Protein AF-A0A485KEL9-F1 (afdb_monomer_lite)

Sequence (648 aa):
MPPTPTTPDSFQSATRGGSTTTSKRTVLRGRSSSRGTKKPPRVGRRIVGHMWEFTVLGTFVITAAVAYPAGMLERRETTAVVSDSTWQTVGANCILSGHGDLANCSKAELALVAPLVWAALGHTLANATSVAHNRTSLNLTTCLVGASRGYGAVVLLLAPGDAPTCAPTKMESVAAMAMLETAVNDSSEPSYLLSIYVDSDNATWTPRIDFPAGAATSVAPLLPKFLVADDTGHVTPTKSTHANWLYSSSPLGSRYTLSYSCISEVVAAPASFYQGLWSNQPLAVGWTCGHVIAHSMELLTWHILLAVLLYGALLGDIITTVVGMQGLWGGDPVVTYGIQAGFERRLVAFGIFGLTRVPFPLLQEASRFYFRSTPDVAVFGMLSFVNCSIPLFAMHWLVIVVQRCPSIWPCRVLRIVNPIMNIVALVVGMCLTSIGDNRARYFDPMWSRTPLVGFRIHDLVFPSGILARNSPTNPLFVTLLPQYVVAVSVGLCVGLVLPRLQHGRWVADLHFFQQNAFLSQHTPFVPSHVMGLPLSHTDCIPLGTKLVVRASTLALLGYAVVEAEEAKVSTTNASIQVMPKQPKQPTTGATTVLVISMYDLPVALLPIKPYRPRVLGTIHDYTYTPAPRGTTLDRTKRYVSTKGTCVS

Organism: NCBI:txid120398

Structure (mmCIF, N/CA/C/O backbone):
data_AF-A0A485KEL9-F1
#
_entry.id   AF-A0A485KEL9-F1
#
loop_
_atom_site.group_PDB
_atom_site.id
_atom_site.type_symbol
_atom_site.label_atom_id
_atom_site.label_alt_id
_atom_site.label_comp_id
_atom_site.label_asym_id
_atom_site.label_entity_id
_atom_site.label_seq_id
_atom_site.pdbx_PDB_ins_code
_atom_site.Cartn_x
_atom_site.Cartn_y
_atom_site.Cartn_z
_atom_site.occupancy
_atom_site.B_iso_or_equiv
_atom_site.auth_seq_id
_atom_site.auth_comp_id
_atom_site.auth_asym_id
_atom_site.auth_atom_id
_atom_site.pdbx_PDB_model_num
ATOM 1 N N . MET A 1 1 ? -28.376 -66.664 48.232 1.00 30.64 1 MET A N 1
ATOM 2 C CA . MET A 1 1 ? -27.270 -66.376 49.161 1.00 30.64 1 MET A CA 1
ATOM 3 C C . MET A 1 1 ? -27.347 -64.900 49.524 1.00 30.64 1 MET A C 1
ATOM 5 O O . MET A 1 1 ? -27.200 -64.073 48.632 1.00 30.64 1 MET A O 1
ATOM 9 N N . PRO A 1 2 ? -27.755 -64.622 50.770 1.00 31.20 2 PRO A N 1
ATOM 10 C CA . PRO A 1 2 ? -27.971 -63.300 51.374 1.00 31.20 2 PRO A CA 1
ATOM 11 C C . PRO A 1 2 ? -26.618 -62.780 51.944 1.00 31.20 2 PRO A C 1
ATOM 13 O O . PRO A 1 2 ? -25.610 -63.431 51.650 1.00 31.20 2 PRO A O 1
ATOM 16 N N . PRO A 1 3 ? -26.526 -61.710 52.773 1.00 38.38 3 PRO A N 1
ATOM 17 C CA . PRO A 1 3 ? -27.585 -60.879 53.387 1.00 38.38 3 PRO A CA 1
ATOM 18 C C . PRO A 1 3 ? -27.360 -59.342 53.220 1.00 38.38 3 PRO A C 1
ATOM 20 O O . PRO A 1 3 ? -26.267 -58.927 52.857 1.00 38.38 3 PRO A O 1
ATOM 23 N N . THR A 1 4 ? -28.332 -58.408 53.256 1.00 28.92 4 THR A N 1
ATOM 24 C CA . THR A 1 4 ? -29.318 -57.978 54.295 1.00 28.92 4 THR A CA 1
ATOM 25 C C . THR A 1 4 ? -28.723 -57.730 55.694 1.00 28.92 4 THR A C 1
ATOM 27 O O . THR A 1 4 ? -27.756 -58.384 56.058 1.00 28.92 4 THR A O 1
ATOM 30 N N . PRO A 1 5 ? -29.390 -56.968 56.582 1.00 49.12 5 PRO A N 1
ATOM 31 C CA . PRO A 1 5 ? -29.809 -55.555 56.564 1.00 49.12 5 PRO A CA 1
ATOM 32 C C . PRO A 1 5 ? -29.299 -54.859 57.868 1.00 49.12 5 PRO A C 1
ATOM 34 O O . PRO A 1 5 ? -28.518 -55.461 58.590 1.00 49.12 5 PRO A O 1
ATOM 37 N N . THR A 1 6 ? -29.614 -53.597 58.192 1.00 27.78 6 THR A N 1
ATOM 38 C CA . THR A 1 6 ? -30.628 -53.279 59.227 1.00 27.78 6 THR A CA 1
ATOM 39 C C . THR A 1 6 ? -31.054 -51.796 59.202 1.00 27.78 6 THR A C 1
ATOM 41 O O . THR A 1 6 ? -30.242 -50.877 59.238 1.00 27.78 6 THR A O 1
ATOM 44 N N . THR A 1 7 ? -32.371 -51.608 59.160 1.00 24.52 7 THR A N 1
ATOM 45 C CA . THR A 1 7 ? -33.210 -50.467 59.599 1.00 24.52 7 THR A CA 1
ATOM 46 C C . THR A 1 7 ? -33.222 -50.333 61.143 1.00 24.52 7 THR A C 1
ATOM 48 O O . THR A 1 7 ? -32.570 -51.162 61.779 1.00 24.52 7 THR A O 1
ATOM 51 N N . PRO A 1 8 ? -34.075 -49.511 61.806 1.00 38.34 8 PRO A N 1
ATOM 52 C CA . PRO A 1 8 ? -34.758 -48.231 61.510 1.00 38.34 8 PRO A CA 1
ATOM 53 C C . PRO A 1 8 ? -34.396 -47.192 62.633 1.00 38.34 8 PRO A C 1
ATOM 55 O O . PRO A 1 8 ? -33.469 -47.429 63.393 1.00 38.34 8 PRO A O 1
ATOM 58 N N . ASP A 1 9 ? -34.889 -45.956 62.758 1.00 24.31 9 ASP A N 1
ATOM 59 C CA . ASP A 1 9 ? -36.217 -45.584 63.259 1.00 24.31 9 ASP A CA 1
ATOM 60 C C . ASP A 1 9 ? -36.363 -44.054 63.322 1.00 24.31 9 ASP A C 1
ATOM 62 O O . ASP A 1 9 ? -35.459 -43.301 63.688 1.00 24.31 9 ASP A O 1
ATOM 66 N N . SER A 1 10 ? -37.573 -43.624 62.989 1.00 24.20 10 SER A N 1
ATOM 67 C CA . SER A 1 10 ? -38.205 -42.367 63.373 1.00 24.20 10 SER A CA 1
ATOM 68 C C . SER A 1 10 ? -38.322 -42.215 64.894 1.00 24.20 10 SER A C 1
ATOM 70 O O . SER A 1 10 ? -38.650 -43.193 65.550 1.00 24.20 10 SER A O 1
ATOM 72 N N . PHE A 1 11 ? -38.238 -40.994 65.435 1.00 23.95 11 PHE A N 1
ATOM 73 C CA . PHE A 1 11 ? -39.375 -40.369 66.133 1.00 23.95 11 PHE A CA 1
ATOM 74 C C . PHE A 1 11 ? -39.094 -38.916 66.541 1.00 23.95 11 PHE A C 1
ATOM 76 O O . PHE A 1 11 ? -37.984 -38.514 66.876 1.00 23.95 11 PHE A O 1
ATOM 83 N N . GLN A 1 12 ? -40.172 -38.141 66.486 1.00 24.22 12 GLN A N 1
ATOM 84 C CA . GLN A 1 12 ? -40.330 -36.773 66.962 1.00 24.22 12 GLN A CA 1
ATOM 85 C C . GLN A 1 12 ? -40.160 -36.676 68.486 1.00 24.22 12 GLN A C 1
ATOM 87 O O . GLN A 1 12 ? -40.582 -37.578 69.201 1.00 24.22 12 GLN A O 1
ATOM 92 N N . SER A 1 13 ? -39.689 -35.530 68.987 1.00 22.70 13 SER A N 1
ATOM 93 C CA . SER A 1 13 ? -40.429 -34.692 69.953 1.00 22.70 13 SER A CA 1
ATOM 94 C C . SER A 1 13 ? -39.509 -33.686 70.648 1.00 22.70 13 SER A C 1
ATOM 96 O O . SER A 1 13 ? -38.369 -33.962 71.003 1.00 22.70 13 SER A O 1
ATOM 98 N N . ALA A 1 14 ? -40.065 -32.496 70.832 1.00 25.62 14 ALA A N 1
ATOM 99 C CA . ALA A 1 14 ? -39.507 -31.313 71.451 1.00 25.62 14 ALA A CA 1
ATOM 100 C C . ALA A 1 14 ? -39.035 -31.497 72.904 1.00 25.62 14 ALA A C 1
ATOM 102 O O . ALA A 1 14 ? -39.639 -32.238 73.675 1.00 25.62 14 ALA A O 1
ATOM 103 N N . THR A 1 15 ? -38.086 -30.656 73.333 1.00 24.48 15 THR A N 1
ATOM 104 C CA . THR A 1 15 ? -38.300 -29.786 74.507 1.00 24.48 15 THR A CA 1
ATOM 105 C C . THR A 1 15 ? -37.299 -28.630 74.611 1.00 24.48 15 THR A C 1
ATOM 107 O O . THR A 1 15 ? -36.140 -28.709 74.220 1.00 24.48 15 THR A O 1
ATOM 110 N N . ARG A 1 16 ? -37.844 -27.527 75.132 1.00 23.58 16 ARG A N 1
ATOM 111 C CA . ARG A 1 16 ? -37.261 -26.240 75.528 1.00 23.58 16 ARG A CA 1
ATOM 112 C C . ARG A 1 16 ? -35.886 -26.313 76.205 1.00 23.58 16 ARG A C 1
ATOM 114 O O . ARG A 1 16 ? -35.714 -27.019 77.189 1.00 23.58 16 ARG A O 1
ATOM 121 N N . GLY A 1 17 ? -35.024 -25.375 75.823 1.00 23.91 17 GLY A N 1
ATOM 122 C CA . GLY A 1 17 ? -33.946 -24.843 76.656 1.00 23.91 17 GLY A CA 1
ATOM 123 C C . GLY A 1 17 ? -33.647 -23.409 76.228 1.00 23.91 17 GLY A C 1
ATOM 124 O O . GLY A 1 17 ? -33.076 -23.186 75.166 1.00 23.91 17 GLY A O 1
ATOM 125 N N . GLY A 1 18 ? -34.113 -22.431 77.005 1.00 23.42 18 GLY A N 1
ATOM 126 C CA . GLY A 1 18 ? -33.827 -21.020 76.769 1.00 23.42 18 GLY A CA 1
ATOM 127 C C . GLY A 1 18 ? -32.356 -20.700 77.029 1.00 23.42 18 GLY A C 1
ATOM 128 O O . GLY A 1 18 ? -31.774 -21.176 77.997 1.00 23.42 18 GLY A O 1
ATOM 129 N N . SER A 1 19 ? -31.771 -19.862 76.179 1.00 25.12 19 SER A N 1
ATOM 130 C CA . SER A 1 19 ? -30.517 -19.171 76.465 1.00 25.12 19 SER A CA 1
ATOM 131 C C . SER A 1 19 ? -30.471 -17.875 75.661 1.00 25.12 19 SER A C 1
ATOM 133 O O . SER A 1 19 ? -30.260 -17.846 74.451 1.00 25.12 19 SER A O 1
ATOM 135 N N . THR A 1 20 ? -30.747 -16.785 76.366 1.00 25.94 20 THR A N 1
ATOM 136 C CA . THR A 1 20 ? -30.360 -15.419 76.025 1.00 25.94 20 THR A CA 1
ATOM 137 C C . THR A 1 20 ? -28.867 -15.338 75.726 1.00 25.94 20 THR A C 1
ATOM 139 O O . THR A 1 20 ? -28.074 -15.735 76.571 1.00 25.94 20 THR A O 1
ATOM 142 N N . THR A 1 21 ? -28.463 -14.733 74.604 1.00 25.56 21 THR A N 1
ATOM 143 C CA . THR A 1 21 ? -27.221 -13.933 74.529 1.00 25.56 21 THR A CA 1
ATOM 144 C C . THR A 1 21 ? -27.158 -13.084 73.248 1.00 25.56 21 THR A C 1
ATOM 146 O O . THR A 1 21 ? -26.960 -13.561 72.138 1.00 25.56 21 THR A O 1
ATOM 149 N N . THR A 1 22 ? -27.359 -11.780 73.453 1.00 25.12 22 THR A N 1
ATOM 150 C CA . THR A 1 22 ? -26.578 -10.664 72.886 1.00 25.12 22 THR A CA 1
ATOM 151 C C . THR A 1 22 ? -26.270 -10.621 71.381 1.00 25.12 22 THR A C 1
ATOM 153 O O . THR A 1 22 ? -25.275 -11.135 70.876 1.00 25.12 22 THR A O 1
ATOM 156 N N . SER A 1 23 ? -27.058 -9.773 70.715 1.00 27.86 23 SER A N 1
ATOM 157 C CA . SER A 1 23 ? -26.730 -9.021 69.499 1.00 27.86 23 SER A CA 1
ATOM 158 C C . SER A 1 23 ? -25.287 -8.488 69.498 1.00 27.86 23 SER A C 1
ATOM 160 O O . SER A 1 23 ? -24.918 -7.647 70.322 1.00 27.86 23 SER A O 1
ATOM 162 N N . LYS A 1 24 ? -24.477 -8.933 68.529 1.00 25.31 24 LYS A N 1
ATOM 163 C CA . LYS A 1 24 ? -23.234 -8.261 68.128 1.00 25.31 24 LYS A CA 1
ATOM 164 C C . LYS A 1 24 ? -23.349 -7.800 66.680 1.00 25.31 24 LYS A C 1
ATOM 166 O O . LYS A 1 24 ? -23.241 -8.564 65.730 1.00 25.31 24 LYS A O 1
ATOM 171 N N . ARG A 1 25 ? -23.561 -6.493 66.559 1.00 24.95 25 ARG A N 1
ATOM 172 C CA . ARG A 1 25 ? -23.469 -5.679 65.348 1.00 24.95 25 ARG A CA 1
ATOM 173 C C . ARG A 1 25 ? -22.002 -5.652 64.895 1.00 24.95 25 ARG A C 1
ATOM 175 O O . ARG A 1 25 ? -21.188 -4.952 65.496 1.00 24.95 25 ARG A O 1
ATOM 182 N N . THR A 1 26 ? -21.647 -6.430 63.875 1.00 24.45 26 THR A N 1
ATOM 183 C CA . THR A 1 26 ? -20.278 -6.458 63.335 1.00 24.45 26 THR A CA 1
ATOM 184 C C . THR A 1 26 ? -20.045 -5.219 62.472 1.00 24.45 26 THR A C 1
ATOM 186 O O . THR A 1 26 ? -20.478 -5.137 61.327 1.00 24.45 26 THR A O 1
ATOM 189 N N . VAL A 1 27 ? -19.374 -4.225 63.053 1.00 26.73 27 VAL A N 1
ATOM 190 C CA . VAL A 1 27 ? -18.825 -3.055 62.359 1.00 26.73 27 VAL A CA 1
ATOM 191 C C . VAL A 1 27 ? -17.576 -3.504 61.595 1.00 26.73 27 VAL A C 1
ATOM 193 O O . VAL A 1 27 ? -16.549 -3.806 62.201 1.00 26.73 27 VAL A O 1
ATOM 196 N N . LEU A 1 28 ? -17.653 -3.558 60.263 1.00 26.84 28 LEU A N 1
ATOM 197 C CA . LEU A 1 28 ? -16.499 -3.790 59.391 1.00 26.84 28 LEU A CA 1
ATOM 198 C C . LEU A 1 28 ? -15.652 -2.513 59.310 1.00 26.84 28 LEU A C 1
ATOM 200 O O . LEU A 1 28 ? -15.848 -1.663 58.449 1.00 26.84 28 LEU A O 1
ATOM 204 N N . ARG A 1 29 ? -14.691 -2.387 60.229 1.00 24.47 29 ARG A N 1
ATOM 205 C CA . ARG A 1 29 ? -13.561 -1.460 60.114 1.00 24.47 29 ARG A CA 1
ATOM 206 C C . ARG A 1 29 ? -12.380 -2.263 59.569 1.00 24.47 29 ARG A C 1
ATOM 208 O O . ARG A 1 29 ? -11.784 -3.052 60.299 1.00 24.47 29 ARG A O 1
ATOM 215 N N . GLY A 1 30 ? -12.088 -2.111 58.277 1.00 26.52 30 GLY A N 1
ATOM 216 C CA . GLY A 1 30 ? -10.937 -2.742 57.630 1.00 26.52 30 GLY A CA 1
ATOM 217 C C . GLY A 1 30 ? -9.643 -2.296 58.306 1.00 26.52 30 GLY A C 1
ATOM 218 O O . GLY A 1 30 ? -9.262 -1.131 58.222 1.00 26.52 30 GLY A O 1
ATOM 219 N N . ARG A 1 31 ? -8.994 -3.214 59.023 1.00 24.39 31 ARG A N 1
ATOM 220 C CA . ARG A 1 31 ? -7.693 -2.995 59.651 1.00 24.39 31 ARG A CA 1
ATOM 221 C C . ARG A 1 31 ? -6.628 -3.445 58.658 1.00 24.39 31 ARG A C 1
ATOM 223 O O . ARG A 1 31 ? -6.547 -4.629 58.337 1.00 24.39 31 ARG A O 1
ATOM 230 N N . SER A 1 32 ? -5.846 -2.493 58.156 1.00 33.59 32 SER A N 1
ATOM 231 C CA . SER A 1 32 ? -4.629 -2.780 57.409 1.00 33.59 32 SER A CA 1
ATOM 232 C C . SER A 1 32 ? -3.648 -3.509 58.329 1.00 33.59 32 SER A C 1
ATOM 234 O O . SER A 1 32 ? -3.326 -3.058 59.427 1.00 33.59 32 SER A O 1
ATOM 236 N N . SER A 1 33 ? -3.189 -4.673 57.888 1.00 26.69 33 SER A N 1
ATOM 237 C CA . SER A 1 33 ? -1.986 -5.304 58.409 1.00 26.69 33 SER A CA 1
ATOM 238 C C . SER A 1 33 ? -1.143 -5.681 57.202 1.00 26.69 33 SER A C 1
ATOM 240 O O . SER A 1 33 ? -1.527 -6.481 56.351 1.00 26.69 33 SER A O 1
ATOM 242 N N . SER A 1 34 ? 0.003 -5.017 57.123 1.00 34.88 34 SER A N 1
ATOM 243 C CA . SER A 1 34 ? 1.099 -5.344 56.237 1.00 34.88 34 SER A CA 1
ATOM 244 C C . SER A 1 34 ? 1.590 -6.758 56.545 1.00 34.88 34 SER A C 1
ATOM 246 O O . SER A 1 34 ? 1.979 -7.074 57.667 1.00 34.88 34 SER A O 1
ATOM 248 N N . ARG A 1 35 ? 1.582 -7.620 55.532 1.00 27.52 35 ARG A N 1
ATOM 249 C CA . ARG A 1 35 ? 2.514 -8.742 55.396 1.00 27.52 35 ARG A CA 1
ATOM 250 C C . ARG A 1 35 ? 2.585 -9.095 53.919 1.00 27.52 35 ARG A C 1
ATOM 252 O O . ARG A 1 35 ? 1.563 -9.368 53.291 1.00 27.52 35 ARG A O 1
ATOM 259 N N . GLY A 1 36 ? 3.795 -8.997 53.371 1.00 34.78 36 GLY A N 1
ATOM 260 C CA . GLY A 1 36 ? 4.099 -9.209 51.963 1.00 34.78 36 GLY A CA 1
ATOM 261 C C . GLY A 1 36 ? 3.609 -10.571 51.493 1.00 34.78 36 GLY A C 1
ATOM 262 O O . GLY A 1 36 ? 4.244 -11.592 51.728 1.00 34.78 36 GLY A O 1
ATOM 263 N N . THR A 1 37 ? 2.471 -10.576 50.813 1.00 31.11 37 THR A N 1
ATOM 264 C CA . THR A 1 37 ? 2.015 -11.708 50.021 1.00 31.11 37 THR A CA 1
ATOM 265 C C . THR A 1 37 ? 2.360 -11.394 48.575 1.00 31.11 37 THR A C 1
ATOM 267 O O . THR A 1 37 ? 2.029 -10.326 48.055 1.00 31.11 37 THR A O 1
ATOM 270 N N . LYS A 1 38 ? 3.107 -12.300 47.933 1.00 38.16 38 LYS A N 1
ATOM 271 C CA . LYS A 1 38 ? 3.403 -12.236 46.498 1.00 38.16 38 LYS A CA 1
ATOM 272 C C . LYS A 1 38 ? 2.081 -11.990 45.763 1.00 38.16 38 LYS A C 1
ATOM 274 O O . LYS A 1 38 ? 1.160 -12.799 45.880 1.00 38.16 38 LYS A O 1
ATOM 279 N N . LYS A 1 39 ? 1.971 -10.843 45.077 1.00 40.25 39 LYS A N 1
ATOM 280 C CA . LYS A 1 39 ? 0.753 -10.430 44.361 1.00 40.25 39 LYS A CA 1
ATOM 281 C C . LYS A 1 39 ? 0.291 -11.594 43.469 1.00 40.25 39 LYS A C 1
ATOM 283 O O . LYS A 1 39 ? 1.115 -12.136 42.730 1.00 40.25 39 LYS A O 1
ATOM 288 N N . PRO A 1 40 ? -0.986 -12.009 43.520 1.00 39.59 40 PRO A N 1
ATOM 289 C CA . PRO A 1 40 ? -1.439 -13.170 42.770 1.00 39.59 40 PRO A CA 1
ATOM 290 C C . PRO A 1 40 ? -1.243 -12.943 41.258 1.00 39.59 40 PRO A C 1
ATOM 292 O O . PRO A 1 40 ? -1.580 -11.863 40.757 1.00 39.59 40 PRO A O 1
ATOM 295 N N . PRO A 1 41 ? -0.793 -13.960 40.495 1.00 50.00 41 PRO A N 1
ATOM 296 C CA . PRO A 1 41 ? -0.496 -13.858 39.055 1.00 50.00 41 PRO A CA 1
ATOM 297 C C . PRO A 1 41 ? -1.702 -13.430 38.192 1.00 50.00 41 PRO A C 1
ATOM 299 O O . PRO A 1 41 ? -1.557 -13.041 37.034 1.00 50.00 41 PRO A O 1
ATOM 302 N N . ARG A 1 42 ? -2.913 -13.454 38.763 1.00 55.88 42 ARG A N 1
ATOM 303 C CA . ARG A 1 42 ? -4.171 -13.058 38.114 1.00 55.88 42 ARG A CA 1
ATOM 304 C C . ARG A 1 42 ? -4.298 -11.547 37.880 1.00 55.88 42 ARG A C 1
ATOM 306 O O . ARG A 1 42 ? -4.946 -11.158 36.913 1.00 55.88 42 ARG A O 1
ATOM 313 N N . VAL A 1 43 ? -3.696 -10.703 38.724 1.00 55.12 43 VAL A N 1
ATOM 314 C CA . VAL A 1 43 ? -3.783 -9.234 38.579 1.00 55.12 43 VAL A CA 1
ATOM 315 C C . VAL A 1 43 ? -2.869 -8.750 37.450 1.00 55.12 43 VAL A C 1
ATOM 317 O O . VAL A 1 43 ? -3.313 -7.993 36.592 1.00 55.12 43 VAL A O 1
ATOM 320 N N . GLY A 1 44 ? -1.638 -9.273 37.378 1.00 55.78 44 GLY A N 1
ATOM 321 C CA . GLY A 1 44 ? -0.693 -8.960 36.299 1.00 55.78 44 GLY A CA 1
ATOM 322 C C . GLY A 1 44 ? -1.218 -9.351 34.915 1.00 55.78 44 GLY A C 1
ATOM 323 O O . GLY A 1 44 ? -1.172 -8.548 33.990 1.00 55.78 44 GLY A O 1
ATOM 324 N N . ARG A 1 45 ? -1.824 -10.541 34.784 1.00 61.50 45 ARG A N 1
ATOM 325 C CA . ARG A 1 45 ? -2.400 -11.009 33.510 1.00 61.50 45 ARG A CA 1
ATOM 326 C C . ARG A 1 45 ? -3.555 -10.132 33.007 1.00 61.50 45 ARG A C 1
ATOM 328 O O . ARG A 1 45 ? -3.687 -9.948 31.802 1.00 61.50 45 ARG A O 1
ATOM 335 N N . ARG A 1 46 ? -4.375 -9.574 33.909 1.00 63.25 46 ARG A N 1
ATOM 336 C CA . ARG A 1 46 ? -5.440 -8.620 33.545 1.00 63.25 46 ARG A CA 1
ATOM 337 C C . ARG A 1 46 ? -4.858 -7.302 33.044 1.00 63.25 46 ARG A C 1
ATOM 339 O O . ARG A 1 46 ? -5.283 -6.819 32.005 1.00 63.25 46 ARG A O 1
ATOM 346 N N . ILE A 1 47 ? -3.852 -6.766 33.732 1.00 63.78 47 ILE A N 1
ATOM 347 C CA . ILE A 1 47 ? -3.196 -5.509 33.342 1.00 63.78 47 ILE A CA 1
ATOM 348 C C . ILE A 1 47 ? -2.557 -5.630 31.956 1.00 63.78 47 ILE A C 1
ATOM 350 O O . ILE A 1 47 ? -2.792 -4.770 31.116 1.00 63.78 47 ILE A O 1
ATOM 354 N N . VAL A 1 48 ? -1.832 -6.720 31.682 1.00 66.00 48 VAL A N 1
ATOM 355 C CA . VAL A 1 48 ? -1.237 -6.971 30.356 1.00 66.00 48 VAL A CA 1
ATOM 356 C C . VAL A 1 48 ? -2.311 -7.022 29.262 1.00 66.00 48 VAL A C 1
ATOM 358 O O . VAL A 1 48 ? -2.140 -6.412 28.210 1.00 66.00 48 VAL A O 1
ATOM 361 N N . GLY A 1 49 ? -3.447 -7.681 29.523 1.00 66.19 49 GLY A N 1
ATOM 362 C CA . GLY A 1 49 ? -4.574 -7.713 28.585 1.00 66.19 49 GLY A CA 1
ATOM 363 C C . GLY A 1 49 ? -5.176 -6.332 28.304 1.00 66.19 49 GLY A C 1
ATOM 364 O O . GLY A 1 49 ? -5.525 -6.044 27.166 1.00 66.19 49 GLY A O 1
ATOM 365 N N . HIS A 1 50 ? -5.250 -5.459 29.312 1.00 68.69 50 HIS A N 1
ATOM 366 C CA . HIS A 1 50 ? -5.753 -4.091 29.146 1.00 68.69 50 HIS A CA 1
ATOM 367 C C . HIS A 1 50 ? -4.746 -3.165 28.453 1.00 68.69 50 HIS A C 1
ATOM 369 O O . HIS A 1 50 ? -5.148 -2.353 27.625 1.00 68.69 50 HIS A O 1
ATOM 375 N N . MET A 1 51 ? -3.444 -3.306 28.729 1.00 69.56 51 MET A N 1
ATOM 376 C CA . MET A 1 51 ? -2.402 -2.542 28.031 1.00 69.56 51 MET A CA 1
ATOM 377 C C . MET A 1 51 ? -2.389 -2.838 26.531 1.00 69.56 51 MET A C 1
ATOM 379 O O . MET A 1 51 ? -2.186 -1.925 25.737 1.00 69.56 51 MET A O 1
ATOM 383 N N . TRP A 1 52 ? -2.682 -4.079 26.139 1.00 74.81 52 TRP A N 1
ATOM 384 C CA . TRP A 1 52 ? -2.758 -4.448 24.729 1.00 74.81 52 TRP A CA 1
ATOM 385 C C . TRP A 1 52 ? -3.814 -3.654 23.949 1.00 74.81 52 TRP A C 1
ATOM 387 O O . TRP A 1 52 ? -3.605 -3.307 22.790 1.00 74.81 52 TRP A O 1
ATOM 397 N N . GLU A 1 53 ? -4.953 -3.327 24.557 1.00 77.19 53 GLU A N 1
ATOM 398 C CA . GLU A 1 53 ? -5.997 -2.567 23.863 1.00 77.19 53 GLU A CA 1
ATOM 399 C C . GLU A 1 53 ? -5.542 -1.138 23.532 1.00 77.19 53 GLU A C 1
ATOM 401 O O . GLU A 1 53 ? -5.837 -0.631 22.446 1.00 77.19 53 GLU A O 1
ATOM 406 N N . PHE A 1 54 ? -4.751 -0.529 24.422 1.00 78.06 54 PHE A N 1
ATOM 407 C CA . PHE A 1 54 ? -4.044 0.719 24.137 1.00 78.06 54 PHE A CA 1
ATOM 408 C C . PHE A 1 54 ? -2.957 0.529 23.089 1.00 78.06 54 PHE A C 1
ATOM 410 O O . PHE A 1 54 ? -2.777 1.413 22.260 1.00 78.06 54 PHE A O 1
ATOM 417 N N . THR A 1 55 ? -2.264 -0.614 23.080 1.00 82.00 55 THR A N 1
ATOM 418 C CA . THR A 1 55 ? -1.302 -0.941 22.023 1.00 82.00 55 THR A CA 1
ATOM 419 C C . THR A 1 55 ? -1.982 -0.974 20.662 1.00 82.00 55 THR A C 1
ATOM 421 O O . THR A 1 55 ? -1.505 -0.298 19.769 1.00 82.00 55 THR A O 1
ATOM 424 N N . VAL A 1 56 ? -3.127 -1.648 20.497 1.00 83.69 56 VAL A N 1
ATOM 425 C CA . VAL A 1 56 ? -3.850 -1.692 19.208 1.00 83.69 56 VAL A CA 1
ATOM 426 C C . VAL A 1 56 ? -4.258 -0.293 18.740 1.00 83.69 56 VAL A C 1
ATOM 428 O O . VAL A 1 56 ? -4.110 0.037 17.564 1.00 83.69 56 VAL A O 1
ATOM 431 N N . LEU A 1 57 ? -4.757 0.542 19.655 1.00 82.12 57 LEU A N 1
ATOM 432 C CA . LEU A 1 57 ? -5.099 1.932 19.351 1.00 82.12 57 LEU A CA 1
ATOM 433 C C . LEU A 1 57 ? -3.852 2.767 19.014 1.00 82.12 57 LEU A C 1
ATOM 435 O O . LEU A 1 57 ? -3.871 3.564 18.081 1.00 82.12 57 LEU A O 1
ATOM 439 N N . GLY A 1 58 ? -2.758 2.565 19.746 1.00 84.06 58 GLY A N 1
ATOM 440 C CA . GLY A 1 58 ? -1.477 3.219 19.509 1.00 84.06 58 GLY A CA 1
ATOM 441 C C . GLY A 1 58 ? -0.864 2.813 18.172 1.00 84.06 58 GLY A C 1
ATOM 442 O O . GLY A 1 58 ? -0.411 3.677 17.432 1.00 84.06 58 GLY A O 1
ATOM 443 N N . THR A 1 59 ? -0.927 1.530 17.806 1.00 87.12 59 THR A N 1
ATOM 444 C CA . THR A 1 59 ? -0.445 1.003 16.523 1.00 87.12 59 THR A CA 1
ATOM 445 C C . THR A 1 59 ? -1.127 1.694 15.353 1.00 87.12 59 THR A C 1
ATOM 447 O O . THR A 1 59 ? -0.469 1.956 14.355 1.00 87.12 59 THR A O 1
ATOM 450 N N . PHE A 1 60 ? -2.406 2.051 15.466 1.00 87.06 60 PHE A N 1
ATOM 451 C CA . PHE A 1 60 ? -3.106 2.813 14.434 1.00 87.06 60 PHE A CA 1
ATOM 452 C C . PHE A 1 60 ? -2.464 4.192 14.194 1.00 87.06 60 PHE A C 1
ATOM 454 O O . PHE A 1 60 ? -2.124 4.533 13.061 1.00 87.06 60 PHE A O 1
ATOM 461 N N . VAL A 1 61 ? -2.233 4.952 15.270 1.00 87.81 61 VAL A N 1
ATOM 462 C CA . VAL A 1 61 ? -1.595 6.278 15.200 1.00 87.81 61 VAL A CA 1
ATOM 463 C C . VAL A 1 61 ? -0.145 6.159 14.734 1.00 87.81 61 VAL A C 1
ATOM 465 O O . VAL A 1 61 ? 0.282 6.921 13.875 1.00 87.81 61 VAL A O 1
ATOM 468 N N . ILE A 1 62 ? 0.593 5.170 15.244 1.00 91.62 62 ILE A N 1
ATOM 469 C CA . ILE A 1 62 ? 1.975 4.886 14.841 1.00 91.62 62 ILE A CA 1
ATOM 470 C C . ILE A 1 62 ? 2.032 4.522 13.356 1.00 91.62 62 ILE A C 1
ATOM 472 O O . ILE A 1 62 ? 2.882 5.038 12.643 1.00 91.62 62 ILE A O 1
ATOM 476 N N . THR A 1 63 ? 1.110 3.692 12.861 1.00 93.31 63 THR A N 1
ATOM 477 C CA . THR A 1 63 ? 1.077 3.310 11.442 1.00 93.31 63 THR A CA 1
ATOM 478 C C . THR A 1 63 ? 0.855 4.535 10.567 1.00 93.31 63 THR A C 1
ATOM 480 O O . THR A 1 63 ? 1.563 4.695 9.582 1.00 93.31 63 THR A O 1
ATOM 483 N N . ALA A 1 64 ? -0.059 5.439 10.935 1.00 91.94 64 ALA A N 1
ATOM 484 C CA . ALA A 1 64 ? -0.228 6.706 10.222 1.00 91.94 64 ALA A CA 1
ATOM 485 C C . ALA A 1 64 ? 1.040 7.580 10.298 1.00 91.94 64 ALA A C 1
ATOM 487 O O . ALA A 1 64 ? 1.503 8.088 9.278 1.00 91.94 64 ALA A O 1
ATOM 488 N N . ALA A 1 65 ? 1.636 7.707 11.487 1.00 91.38 65 ALA A N 1
ATOM 489 C CA . ALA A 1 65 ? 2.849 8.488 11.724 1.00 91.38 65 ALA A CA 1
ATOM 490 C C . ALA A 1 65 ? 4.090 7.937 11.005 1.00 91.38 65 ALA A C 1
ATOM 492 O O . ALA A 1 65 ? 5.031 8.688 10.786 1.00 91.38 65 ALA A O 1
ATOM 493 N N . VAL A 1 66 ? 4.100 6.656 10.630 1.00 93.38 66 VAL A N 1
ATOM 494 C CA . VAL A 1 66 ? 5.154 6.041 9.812 1.00 93.38 66 VAL A CA 1
ATOM 495 C C . VAL A 1 66 ? 4.803 6.115 8.323 1.00 93.38 66 VAL A C 1
ATOM 497 O O . VAL A 1 66 ? 5.642 6.505 7.517 1.00 93.38 66 VAL A O 1
ATOM 500 N N . ALA A 1 67 ? 3.566 5.790 7.941 1.00 92.94 67 ALA A N 1
ATOM 501 C CA . ALA A 1 67 ? 3.136 5.729 6.545 1.00 92.94 67 ALA A CA 1
ATOM 502 C C . ALA A 1 67 ? 3.176 7.100 5.851 1.00 92.94 67 ALA A C 1
ATOM 504 O O . ALA A 1 67 ? 3.599 7.190 4.699 1.00 92.94 67 ALA A O 1
ATOM 505 N N . TYR A 1 68 ? 2.762 8.174 6.531 1.00 92.88 68 TYR A N 1
ATOM 506 C CA . TYR A 1 68 ? 2.761 9.505 5.922 1.00 92.88 68 TYR A CA 1
ATOM 507 C C . TYR A 1 68 ? 4.178 10.027 5.631 1.00 92.88 68 TYR A C 1
ATOM 509 O O . TYR A 1 68 ? 4.436 10.357 4.473 1.00 92.88 68 TYR A O 1
ATOM 517 N N . PRO A 1 69 ? 5.126 10.039 6.592 1.00 91.12 69 PRO A N 1
ATOM 518 C CA . PRO A 1 69 ? 6.510 10.422 6.310 1.00 91.12 69 PRO A CA 1
ATOM 519 C C . PRO A 1 69 ? 7.246 9.454 5.382 1.00 91.12 69 PRO A C 1
ATOM 521 O O . PRO A 1 69 ? 8.178 9.873 4.709 1.00 91.12 69 PRO A O 1
ATOM 524 N N . ALA A 1 70 ? 6.824 8.187 5.297 1.00 90.75 70 ALA A N 1
ATOM 525 C CA . ALA A 1 70 ? 7.337 7.238 4.306 1.00 90.75 70 ALA A CA 1
ATOM 526 C C . ALA A 1 70 ? 6.856 7.527 2.867 1.00 90.75 70 ALA A C 1
ATOM 528 O O . ALA A 1 70 ? 7.188 6.775 1.951 1.00 90.75 70 ALA A O 1
ATOM 529 N N . GLY A 1 71 ? 6.066 8.586 2.652 1.00 91.44 71 GLY A N 1
ATOM 530 C CA . GLY A 1 71 ? 5.641 9.026 1.325 1.00 91.44 71 GLY A CA 1
ATOM 531 C C . GLY A 1 71 ? 4.475 8.226 0.743 1.00 91.44 71 GLY A C 1
ATOM 532 O O . GLY A 1 71 ? 4.340 8.140 -0.467 1.00 91.44 71 GLY A O 1
ATOM 533 N N . MET A 1 72 ? 3.603 7.625 1.561 1.00 93.94 72 MET A N 1
ATOM 534 C CA . MET A 1 72 ? 2.457 6.853 1.033 1.00 93.94 72 MET A CA 1
ATOM 535 C C . MET A 1 72 ? 1.371 7.711 0.350 1.00 93.94 72 MET A C 1
ATOM 537 O O . MET A 1 72 ? 0.415 7.161 -0.191 1.00 93.94 72 MET A O 1
ATOM 541 N N . LEU A 1 73 ? 1.471 9.045 0.421 1.00 94.00 73 LEU A N 1
ATOM 542 C CA . LEU A 1 73 ? 0.622 9.974 -0.343 1.00 94.00 73 LEU A CA 1
ATOM 543 C C . LEU A 1 73 ? 1.245 10.386 -1.678 1.00 94.00 73 LEU A C 1
ATOM 545 O O . LEU A 1 73 ? 0.533 10.605 -2.660 1.00 94.00 73 LEU A O 1
ATOM 549 N N . GLU A 1 74 ? 2.565 10.526 -1.670 1.00 95.06 74 GLU A N 1
ATOM 550 C CA . GLU A 1 74 ? 3.397 10.872 -2.806 1.00 95.06 74 GLU A CA 1
ATOM 551 C C . GLU A 1 74 ? 4.815 10.392 -2.498 1.00 95.06 74 GLU A C 1
ATOM 553 O O . GLU A 1 74 ? 5.377 10.709 -1.444 1.00 95.06 74 GLU A O 1
ATOM 558 N N . ARG A 1 75 ? 5.392 9.615 -3.412 1.00 93.88 75 ARG A N 1
ATOM 559 C CA . ARG A 1 75 ? 6.781 9.156 -3.329 1.00 93.88 75 ARG A CA 1
ATOM 560 C C . ARG A 1 75 ? 7.339 9.022 -4.728 1.00 93.88 75 ARG A C 1
ATOM 562 O O . ARG A 1 75 ? 6.662 8.517 -5.624 1.00 93.88 75 ARG A O 1
ATOM 569 N N . ARG A 1 76 ? 8.585 9.451 -4.891 1.00 93.06 76 ARG A N 1
ATOM 570 C CA . ARG A 1 76 ? 9.350 9.351 -6.131 1.00 93.06 76 ARG A CA 1
ATOM 571 C C . ARG A 1 76 ? 10.735 8.826 -5.813 1.00 93.06 76 ARG A C 1
ATOM 573 O O . ARG A 1 76 ? 11.405 9.381 -4.948 1.00 93.06 76 ARG A O 1
ATOM 580 N N . GLU A 1 77 ? 11.146 7.796 -6.534 1.00 90.75 77 GLU A N 1
ATOM 581 C CA . GLU A 1 77 ? 12.434 7.142 -6.352 1.00 90.75 77 GLU A CA 1
ATOM 582 C C . GLU A 1 77 ? 13.106 6.866 -7.686 1.00 90.75 77 GLU A C 1
ATOM 584 O O . GLU A 1 77 ? 12.453 6.484 -8.661 1.00 90.75 77 GLU A O 1
ATOM 589 N N . THR A 1 78 ? 14.423 7.019 -7.697 1.00 90.50 78 THR A N 1
ATOM 590 C CA . THR A 1 78 ? 15.265 6.796 -8.865 1.00 90.50 78 THR A CA 1
ATOM 591 C C . THR A 1 78 ? 16.086 5.531 -8.656 1.00 90.50 78 THR A C 1
ATOM 593 O O . THR A 1 78 ? 16.836 5.395 -7.688 1.00 90.50 78 THR A O 1
ATOM 596 N N . THR A 1 79 ? 15.962 4.554 -9.552 1.00 85.75 79 THR A N 1
ATOM 597 C CA . THR A 1 79 ? 16.754 3.325 -9.447 1.00 85.75 79 THR A CA 1
ATOM 598 C C . THR A 1 79 ? 18.177 3.567 -9.949 1.00 85.75 79 THR A C 1
ATOM 600 O O . THR A 1 79 ? 18.381 3.746 -11.145 1.00 85.75 79 THR A O 1
ATOM 603 N N . ALA A 1 80 ? 19.162 3.523 -9.049 1.00 67.00 80 ALA A N 1
ATOM 604 C CA . ALA A 1 80 ? 20.572 3.709 -9.408 1.00 67.00 80 ALA A CA 1
ATOM 605 C C . ALA A 1 80 ? 21.207 2.497 -10.125 1.00 67.00 80 ALA A C 1
ATOM 607 O O . ALA A 1 80 ? 22.104 2.667 -10.935 1.00 67.00 80 ALA A O 1
ATOM 608 N N . VAL A 1 81 ? 20.764 1.271 -9.831 1.00 68.19 81 VAL A N 1
ATOM 609 C CA . VAL A 1 81 ? 21.215 0.037 -10.499 1.00 68.19 81 VAL A CA 1
ATOM 610 C C . VAL A 1 81 ? 20.055 -0.949 -10.498 1.00 68.19 81 VAL A C 1
ATOM 612 O O . VAL A 1 81 ? 19.362 -1.088 -9.483 1.00 68.19 81 VAL A O 1
ATOM 615 N N . VAL A 1 82 ? 19.853 -1.657 -11.608 1.00 65.19 82 VAL A N 1
ATOM 616 C CA . VAL A 1 82 ? 18.866 -2.739 -11.698 1.00 65.19 82 VAL A CA 1
ATOM 617 C C . VAL A 1 82 ? 19.444 -4.006 -11.046 1.00 65.19 82 VAL A C 1
ATOM 619 O O . VAL A 1 82 ? 19.839 -4.949 -11.721 1.00 65.19 82 VAL A O 1
ATOM 622 N N . SER A 1 83 ? 19.554 -4.005 -9.712 1.00 51.56 83 SER A N 1
ATOM 623 C CA . SER A 1 83 ? 20.271 -5.030 -8.922 1.00 51.56 83 SER A CA 1
ATOM 624 C C . SER A 1 83 ? 19.684 -6.444 -9.001 1.00 51.56 83 SER A C 1
ATOM 626 O O . SER A 1 83 ? 20.348 -7.405 -8.630 1.00 51.56 83 SER A O 1
ATOM 628 N N . ASP A 1 84 ? 18.454 -6.577 -9.500 1.00 52.94 84 ASP A N 1
ATOM 629 C CA . ASP A 1 84 ? 17.657 -7.801 -9.376 1.00 52.94 84 ASP A CA 1
ATOM 630 C C . ASP A 1 84 ? 17.102 -8.308 -10.723 1.00 52.94 84 ASP A C 1
ATOM 632 O O . ASP A 1 84 ? 16.256 -9.206 -10.756 1.00 52.94 84 ASP A O 1
ATOM 636 N N . SER A 1 85 ? 17.484 -7.691 -11.843 1.00 59.00 85 SER A N 1
ATOM 637 C CA . SER A 1 85 ? 17.036 -8.115 -13.171 1.00 59.00 85 SER A CA 1
ATOM 638 C C . SER A 1 85 ? 18.103 -8.971 -13.830 1.00 59.00 85 SER A C 1
ATOM 640 O O . SER A 1 85 ? 19.231 -8.521 -14.023 1.00 59.00 85 SER A O 1
ATOM 642 N N . THR A 1 86 ? 17.737 -10.179 -14.248 1.00 75.94 86 THR A N 1
ATOM 643 C CA . THR A 1 86 ? 18.586 -10.957 -15.149 1.00 75.94 86 THR A CA 1
ATOM 644 C C . THR A 1 86 ? 18.677 -10.229 -16.485 1.00 75.94 86 THR A C 1
ATOM 646 O O . THR A 1 86 ? 17.643 -9.952 -17.105 1.00 75.94 86 THR A O 1
ATOM 649 N N . TRP A 1 87 ? 19.902 -9.929 -16.901 1.00 87.19 87 TRP A N 1
ATOM 650 C CA . TRP A 1 87 ? 20.206 -9.486 -18.253 1.00 87.19 87 TRP A CA 1
ATOM 651 C C . TRP A 1 87 ? 20.346 -10.717 -19.143 1.00 87.19 87 TRP A C 1
ATOM 653 O O . TRP A 1 87 ? 21.015 -11.683 -18.774 1.00 87.19 87 TRP A O 1
ATOM 663 N N . GLN A 1 88 ? 19.702 -10.694 -20.303 1.00 90.31 88 GLN A N 1
ATOM 664 C CA . GLN A 1 88 ? 19.771 -11.768 -21.285 1.00 90.31 88 GLN A CA 1
ATOM 665 C C . GLN A 1 88 ? 20.085 -11.186 -22.660 1.00 90.31 88 GLN A C 1
ATOM 667 O O . GLN A 1 88 ? 19.465 -10.214 -23.081 1.00 90.31 88 GLN A O 1
ATOM 672 N N . THR A 1 89 ? 21.027 -11.789 -23.377 1.00 92.19 89 THR A N 1
ATOM 673 C CA . THR A 1 89 ? 21.347 -11.386 -24.750 1.00 92.19 89 THR A CA 1
ATOM 674 C C . THR A 1 89 ? 20.272 -11.882 -25.712 1.00 92.19 89 THR A C 1
ATOM 676 O O . THR A 1 89 ? 19.976 -13.077 -25.741 1.00 92.19 89 THR A O 1
ATOM 679 N N . VAL A 1 90 ? 19.707 -10.971 -26.506 1.00 91.62 90 VAL A N 1
ATOM 680 C CA . VAL A 1 90 ? 18.820 -11.301 -27.635 1.00 91.62 90 VAL A CA 1
ATOM 681 C C . VAL A 1 90 ? 19.646 -11.482 -28.911 1.00 91.62 90 VAL A C 1
ATOM 683 O O . VAL A 1 90 ? 19.440 -12.442 -29.647 1.00 91.62 90 VAL A O 1
ATOM 686 N N . GLY A 1 91 ? 20.628 -10.604 -29.130 1.00 92.06 91 GLY A N 1
ATOM 687 C CA . GLY A 1 91 ? 21.626 -10.712 -30.195 1.00 92.06 91 GLY A CA 1
ATOM 688 C C . GLY A 1 91 ? 22.754 -9.688 -30.021 1.00 92.06 91 GLY A C 1
ATOM 689 O O . GLY A 1 91 ? 22.627 -8.772 -29.212 1.00 92.06 91 GLY A O 1
ATOM 690 N N . ALA A 1 92 ? 23.883 -9.899 -30.706 1.00 89.44 92 ALA A N 1
ATOM 691 C CA . ALA A 1 92 ? 25.122 -9.125 -30.511 1.00 89.44 92 ALA A CA 1
ATOM 692 C C . ALA A 1 92 ? 25.916 -8.847 -31.806 1.00 89.44 92 ALA A C 1
ATOM 694 O O . ALA A 1 92 ? 27.039 -8.364 -31.751 1.00 89.44 92 ALA A O 1
ATOM 695 N N . ASN A 1 93 ? 25.366 -9.190 -32.975 1.00 86.06 93 ASN A N 1
ATOM 696 C CA . ASN A 1 93 ? 26.090 -9.114 -34.257 1.00 86.06 93 ASN A CA 1
ATOM 697 C C . ASN A 1 93 ? 25.579 -7.990 -35.169 1.00 86.06 93 ASN A C 1
ATOM 699 O O . ASN A 1 93 ? 26.002 -7.878 -36.320 1.00 86.06 93 ASN A O 1
ATOM 703 N N . CYS A 1 94 ? 24.630 -7.198 -34.679 1.00 91.94 94 CYS A N 1
ATOM 704 C CA . CYS A 1 94 ? 23.957 -6.176 -35.456 1.00 91.94 94 CYS A CA 1
ATOM 705 C C . CYS A 1 94 ? 24.885 -4.960 -35.613 1.00 91.94 94 CYS A C 1
ATOM 707 O O . CYS A 1 94 ? 25.560 -4.560 -34.669 1.00 91.94 94 CYS A O 1
ATOM 709 N N . ILE A 1 95 ? 24.943 -4.374 -36.806 1.00 92.44 95 ILE A N 1
ATOM 710 C CA . ILE A 1 95 ? 25.800 -3.225 -37.114 1.00 92.44 95 ILE A CA 1
ATOM 711 C C . ILE A 1 95 ? 24.907 -2.062 -37.524 1.00 92.44 95 ILE A C 1
ATOM 713 O O . ILE A 1 95 ? 24.172 -2.157 -38.508 1.00 92.44 95 ILE A O 1
ATOM 717 N N . LEU A 1 96 ? 24.994 -0.956 -36.786 1.00 92.56 96 LEU A N 1
ATOM 718 C CA . LEU A 1 96 ? 24.346 0.301 -37.135 1.00 92.56 96 LEU A CA 1
ATOM 719 C C . LEU A 1 96 ? 25.210 1.050 -38.151 1.00 92.56 96 LEU A C 1
ATOM 721 O O . LEU A 1 96 ? 26.315 1.502 -37.836 1.00 92.56 96 LEU A O 1
ATOM 725 N N . SER A 1 97 ? 24.700 1.179 -39.373 1.00 88.62 97 SER A N 1
ATOM 726 C CA . SER A 1 97 ? 25.352 1.927 -40.448 1.00 88.62 97 SER A CA 1
ATOM 727 C C . SER A 1 97 ? 25.023 3.425 -40.404 1.00 88.62 97 SER A C 1
ATOM 729 O O . SER A 1 97 ? 24.009 3.848 -39.846 1.00 88.62 97 SER A O 1
ATOM 731 N N . GLY A 1 98 ? 25.840 4.237 -41.085 1.00 80.56 98 GLY A N 1
ATOM 732 C CA . GLY A 1 98 ? 25.588 5.674 -41.262 1.00 80.56 98 GLY A CA 1
ATOM 733 C C . GLY A 1 98 ? 24.266 6.004 -41.969 1.00 80.56 98 GLY A C 1
ATOM 734 O O . GLY A 1 98 ? 23.737 7.096 -41.805 1.00 80.56 98 GLY A O 1
ATOM 735 N N . HIS A 1 99 ? 23.682 5.076 -42.726 1.00 80.81 99 HIS A N 1
ATOM 736 C CA . HIS A 1 99 ? 22.389 5.302 -43.379 1.00 80.81 99 HIS A CA 1
ATOM 737 C C . HIS A 1 99 ? 21.188 4.979 -42.475 1.00 80.81 99 HIS A C 1
ATOM 739 O O . HIS A 1 99 ? 20.052 5.262 -42.848 1.00 80.81 99 HIS A O 1
ATOM 745 N N . GLY A 1 100 ? 21.426 4.455 -41.267 1.00 84.38 100 GLY A N 1
ATOM 746 C CA . GLY A 1 100 ? 20.376 3.992 -40.359 1.00 84.38 100 GLY A CA 1
ATOM 747 C C . GLY A 1 100 ? 19.997 2.528 -40.542 1.00 84.38 100 GLY A C 1
ATOM 748 O O . GLY A 1 100 ? 19.168 2.027 -39.788 1.00 84.38 100 GLY A O 1
ATOM 749 N N . ASP A 1 101 ? 20.628 1.823 -41.482 1.00 88.25 101 ASP A N 1
ATOM 750 C CA . ASP A 1 101 ? 20.393 0.396 -41.669 1.00 88.25 101 ASP A CA 1
ATOM 751 C C . ASP A 1 101 ? 21.065 -0.396 -40.544 1.00 88.25 101 ASP A C 1
ATOM 753 O O . ASP A 1 101 ? 22.261 -0.224 -40.280 1.00 88.25 101 ASP A O 1
ATOM 757 N N . LEU A 1 102 ? 20.284 -1.273 -39.913 1.00 90.69 102 LEU A N 1
ATOM 758 C CA . LEU A 1 102 ? 20.727 -2.274 -38.946 1.00 90.69 102 LEU A CA 1
ATOM 759 C C . LEU A 1 102 ? 21.025 -3.580 -39.701 1.00 90.69 102 LEU A C 1
ATOM 761 O O . LEU A 1 102 ? 20.115 -4.349 -40.017 1.00 90.69 102 LEU A O 1
ATOM 765 N N . ALA A 1 103 ? 22.296 -3.804 -40.037 1.00 88.56 103 ALA A N 1
ATOM 766 C CA . ALA A 1 103 ? 22.758 -4.949 -40.826 1.00 88.56 103 ALA A CA 1
ATOM 767 C C . ALA A 1 103 ? 23.275 -6.097 -39.940 1.00 88.56 103 ALA A C 1
ATOM 769 O O . ALA A 1 103 ? 23.674 -5.876 -38.803 1.00 88.56 103 ALA A O 1
ATOM 770 N N . ASN A 1 104 ? 23.313 -7.327 -40.467 1.00 90.94 104 ASN A N 1
ATOM 771 C CA . ASN A 1 104 ? 23.857 -8.526 -39.795 1.00 90.94 104 ASN A CA 1
ATOM 772 C C . ASN A 1 104 ? 23.198 -8.914 -38.453 1.00 90.94 104 ASN A C 1
ATOM 774 O O . ASN A 1 104 ? 23.752 -9.697 -37.680 1.00 90.94 104 ASN A O 1
ATOM 778 N N . CYS A 1 105 ? 21.993 -8.416 -38.189 1.00 92.38 105 CYS A N 1
ATOM 779 C CA . CYS A 1 105 ? 21.259 -8.703 -36.960 1.00 92.38 105 CYS A CA 1
ATOM 780 C C . CYS A 1 105 ? 20.715 -10.138 -36.971 1.00 92.38 105 CYS A C 1
ATOM 782 O O . CYS A 1 105 ? 20.389 -10.713 -38.016 1.00 92.38 105 CYS A O 1
ATOM 784 N N . SER A 1 106 ? 20.618 -10.736 -35.789 1.00 92.25 106 SER A N 1
ATOM 785 C CA . SER A 1 106 ? 20.093 -12.090 -35.637 1.00 92.25 106 SER A CA 1
ATOM 786 C C . SER A 1 106 ? 18.596 -12.161 -35.968 1.00 92.25 106 SER A C 1
ATOM 788 O O . SER A 1 106 ? 17.864 -11.174 -35.880 1.00 92.25 106 SER A O 1
ATOM 790 N N . LYS A 1 107 ? 18.097 -13.364 -36.289 1.00 89.75 107 LYS A N 1
ATOM 791 C CA . LYS A 1 107 ? 16.651 -13.585 -36.485 1.00 89.75 107 LYS A CA 1
ATOM 792 C C . LYS A 1 107 ? 15.829 -13.198 -35.251 1.00 89.75 107 LYS A C 1
ATOM 794 O O . LYS A 1 107 ? 14.697 -12.759 -35.408 1.00 89.75 107 LYS A O 1
ATOM 799 N N . ALA A 1 108 ? 16.392 -13.364 -34.052 1.00 89.38 108 ALA A N 1
ATOM 800 C CA . ALA A 1 108 ? 15.738 -12.994 -32.802 1.00 89.38 108 ALA A CA 1
ATOM 801 C C . ALA A 1 108 ? 15.586 -11.471 -32.672 1.00 89.38 108 ALA A C 1
ATOM 803 O O . ALA A 1 108 ? 14.516 -11.007 -32.300 1.00 89.38 108 ALA A O 1
ATOM 804 N N . GLU A 1 109 ? 16.609 -10.697 -33.044 1.00 91.31 109 GLU A N 1
ATOM 805 C CA . GLU A 1 109 ? 16.548 -9.229 -33.042 1.00 91.31 109 GLU A CA 1
ATOM 806 C C . GLU A 1 109 ? 15.547 -8.693 -34.065 1.00 91.31 109 GLU A C 1
ATOM 808 O O . GLU A 1 109 ? 14.697 -7.876 -33.725 1.00 91.31 109 GLU A O 1
ATOM 813 N N . LEU A 1 110 ? 15.581 -9.216 -35.293 1.00 91.00 110 LEU A N 1
ATOM 814 C CA . LEU A 1 110 ? 14.643 -8.823 -36.351 1.00 91.00 110 LEU A CA 1
ATOM 815 C C . LEU A 1 110 ? 13.186 -9.177 -36.023 1.00 91.00 110 LEU A C 1
ATOM 817 O O . LEU A 1 110 ? 12.270 -8.575 -36.577 1.00 91.00 110 LEU A O 1
ATOM 821 N N . ALA A 1 111 ? 12.966 -10.162 -35.149 1.00 90.88 111 ALA A N 1
ATOM 822 C CA . ALA A 1 111 ? 11.638 -10.568 -34.717 1.00 90.88 111 ALA A CA 1
ATOM 823 C C . ALA A 1 111 ? 11.082 -9.715 -33.567 1.00 90.88 111 ALA A C 1
ATOM 825 O O . ALA A 1 111 ? 9.878 -9.791 -33.338 1.00 90.88 111 ALA A O 1
ATOM 826 N N . LEU A 1 112 ? 11.902 -8.908 -32.871 1.00 91.38 112 LEU A N 1
ATOM 827 C CA . LEU A 1 112 ? 11.503 -8.175 -31.657 1.00 91.38 112 LEU A CA 1
ATOM 828 C C . LEU A 1 112 ? 10.289 -7.268 -31.857 1.00 91.38 112 LEU A C 1
ATOM 830 O O . LEU A 1 112 ? 9.427 -7.183 -30.981 1.00 91.38 112 LEU A O 1
ATOM 834 N N . VAL A 1 113 ? 10.243 -6.583 -32.995 1.00 93.06 113 VAL A N 1
ATOM 835 C CA . VAL A 1 113 ? 9.205 -5.622 -33.382 1.00 93.06 113 VAL A CA 1
ATOM 836 C C . VAL A 1 113 ? 8.872 -5.797 -34.863 1.00 93.06 113 VAL A C 1
ATOM 838 O O . VAL A 1 113 ? 9.536 -6.548 -35.578 1.00 93.06 113 VAL A O 1
ATOM 841 N N . ALA A 1 114 ? 7.834 -5.115 -35.349 1.00 92.06 114 ALA A N 1
ATOM 842 C CA . ALA A 1 114 ? 7.510 -5.129 -36.771 1.00 92.06 114 ALA A CA 1
ATOM 843 C C . ALA A 1 114 ? 8.664 -4.545 -37.624 1.00 92.06 114 ALA A C 1
ATOM 845 O O . ALA A 1 114 ? 9.343 -3.619 -37.175 1.00 92.06 114 ALA A O 1
ATOM 846 N N . PRO A 1 115 ? 8.868 -5.003 -38.877 1.00 92.19 115 PRO A N 1
ATOM 847 C CA . PRO A 1 115 ? 9.976 -4.539 -39.720 1.00 92.19 115 PRO A CA 1
ATOM 848 C C . PRO A 1 115 ? 10.028 -3.018 -39.932 1.00 92.19 115 PRO A C 1
ATOM 850 O O . PRO A 1 115 ? 11.111 -2.439 -39.942 1.00 92.19 115 PRO A O 1
ATOM 853 N N . LEU A 1 116 ? 8.866 -2.363 -40.058 1.00 93.38 116 LEU A N 1
ATOM 854 C CA . LEU A 1 116 ? 8.772 -0.902 -40.194 1.00 93.38 116 LEU A CA 1
ATOM 855 C C . LEU A 1 116 ? 9.276 -0.182 -38.937 1.00 93.38 116 LEU A C 1
ATOM 857 O O . LEU A 1 116 ? 10.029 0.784 -39.035 1.00 93.38 116 LEU A O 1
ATOM 861 N N . VAL A 1 117 ? 8.911 -0.692 -37.759 1.00 94.50 117 VAL A N 1
ATOM 862 C CA . VAL A 1 117 ? 9.385 -0.178 -36.469 1.00 94.50 117 VAL A CA 1
ATOM 863 C C . VAL A 1 117 ? 10.890 -0.400 -36.346 1.00 94.50 117 VAL A C 1
ATOM 865 O O . VAL A 1 117 ? 11.609 0.524 -35.984 1.00 94.50 117 VAL A O 1
ATOM 868 N N . TRP A 1 118 ? 11.394 -1.586 -36.703 1.00 94.12 118 TRP A N 1
ATOM 869 C CA . TRP A 1 118 ? 12.828 -1.890 -36.648 1.00 94.12 118 TRP A CA 1
ATOM 870 C C . TRP A 1 118 ? 13.664 -0.943 -37.521 1.00 94.12 118 TRP A C 1
ATOM 872 O O . TRP A 1 118 ? 14.670 -0.403 -37.062 1.00 94.12 118 TRP A O 1
ATOM 882 N N . ALA A 1 119 ? 13.217 -0.677 -38.752 1.00 93.56 119 ALA A N 1
ATOM 883 C CA . ALA A 1 119 ? 13.868 0.287 -39.640 1.00 93.56 119 ALA A CA 1
ATOM 884 C C . ALA A 1 119 ? 13.845 1.713 -39.057 1.00 93.56 119 ALA A C 1
ATOM 886 O O . ALA A 1 119 ? 14.863 2.406 -39.049 1.00 93.56 119 ALA A O 1
ATOM 887 N N . ALA A 1 120 ? 12.707 2.138 -38.499 1.00 95.06 120 ALA A N 1
ATOM 888 C CA . ALA A 1 120 ? 12.570 3.441 -37.855 1.00 95.06 120 ALA A CA 1
ATOM 889 C C . ALA A 1 120 ? 13.494 3.602 -36.633 1.00 95.06 120 ALA A C 1
ATOM 891 O O . ALA A 1 120 ? 14.084 4.671 -36.442 1.00 95.06 120 ALA A O 1
ATOM 892 N N . LEU A 1 121 ? 13.675 2.542 -35.833 1.00 95.00 121 LEU A N 1
ATOM 893 C CA . LEU A 1 121 ? 14.637 2.517 -34.727 1.00 95.00 121 LEU A CA 1
ATOM 894 C C . LEU A 1 121 ? 16.068 2.725 -35.236 1.00 95.00 121 LEU A C 1
ATOM 896 O O . LEU A 1 121 ? 16.780 3.570 -34.697 1.00 95.00 121 LEU A O 1
ATOM 900 N N . GLY A 1 122 ? 16.465 2.018 -36.299 1.00 94.06 122 GLY A N 1
ATOM 901 C CA . GLY A 1 122 ? 17.782 2.160 -36.923 1.00 94.06 122 GLY A CA 1
ATOM 902 C C . GLY A 1 122 ? 18.068 3.587 -37.400 1.00 94.06 122 GLY A C 1
ATOM 903 O O . GLY A 1 122 ? 19.064 4.191 -36.994 1.00 94.06 122 GLY A O 1
ATOM 904 N N . HIS A 1 123 ? 17.153 4.185 -38.170 1.00 92.88 123 HIS A N 1
ATOM 905 C CA . HIS A 1 123 ? 17.293 5.574 -38.625 1.00 92.88 123 HIS A CA 1
ATOM 906 C C . HIS A 1 123 ? 17.343 6.577 -37.465 1.00 92.88 123 HIS A C 1
ATOM 908 O O . HIS A 1 123 ? 18.146 7.513 -37.485 1.00 92.88 123 HIS A O 1
ATOM 914 N N . THR A 1 124 ? 16.520 6.378 -36.432 1.00 94.12 124 THR A N 1
ATOM 915 C CA . THR A 1 124 ? 16.497 7.269 -35.262 1.00 94.12 124 THR A CA 1
ATOM 916 C C . THR A 1 124 ? 17.804 7.180 -34.474 1.00 94.12 124 THR A C 1
ATOM 918 O O . THR A 1 124 ? 18.371 8.211 -34.112 1.00 94.12 124 THR A O 1
ATOM 921 N N . LEU A 1 125 ? 18.330 5.969 -34.260 1.00 93.62 125 LEU A N 1
ATOM 922 C CA . LEU A 1 125 ? 19.610 5.747 -33.584 1.00 93.62 125 LEU A CA 1
ATOM 923 C C . LEU A 1 125 ? 20.784 6.336 -34.371 1.00 93.62 125 LEU A C 1
ATOM 925 O O . LEU A 1 125 ? 21.630 7.004 -33.775 1.00 93.62 125 LEU A O 1
ATOM 929 N N . ALA A 1 126 ? 20.840 6.142 -35.692 1.00 91.31 126 ALA A N 1
ATOM 930 C CA . ALA A 1 126 ? 21.918 6.684 -36.524 1.00 91.31 126 ALA A CA 1
ATOM 931 C C . ALA A 1 126 ? 21.930 8.219 -36.546 1.00 91.31 126 ALA A C 1
ATOM 933 O O . ALA A 1 126 ? 23.003 8.830 -36.499 1.00 91.31 126 ALA A O 1
ATOM 934 N N . ASN A 1 127 ? 20.748 8.843 -36.563 1.00 90.38 127 ASN A N 1
ATOM 935 C CA . ASN A 1 127 ? 20.619 10.294 -36.458 1.00 90.38 127 ASN A CA 1
ATOM 936 C C . ASN A 1 127 ? 21.032 10.801 -35.070 1.00 90.38 127 ASN A C 1
ATOM 938 O O . ASN A 1 127 ? 21.773 11.778 -34.979 1.00 90.38 127 ASN A O 1
ATOM 942 N N . ALA A 1 128 ? 20.600 10.133 -33.996 1.00 87.75 128 ALA A N 1
ATOM 943 C CA . ALA A 1 128 ? 20.896 10.552 -32.626 1.00 87.75 128 ALA A CA 1
ATOM 944 C C . ALA A 1 128 ? 22.382 10.407 -32.258 1.00 87.75 128 ALA A C 1
ATOM 946 O O . ALA A 1 128 ? 22.941 11.277 -31.600 1.00 87.75 128 ALA A O 1
ATOM 947 N N . THR A 1 129 ? 23.039 9.335 -32.703 1.00 83.31 129 THR A N 1
ATOM 948 C CA . THR A 1 129 ? 24.447 9.029 -32.377 1.00 83.31 129 THR A CA 1
ATOM 949 C C . THR A 1 129 ? 25.462 9.759 -33.257 1.00 83.31 129 THR A C 1
ATOM 951 O O . THR A 1 129 ? 26.661 9.528 -33.122 1.00 83.31 129 THR A O 1
ATOM 954 N N . SER A 1 130 ? 25.023 10.627 -34.178 1.00 72.75 130 SER A N 1
ATOM 955 C CA . SER A 1 130 ? 25.859 11.279 -35.205 1.00 72.75 130 SER A CA 1
ATOM 956 C C . SER A 1 130 ? 26.617 10.321 -36.143 1.00 72.75 130 SER A C 1
ATOM 958 O O . SER A 1 130 ? 27.372 10.768 -37.007 1.00 72.75 130 SER A O 1
ATOM 960 N N . VAL A 1 131 ? 26.354 9.011 -36.057 1.00 66.81 131 VAL A N 1
ATOM 961 C CA . VAL A 1 131 ? 26.821 7.973 -36.993 1.00 66.81 131 VAL A CA 1
ATOM 962 C C . VAL A 1 131 ? 26.442 8.327 -38.429 1.00 66.81 131 VAL A C 1
ATOM 964 O O . VAL A 1 131 ? 27.257 8.188 -39.343 1.00 66.81 131 VAL A O 1
ATOM 967 N N . ALA A 1 132 ? 25.248 8.893 -38.622 1.00 57.34 132 ALA A N 1
ATOM 968 C CA . ALA A 1 132 ? 24.809 9.367 -39.927 1.00 57.34 132 ALA A CA 1
ATOM 969 C C . ALA A 1 132 ? 25.654 10.516 -40.496 1.00 57.34 132 ALA A C 1
ATOM 971 O O . ALA A 1 132 ? 25.785 10.649 -41.712 1.00 57.34 132 ALA A O 1
ATOM 972 N N . HIS A 1 133 ? 26.264 11.323 -39.627 1.00 59.56 133 HIS A N 1
ATOM 973 C CA . HIS A 1 133 ? 27.072 12.475 -40.023 1.00 59.56 133 HIS A CA 1
ATOM 974 C C . HIS A 1 133 ? 28.551 12.101 -40.197 1.00 59.56 133 HIS A C 1
ATOM 976 O O . HIS A 1 133 ? 29.192 12.565 -41.137 1.00 59.56 133 HIS A O 1
ATOM 982 N N . ASN A 1 134 ? 29.073 11.207 -39.351 1.00 67.38 134 ASN A N 1
ATOM 983 C CA . ASN A 1 134 ? 30.487 10.817 -39.341 1.00 67.38 134 ASN A CA 1
ATOM 984 C C . ASN A 1 134 ? 30.802 9.566 -40.184 1.00 67.38 134 ASN A C 1
ATOM 986 O O . ASN A 1 134 ? 31.972 9.233 -40.359 1.00 67.38 134 ASN A O 1
ATOM 990 N N . ARG A 1 135 ? 29.780 8.877 -40.720 1.00 64.75 135 ARG A N 1
ATOM 991 C CA . ARG A 1 135 ? 29.891 7.621 -41.496 1.00 64.75 135 ARG A CA 1
ATOM 992 C C . ARG A 1 135 ? 30.667 6.506 -40.779 1.00 64.75 135 ARG A C 1
ATOM 994 O O . ARG A 1 135 ? 31.285 5.661 -41.422 1.00 64.75 135 ARG A O 1
ATOM 1001 N N . THR A 1 136 ? 30.624 6.489 -39.453 1.00 76.50 136 THR A N 1
ATOM 1002 C CA . THR A 1 136 ? 31.219 5.443 -38.617 1.00 76.50 136 THR A CA 1
ATOM 1003 C C . THR A 1 136 ? 30.177 4.377 -38.298 1.00 76.50 136 THR A C 1
ATOM 1005 O O . THR A 1 136 ? 29.045 4.704 -37.970 1.00 76.50 136 THR A O 1
ATOM 1008 N N . SER A 1 137 ? 30.526 3.095 -38.394 1.00 86.38 137 SER A N 1
ATOM 1009 C CA . SER A 1 137 ? 29.630 2.009 -37.978 1.00 86.38 137 SER A CA 1
ATOM 1010 C C . SER A 1 137 ? 29.776 1.724 -36.485 1.00 86.38 137 SER A C 1
ATOM 1012 O O . SER A 1 137 ? 30.900 1.688 -35.981 1.00 86.38 137 SER A O 1
ATOM 1014 N N . LEU A 1 138 ? 28.663 1.471 -35.796 1.00 90.62 138 LEU A N 1
ATOM 1015 C CA . LEU A 1 138 ? 28.666 1.018 -34.402 1.00 90.62 138 LEU A CA 1
ATOM 1016 C C . LEU A 1 138 ? 28.151 -0.414 -34.318 1.00 90.62 138 LEU A C 1
ATOM 1018 O O . LEU A 1 138 ? 27.127 -0.743 -34.920 1.00 90.62 138 LEU A O 1
ATOM 1022 N N . ASN A 1 139 ? 28.838 -1.244 -33.540 1.00 93.19 139 ASN A N 1
ATOM 1023 C CA . ASN A 1 139 ? 28.349 -2.575 -33.222 1.00 93.19 139 ASN A CA 1
ATOM 1024 C C . ASN A 1 139 ? 27.290 -2.463 -32.128 1.00 93.19 139 ASN A C 1
ATOM 1026 O O . ASN A 1 139 ? 27.492 -1.779 -31.122 1.00 93.19 139 ASN A O 1
ATOM 1030 N N . LEU A 1 140 ? 26.153 -3.105 -32.371 1.00 94.06 140 LEU A N 1
ATOM 1031 C CA . LEU A 1 140 ? 24.965 -3.078 -31.541 1.00 94.06 140 LEU A CA 1
ATOM 1032 C C . LEU A 1 140 ? 24.751 -4.448 -30.898 1.00 94.06 140 LEU A C 1
ATOM 1034 O O . LEU A 1 140 ? 24.645 -5.469 -31.582 1.00 94.06 140 LEU A O 1
ATOM 1038 N N . THR A 1 141 ? 24.567 -4.420 -29.584 1.00 95.06 141 THR A N 1
ATOM 1039 C CA . THR A 1 141 ? 24.056 -5.554 -28.821 1.00 95.06 141 THR A CA 1
ATOM 1040 C C . THR A 1 141 ? 22.675 -5.241 -28.284 1.00 95.06 141 THR A C 1
ATOM 1042 O O . THR A 1 141 ? 22.452 -4.206 -27.652 1.00 95.06 141 THR A O 1
ATOM 1045 N N . THR A 1 142 ? 21.755 -6.174 -28.504 1.00 94.94 142 THR A N 1
ATOM 1046 C CA . THR A 1 142 ? 20.383 -6.104 -28.020 1.00 94.94 142 THR A CA 1
ATOM 1047 C C . THR A 1 142 ? 20.221 -6.971 -26.777 1.00 94.94 142 THR A C 1
ATOM 1049 O O . THR A 1 142 ? 20.341 -8.200 -26.821 1.00 94.94 142 THR A O 1
ATOM 1052 N N . CYS A 1 143 ? 19.917 -6.324 -25.658 1.00 93.06 143 CYS A N 1
ATOM 1053 C CA . CYS A 1 143 ? 19.802 -6.928 -24.340 1.00 93.06 143 CYS A CA 1
ATOM 1054 C C . CYS A 1 143 ? 18.372 -6.854 -23.817 1.00 93.06 143 CYS A C 1
ATOM 1056 O O . CYS A 1 143 ? 17.690 -5.847 -23.968 1.00 93.06 143 CYS A O 1
ATOM 1058 N N . LEU A 1 144 ? 17.932 -7.906 -23.140 1.00 91.50 144 LEU A N 1
ATOM 1059 C CA . LEU A 1 144 ? 16.677 -7.954 -22.410 1.00 91.50 144 LEU A CA 1
ATOM 1060 C C . LEU A 1 144 ? 16.952 -7.818 -20.915 1.00 91.50 144 LEU A C 1
ATOM 1062 O O . LEU A 1 144 ? 17.664 -8.638 -20.332 1.00 91.50 144 LEU A O 1
ATOM 1066 N N . VAL A 1 145 ? 16.345 -6.818 -20.285 1.00 89.69 145 VAL A N 1
ATOM 1067 C CA . VAL A 1 145 ? 16.404 -6.601 -18.839 1.00 89.69 145 VAL A CA 1
ATOM 1068 C C . VAL A 1 145 ? 15.077 -7.033 -18.228 1.00 89.69 145 VAL A C 1
ATOM 1070 O O . VAL A 1 145 ? 14.024 -6.547 -18.630 1.00 89.69 145 VAL A O 1
ATOM 1073 N N . GLY A 1 146 ? 15.120 -7.935 -17.241 1.00 86.06 146 GLY A N 1
ATOM 1074 C CA . GLY A 1 146 ? 13.923 -8.410 -16.525 1.00 86.06 146 GLY A CA 1
ATOM 1075 C C . GLY A 1 146 ? 13.376 -9.758 -17.006 1.00 86.06 146 GLY A C 1
ATOM 1076 O O . GLY A 1 146 ? 12.257 -10.126 -16.654 1.00 86.06 146 GLY A O 1
ATOM 1077 N N . ALA A 1 147 ? 14.172 -10.524 -17.761 1.00 80.31 147 ALA A N 1
ATOM 1078 C CA . ALA A 1 147 ? 13.770 -11.815 -18.327 1.00 80.31 147 ALA A CA 1
ATOM 1079 C C . ALA A 1 147 ? 13.178 -12.789 -17.286 1.00 80.31 147 ALA A C 1
ATOM 1081 O O . ALA A 1 147 ? 12.110 -13.353 -17.505 1.00 80.31 147 ALA A O 1
ATOM 1082 N N . SER A 1 148 ? 13.810 -12.920 -16.113 1.00 80.56 148 SER A N 1
ATOM 1083 C CA . SER A 1 148 ? 13.353 -13.789 -15.017 1.00 80.56 148 SER A CA 1
ATOM 1084 C C . SER A 1 148 ? 11.990 -13.410 -14.433 1.00 80.56 148 SER A C 1
ATOM 1086 O O . SER A 1 148 ? 11.325 -14.252 -13.834 1.00 80.56 148 SER A O 1
ATOM 1088 N N . ARG A 1 149 ? 11.573 -12.150 -14.593 1.00 81.62 149 ARG A N 1
ATOM 1089 C CA . ARG A 1 149 ? 10.304 -11.615 -14.081 1.00 81.62 149 ARG A CA 1
ATOM 1090 C C . ARG A 1 149 ? 9.185 -11.661 -15.117 1.00 81.62 149 ARG A C 1
ATOM 1092 O O . ARG A 1 149 ? 8.024 -11.474 -14.762 1.00 81.62 149 ARG A O 1
ATOM 1099 N N . GLY A 1 150 ? 9.527 -11.885 -16.385 1.00 84.25 150 GLY A N 1
ATOM 1100 C CA . GLY A 1 150 ? 8.576 -11.878 -17.492 1.00 84.25 150 GLY A CA 1
ATOM 1101 C C . GLY A 1 150 ? 8.055 -10.489 -17.873 1.00 84.25 150 GLY A C 1
ATOM 1102 O O . GLY A 1 150 ? 7.040 -10.416 -18.551 1.00 84.25 150 GLY A O 1
ATOM 1103 N N . TYR A 1 151 ? 8.710 -9.408 -17.435 1.00 89.19 151 TYR A N 1
ATOM 1104 C CA . TYR A 1 151 ? 8.450 -8.024 -17.854 1.00 89.19 151 TYR A CA 1
ATOM 1105 C C . TYR A 1 151 ? 9.713 -7.170 -17.653 1.00 89.19 151 TYR A C 1
ATOM 1107 O O . TYR A 1 151 ? 10.554 -7.490 -16.808 1.00 89.19 151 TYR A O 1
ATOM 1115 N N . GLY A 1 152 ? 9.852 -6.074 -18.402 1.00 90.25 152 GLY A N 1
ATOM 1116 C CA . GLY A 1 152 ? 11.009 -5.181 -18.282 1.00 90.25 152 GLY A CA 1
ATOM 1117 C C . GLY A 1 152 ? 11.255 -4.349 -19.533 1.00 90.25 152 GLY A C 1
ATOM 1118 O O . GLY A 1 152 ? 10.301 -3.869 -20.131 1.00 90.25 152 GLY A O 1
ATOM 1119 N N . ALA A 1 153 ? 12.508 -4.174 -19.944 1.00 92.12 153 ALA A N 1
ATOM 1120 C CA . ALA A 1 153 ? 12.872 -3.317 -21.075 1.00 92.12 153 ALA A CA 1
ATOM 1121 C C . ALA A 1 153 ? 13.909 -3.972 -21.987 1.00 92.12 153 ALA A C 1
ATOM 1123 O O . ALA A 1 153 ? 14.658 -4.855 -21.559 1.00 92.12 153 ALA A O 1
ATOM 1124 N N . VAL A 1 154 ? 13.967 -3.509 -23.234 1.00 94.06 154 VAL A N 1
ATOM 1125 C CA . VAL A 1 154 ? 15.049 -3.843 -24.160 1.00 94.06 154 VAL A CA 1
ATOM 1126 C C . VAL A 1 154 ? 16.089 -2.730 -24.098 1.00 94.06 154 VAL A C 1
ATOM 1128 O O . VAL A 1 154 ? 15.755 -1.552 -24.168 1.00 94.06 154 VAL A O 1
ATOM 1131 N N . VAL A 1 155 ? 17.355 -3.094 -23.942 1.00 94.50 155 VAL A N 1
ATOM 1132 C CA . VAL A 1 155 ? 18.485 -2.166 -23.891 1.00 94.50 155 VAL A CA 1
ATOM 1133 C C . VAL A 1 155 ? 19.379 -2.428 -25.091 1.00 94.50 155 VAL A C 1
ATOM 1135 O O . VAL A 1 155 ? 19.790 -3.556 -25.341 1.00 94.50 155 VAL A O 1
ATOM 1138 N N . LEU A 1 156 ? 19.663 -1.371 -25.834 1.00 95.50 156 LEU A N 1
ATOM 1139 C CA . LEU A 1 156 ? 20.510 -1.351 -27.012 1.00 95.50 156 LEU A CA 1
ATOM 1140 C C . LEU A 1 156 ? 21.842 -0.714 -26.617 1.00 95.50 156 LEU A C 1
ATOM 1142 O O . LEU A 1 156 ? 21.878 0.449 -26.211 1.00 95.50 156 LEU A O 1
ATOM 1146 N N . LEU A 1 157 ? 22.921 -1.483 -26.700 1.00 94.81 157 LEU A N 1
ATOM 1147 C CA . LEU A 1 157 ? 24.269 -1.057 -26.330 1.00 94.81 157 LEU A CA 1
ATOM 1148 C C . LEU A 1 157 ? 25.109 -0.891 -27.591 1.00 94.81 157 LEU A C 1
ATOM 1150 O O . LEU A 1 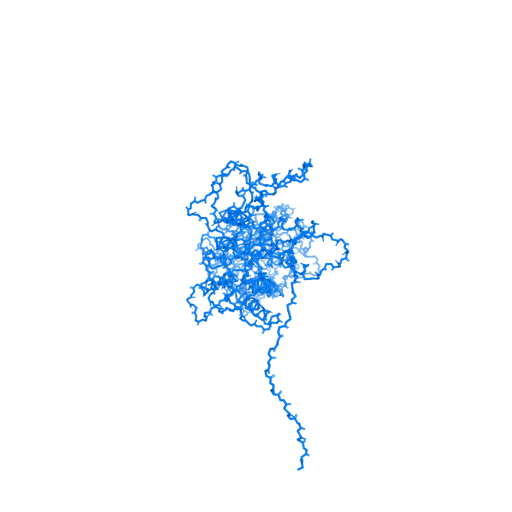157 ? 25.189 -1.823 -28.389 1.00 94.81 157 LEU A O 1
ATOM 1154 N N . LEU A 1 158 ? 25.731 0.275 -27.767 1.00 94.00 158 LEU A N 1
ATOM 1155 C CA . LEU A 1 158 ? 26.491 0.601 -28.972 1.00 94.00 158 LEU A CA 1
ATOM 1156 C C . LEU A 1 158 ? 27.945 0.937 -28.639 1.00 94.00 158 LEU A C 1
ATOM 1158 O O . LEU A 1 158 ? 28.200 1.762 -27.759 1.00 94.00 158 LEU A O 1
ATOM 1162 N N . ALA A 1 159 ? 28.890 0.363 -29.386 1.00 92.56 159 ALA A N 1
ATOM 1163 C CA . ALA A 1 159 ? 30.319 0.653 -29.254 1.00 92.56 159 ALA A CA 1
ATOM 1164 C C . ALA A 1 159 ? 31.049 0.688 -30.618 1.00 92.56 159 ALA A C 1
ATOM 1166 O O . ALA A 1 159 ? 30.648 -0.011 -31.555 1.00 92.56 159 ALA A O 1
ATOM 1167 N N . PRO A 1 160 ? 32.117 1.501 -30.758 1.00 87.69 160 PRO A N 1
ATOM 1168 C CA . PRO A 1 160 ? 32.998 1.482 -31.919 1.00 87.69 160 PRO A CA 1
ATOM 1169 C C . PRO A 1 160 ? 34.059 0.391 -31.727 1.00 87.69 160 PRO A C 1
ATOM 1171 O O . PRO A 1 160 ? 35.003 0.563 -30.961 1.00 87.69 160 PRO A O 1
ATOM 1174 N N . GLY A 1 161 ? 33.904 -0.746 -32.401 1.00 85.50 161 GLY A N 1
ATOM 1175 C CA . GLY A 1 161 ? 34.767 -1.916 -32.209 1.00 85.50 161 GLY A CA 1
ATOM 1176 C C . GLY A 1 161 ? 33.946 -3.121 -31.784 1.00 85.50 161 GLY A C 1
ATOM 1177 O O . GLY A 1 161 ? 32.878 -3.332 -32.342 1.00 85.50 161 GLY A O 1
ATOM 1178 N N . ASP A 1 162 ? 34.422 -3.914 -30.828 1.00 86.31 162 ASP A N 1
ATOM 1179 C CA . ASP A 1 162 ? 33.721 -5.128 -30.397 1.00 86.31 162 ASP A CA 1
ATOM 1180 C C . ASP A 1 162 ? 32.338 -4.824 -29.801 1.00 86.31 162 ASP A C 1
ATOM 1182 O O . ASP A 1 162 ? 32.133 -3.817 -29.121 1.00 86.31 162 ASP A O 1
ATOM 1186 N N . ALA A 1 163 ? 31.374 -5.704 -30.080 1.00 87.88 163 ALA A N 1
ATOM 1187 C CA . ALA A 1 163 ? 30.018 -5.562 -29.570 1.00 87.88 163 ALA A CA 1
ATOM 1188 C C . ALA A 1 163 ? 30.004 -5.772 -28.039 1.00 87.88 163 ALA A C 1
ATOM 1190 O O . ALA A 1 163 ? 30.481 -6.813 -27.574 1.00 87.88 163 ALA A O 1
ATOM 1191 N N . PRO A 1 164 ? 29.459 -4.827 -27.249 1.00 90.69 164 PRO A N 1
ATOM 1192 C CA . PRO A 1 164 ? 29.416 -4.948 -25.792 1.00 90.69 164 PRO A CA 1
ATOM 1193 C C . PRO A 1 164 ? 28.509 -6.108 -25.372 1.00 90.69 164 PRO A C 1
ATOM 1195 O O . PRO A 1 164 ? 27.547 -6.437 -26.058 1.00 90.69 164 PRO A O 1
ATOM 1198 N N . THR A 1 165 ? 28.762 -6.739 -24.234 1.00 92.25 165 THR A N 1
ATOM 1199 C CA . THR A 1 165 ? 27.957 -7.862 -23.744 1.00 92.25 165 THR A CA 1
ATOM 1200 C C . THR A 1 165 ? 26.880 -7.399 -22.758 1.00 92.25 165 THR A C 1
ATOM 1202 O O . THR A 1 165 ? 27.027 -6.402 -22.058 1.00 92.25 165 THR A O 1
ATOM 1205 N N . CYS A 1 166 ? 25.750 -8.114 -22.688 1.00 89.88 166 CYS A N 1
ATOM 1206 C CA . CYS A 1 166 ? 24.606 -7.729 -21.844 1.00 89.88 166 CYS A CA 1
ATOM 1207 C C . CYS A 1 166 ? 24.823 -7.922 -20.337 1.00 89.88 166 CYS A C 1
ATOM 1209 O O . CYS A 1 166 ? 24.095 -7.360 -19.532 1.00 89.88 166 CYS A O 1
ATOM 1211 N N . ALA A 1 167 ? 25.777 -8.758 -19.939 1.00 87.00 167 ALA A N 1
ATOM 1212 C CA . ALA A 1 167 ? 26.092 -9.017 -18.537 1.00 87.00 167 ALA A CA 1
ATOM 1213 C C . ALA A 1 167 ? 27.606 -9.204 -18.409 1.00 87.00 167 ALA A C 1
ATOM 1215 O O . ALA A 1 167 ? 28.077 -10.332 -18.219 1.00 87.00 167 ALA A O 1
ATOM 1216 N N . PRO A 1 168 ? 28.385 -8.133 -18.611 1.00 86.06 168 PRO A N 1
ATOM 1217 C CA . PRO A 1 168 ? 29.818 -8.273 -18.720 1.00 86.06 168 PRO A CA 1
ATOM 1218 C C . PRO A 1 168 ? 30.407 -8.553 -17.333 1.00 86.06 168 PRO A C 1
ATOM 1220 O O . PRO A 1 168 ? 30.016 -7.982 -16.317 1.00 86.06 168 PRO A O 1
ATOM 1223 N N . THR A 1 169 ? 31.372 -9.470 -17.282 1.00 83.94 169 THR A N 1
ATOM 1224 C CA . THR A 1 169 ? 32.120 -9.779 -16.044 1.00 83.94 169 THR A CA 1
ATOM 1225 C C . THR A 1 169 ? 33.173 -8.722 -15.702 1.00 83.94 169 THR A C 1
ATOM 1227 O O . THR A 1 169 ? 33.737 -8.731 -14.608 1.00 83.94 169 THR A O 1
ATOM 1230 N N . LYS A 1 170 ? 33.458 -7.824 -16.648 1.00 86.19 170 LYS A N 1
ATOM 1231 C CA . LYS A 1 170 ? 34.416 -6.723 -16.549 1.00 86.19 170 LYS A CA 1
ATOM 1232 C C . LYS A 1 170 ? 33.749 -5.449 -17.052 1.00 86.19 170 LYS A C 1
ATOM 1234 O O . LYS A 1 170 ? 32.735 -5.516 -17.730 1.00 86.19 170 LYS A O 1
ATOM 1239 N N . MET A 1 171 ? 34.319 -4.301 -16.711 1.00 88.56 171 MET A N 1
ATOM 1240 C CA . MET A 1 171 ? 33.810 -3.027 -17.203 1.00 88.56 171 MET A CA 1
ATOM 1241 C C . MET A 1 171 ? 34.030 -2.921 -18.717 1.00 88.56 171 MET A C 1
ATOM 1243 O O . MET A 1 171 ? 35.141 -3.168 -19.187 1.00 88.56 171 MET A O 1
ATOM 1247 N N . GLU A 1 172 ? 32.982 -2.569 -19.458 1.00 92.12 172 GLU A N 1
ATOM 1248 C CA . GLU A 1 172 ? 33.021 -2.400 -20.914 1.00 92.12 172 GLU A CA 1
ATOM 1249 C C . GLU A 1 172 ? 32.635 -0.971 -21.309 1.00 92.12 172 GLU A C 1
ATOM 1251 O O . GLU A 1 172 ? 31.722 -0.372 -20.732 1.00 92.12 172 GLU A O 1
ATOM 1256 N N . SER A 1 173 ? 33.338 -0.420 -22.299 1.00 91.75 173 SER A N 1
ATOM 1257 C CA . SER A 1 173 ? 33.104 0.940 -22.783 1.00 91.75 173 SER A CA 1
ATOM 1258 C C . SER A 1 173 ? 32.001 0.977 -23.840 1.00 91.75 173 SER A C 1
ATOM 1260 O O . SER A 1 173 ? 32.011 0.191 -24.785 1.00 91.75 173 SER A O 1
ATOM 1262 N N . VAL A 1 174 ? 31.073 1.925 -23.714 1.00 93.00 174 VAL A N 1
ATOM 1263 C CA . VAL A 1 174 ? 29.956 2.132 -24.644 1.00 93.00 174 VAL A CA 1
ATOM 1264 C C . VAL A 1 174 ? 29.928 3.578 -25.136 1.00 93.00 174 VAL A C 1
ATOM 1266 O O . VAL A 1 174 ? 30.139 4.519 -24.374 1.00 93.00 174 VAL A O 1
ATOM 1269 N N . ALA A 1 175 ? 29.657 3.758 -26.426 1.00 92.38 175 ALA A N 1
ATOM 1270 C CA . ALA A 1 175 ? 29.478 5.069 -27.048 1.00 92.38 175 ALA A CA 1
ATOM 1271 C C . ALA A 1 175 ? 28.041 5.585 -26.895 1.00 92.38 175 ALA A C 1
ATOM 1273 O O . ALA A 1 175 ? 27.810 6.785 -26.769 1.00 92.38 175 ALA A O 1
ATOM 1274 N N . ALA A 1 176 ? 27.057 4.687 -26.909 1.00 92.69 176 ALA A N 1
ATOM 1275 C CA . ALA A 1 176 ? 25.665 5.047 -26.694 1.00 92.69 176 ALA A CA 1
ATOM 1276 C C . ALA A 1 176 ? 24.891 3.898 -26.045 1.00 92.69 176 ALA A C 1
ATOM 1278 O O . ALA A 1 176 ? 25.228 2.722 -26.191 1.00 92.69 176 ALA A O 1
ATOM 1279 N N . MET A 1 177 ? 23.832 4.267 -25.334 1.00 93.31 177 MET A N 1
ATOM 1280 C CA . MET A 1 177 ? 22.908 3.357 -24.673 1.00 93.31 177 MET A CA 1
ATOM 1281 C C . MET A 1 177 ? 21.493 3.824 -24.982 1.00 93.31 177 MET A C 1
ATOM 1283 O O . MET A 1 177 ? 21.159 4.980 -24.733 1.00 93.31 177 MET A O 1
ATOM 1287 N N . ALA A 1 178 ? 20.650 2.942 -25.504 1.00 95.19 178 ALA A N 1
ATOM 1288 C CA . ALA A 1 178 ? 19.243 3.249 -25.706 1.00 95.19 178 ALA A CA 1
ATOM 1289 C C . ALA A 1 178 ? 18.344 2.243 -24.991 1.00 95.19 178 ALA A C 1
ATOM 1291 O O . ALA A 1 178 ? 18.617 1.048 -24.966 1.00 95.19 178 ALA A O 1
ATOM 1292 N N . MET A 1 179 ? 17.263 2.737 -24.401 1.00 94.69 179 MET A N 1
ATOM 1293 C CA . MET A 1 179 ? 16.219 1.931 -23.782 1.00 94.69 179 MET A CA 1
ATOM 1294 C C . MET A 1 179 ? 14.998 1.952 -24.688 1.00 94.69 179 MET A C 1
ATOM 1296 O O . MET A 1 179 ? 14.485 3.022 -25.019 1.00 94.69 179 MET A O 1
ATOM 1300 N N . LEU A 1 180 ? 14.544 0.769 -25.076 1.00 95.56 180 LEU A N 1
ATOM 1301 C CA . LEU A 1 180 ? 13.332 0.557 -25.837 1.00 95.56 180 LEU A CA 1
ATOM 1302 C C . LEU A 1 180 ? 12.273 -0.046 -24.913 1.00 95.56 180 LEU A C 1
ATOM 1304 O O . LEU A 1 180 ? 12.431 -1.138 -24.362 1.00 95.56 180 LEU A O 1
ATOM 1308 N N . GLU A 1 181 ? 11.189 0.700 -24.758 1.00 95.06 181 GLU A N 1
ATOM 1309 C CA . GLU A 1 181 ? 10.017 0.347 -23.965 1.00 95.06 181 GLU A CA 1
ATOM 1310 C C . GLU A 1 181 ? 8.748 0.624 -24.784 1.00 95.06 181 GLU A C 1
ATOM 1312 O O . GLU A 1 181 ? 8.801 0.911 -25.978 1.00 95.06 181 GLU A O 1
ATOM 1317 N N . THR A 1 182 ? 7.584 0.539 -24.158 1.00 93.81 182 THR A N 1
ATOM 1318 C CA . THR A 1 182 ? 6.280 0.840 -24.754 1.00 93.81 182 THR A CA 1
ATOM 1319 C C . THR A 1 182 ? 5.549 1.874 -23.907 1.00 93.81 182 THR A C 1
ATOM 1321 O O . THR A 1 182 ? 5.607 1.860 -22.674 1.00 93.81 182 THR A O 1
ATOM 1324 N N . ALA A 1 183 ? 4.872 2.799 -24.573 1.00 93.25 183 ALA A N 1
ATOM 1325 C CA . ALA A 1 183 ? 4.158 3.908 -23.960 1.00 93.25 183 ALA A CA 1
ATOM 1326 C C . ALA A 1 183 ? 2.897 4.244 -24.767 1.00 93.25 183 ALA A C 1
ATOM 1328 O O . ALA A 1 183 ? 2.584 3.596 -25.767 1.00 93.25 183 ALA A O 1
ATOM 1329 N N . VAL A 1 184 ? 2.161 5.249 -24.303 1.00 89.12 184 VAL A N 1
ATOM 1330 C CA . VAL A 1 184 ? 1.048 5.847 -25.045 1.00 89.12 184 VAL A CA 1
ATOM 1331 C C . VAL A 1 184 ? 1.470 7.210 -25.568 1.00 89.12 184 VAL A C 1
ATOM 1333 O O . VAL A 1 184 ? 2.107 7.974 -24.846 1.00 89.12 184 VAL A O 1
ATOM 1336 N N . ASN A 1 185 ? 1.109 7.528 -26.806 1.00 85.00 185 ASN A N 1
ATOM 1337 C CA . ASN A 1 185 ? 1.260 8.884 -27.321 1.00 85.00 185 ASN A CA 1
ATOM 1338 C C . ASN A 1 185 ? 0.196 9.831 -26.718 1.00 85.00 185 ASN A C 1
ATOM 1340 O O . ASN A 1 185 ? -0.688 9.411 -25.963 1.00 85.00 185 ASN A O 1
ATOM 1344 N N . ASP A 1 186 ? 0.265 11.120 -27.057 1.00 79.44 186 ASP A N 1
ATOM 1345 C CA . ASP A 1 186 ? -0.682 12.125 -26.550 1.00 79.44 186 ASP A CA 1
ATOM 1346 C C . ASP A 1 186 ? -2.140 11.845 -26.993 1.00 79.44 186 ASP A C 1
ATOM 1348 O O . ASP A 1 186 ? -3.079 12.218 -26.287 1.00 79.44 186 ASP A O 1
ATOM 1352 N N . SER A 1 187 ? -2.349 11.128 -28.108 1.00 80.44 187 SER A N 1
ATOM 1353 C CA . SER A 1 187 ? -3.656 10.633 -28.578 1.00 80.44 187 SER A CA 1
ATOM 1354 C C . SER A 1 187 ? -4.101 9.314 -27.923 1.00 80.44 187 SER A C 1
ATOM 1356 O O . SER A 1 187 ? -5.162 8.789 -28.258 1.00 80.44 187 SER A O 1
ATOM 1358 N N . SER A 1 188 ? -3.368 8.806 -26.923 1.00 82.25 188 SER A N 1
ATOM 1359 C CA . SER A 1 188 ? -3.642 7.540 -26.216 1.00 82.25 188 SER A CA 1
ATOM 1360 C C . SER A 1 188 ? -3.556 6.272 -27.079 1.00 82.25 188 SER A C 1
ATOM 1362 O O . SER A 1 188 ? -4.159 5.244 -26.739 1.00 82.25 188 SER A O 1
ATOM 1364 N N . GLU A 1 189 ? -2.803 6.332 -28.171 1.00 87.25 189 GLU A N 1
ATOM 1365 C CA . GLU A 1 189 ? -2.466 5.207 -29.038 1.00 87.25 189 GLU A CA 1
ATOM 1366 C C . GLU A 1 189 ? -1.160 4.547 -28.568 1.00 87.25 189 GLU A C 1
ATOM 1368 O O . GLU A 1 189 ? -0.267 5.225 -28.046 1.00 87.25 189 GLU A O 1
ATOM 1373 N N . PRO A 1 190 ? -1.037 3.217 -28.708 1.00 89.94 190 PRO A N 1
ATOM 1374 C CA . PRO A 1 190 ? 0.166 2.501 -28.313 1.00 89.94 190 PRO A CA 1
ATOM 1375 C C . PRO A 1 190 ? 1.351 2.871 -29.209 1.00 89.94 190 PRO A C 1
ATOM 1377 O O . PRO A 1 190 ? 1.228 2.992 -30.426 1.00 89.94 190 PRO A O 1
ATOM 1380 N N . SER A 1 191 ? 2.528 3.035 -28.618 1.00 93.69 191 SER A N 1
ATOM 1381 C CA . SER A 1 191 ? 3.765 3.309 -29.350 1.00 93.69 191 SER A CA 1
ATOM 1382 C C . SER A 1 191 ? 4.962 2.708 -28.621 1.00 93.69 191 SER A C 1
ATOM 1384 O O . SER A 1 191 ? 4.935 2.503 -27.405 1.00 93.69 191 SER A O 1
ATOM 1386 N N . TYR A 1 192 ? 6.040 2.453 -29.352 1.00 95.19 192 TYR A N 1
ATOM 1387 C CA . TYR A 1 192 ? 7.333 2.138 -28.758 1.00 95.19 192 TYR A CA 1
ATOM 1388 C C . TYR A 1 192 ? 8.014 3.427 -28.302 1.00 95.19 192 TYR A C 1
ATOM 1390 O O . TYR A 1 192 ? 8.044 4.408 -29.038 1.00 95.19 192 TYR A O 1
ATOM 1398 N N . LEU A 1 193 ? 8.556 3.436 -27.090 1.00 96.06 193 LEU A N 1
ATOM 1399 C CA . LEU A 1 193 ? 9.298 4.553 -26.520 1.00 96.06 193 LEU A CA 1
ATOM 1400 C C . LEU A 1 193 ? 10.792 4.242 -26.583 1.00 96.06 193 LEU A C 1
ATOM 1402 O O . LEU A 1 193 ? 11.272 3.369 -25.863 1.00 96.06 193 LEU A O 1
ATOM 1406 N N . LEU A 1 194 ? 11.520 4.980 -27.415 1.00 96.50 194 LEU A N 1
ATOM 1407 C CA . LEU A 1 194 ? 12.971 4.910 -27.526 1.00 96.50 194 LEU A CA 1
ATOM 1408 C C . LEU A 1 194 ? 13.599 6.082 -26.763 1.00 96.50 194 LEU A C 1
ATOM 1410 O O . LEU A 1 194 ? 13.422 7.238 -27.145 1.00 96.50 194 LEU A O 1
ATOM 1414 N N . SER A 1 195 ? 14.340 5.784 -25.698 1.00 96.00 195 SER A N 1
ATOM 1415 C CA . SER A 1 195 ? 15.116 6.761 -24.922 1.00 96.00 195 SER A CA 1
ATOM 1416 C C . SER A 1 195 ? 16.600 6.570 -25.212 1.00 96.00 195 SER A C 1
ATOM 1418 O O . SER A 1 195 ? 17.103 5.472 -25.003 1.00 96.00 195 SER A O 1
ATOM 1420 N N . ILE A 1 196 ? 17.303 7.596 -25.696 1.00 95.19 196 ILE A N 1
ATOM 1421 C CA . ILE A 1 196 ? 18.676 7.452 -26.215 1.00 95.19 196 ILE A CA 1
ATOM 1422 C C . ILE A 1 196 ? 19.637 8.325 -25.413 1.00 95.19 196 ILE A C 1
ATOM 1424 O O . ILE A 1 196 ? 19.468 9.538 -25.365 1.00 95.19 196 ILE A O 1
ATOM 1428 N N . TYR A 1 197 ? 20.675 7.722 -24.843 1.00 94.38 197 TYR A N 1
ATOM 1429 C CA . TYR A 1 197 ? 21.838 8.414 -24.299 1.00 94.38 197 TYR A CA 1
ATOM 1430 C C . TYR A 1 197 ? 23.023 8.238 -25.245 1.00 94.38 197 TYR A C 1
ATOM 1432 O O . TYR A 1 197 ? 23.373 7.114 -25.611 1.00 94.38 197 TYR A O 1
ATOM 1440 N N . VAL A 1 198 ? 23.651 9.349 -25.617 1.00 92.69 198 VAL A N 1
ATOM 1441 C CA . VAL A 1 198 ? 24.883 9.369 -26.409 1.00 92.69 198 VAL A CA 1
ATOM 1442 C C . VAL A 1 198 ? 25.967 9.960 -25.532 1.00 92.69 198 VAL A C 1
ATOM 1444 O O . VAL A 1 198 ? 25.797 11.049 -24.982 1.00 92.69 198 VAL A O 1
ATOM 1447 N N . ASP A 1 199 ? 27.051 9.216 -25.367 1.00 91.94 199 ASP A N 1
ATOM 1448 C CA . ASP A 1 199 ? 28.146 9.648 -24.522 1.00 91.94 199 ASP A CA 1
ATOM 1449 C C . ASP A 1 199 ? 28.944 10.779 -25.190 1.00 91.94 199 ASP A C 1
ATOM 1451 O O . ASP A 1 199 ? 29.000 10.887 -26.415 1.00 91.94 199 ASP A O 1
ATOM 1455 N N . SER A 1 200 ? 29.530 11.665 -24.386 1.00 89.12 200 SER A N 1
ATOM 1456 C CA . SER A 1 200 ? 30.319 12.795 -24.888 1.00 89.12 200 SER A CA 1
ATOM 1457 C C . SER A 1 200 ? 31.350 13.252 -23.860 1.00 89.12 200 SER A C 1
ATOM 1459 O O . SER A 1 200 ? 31.115 13.138 -22.658 1.00 89.12 200 SER A O 1
ATOM 1461 N N . ASP A 1 201 ? 32.466 13.830 -24.318 1.00 85.31 201 ASP A N 1
ATOM 1462 C CA . ASP A 1 201 ? 33.539 14.329 -23.437 1.00 85.31 201 ASP A CA 1
ATOM 1463 C C . ASP A 1 201 ? 33.038 15.390 -22.432 1.00 85.31 201 ASP A C 1
ATOM 1465 O O . ASP A 1 201 ? 33.536 15.485 -21.313 1.00 85.31 201 ASP A O 1
ATOM 1469 N N . ASN A 1 202 ? 32.001 16.153 -22.805 1.00 84.00 202 ASN A N 1
ATOM 1470 C CA . ASN A 1 202 ? 31.368 17.189 -21.980 1.00 84.00 202 ASN A CA 1
ATOM 1471 C C . ASN A 1 202 ? 30.014 16.740 -21.396 1.00 84.00 202 ASN A C 1
ATOM 1473 O O . ASN A 1 202 ? 29.106 17.562 -21.228 1.00 84.00 202 ASN A O 1
ATOM 1477 N N . ALA A 1 203 ? 29.847 15.444 -21.107 1.00 84.25 203 ALA A N 1
ATOM 1478 C CA . ALA A 1 203 ? 28.617 14.923 -20.518 1.00 84.25 203 ALA A CA 1
ATOM 1479 C C . ALA A 1 203 ? 28.291 15.644 -19.198 1.00 84.25 203 ALA A C 1
ATOM 1481 O O . ALA A 1 203 ? 29.061 15.624 -18.235 1.00 84.25 203 ALA A O 1
ATOM 1482 N N . THR A 1 204 ? 27.122 16.280 -19.151 1.00 88.31 204 THR A N 1
ATOM 1483 C CA . THR A 1 204 ? 26.605 16.916 -17.936 1.00 88.31 204 THR A CA 1
ATOM 1484 C C . THR A 1 204 ? 25.704 15.947 -17.190 1.00 88.31 204 THR A C 1
ATOM 1486 O O . THR A 1 204 ? 25.072 15.084 -17.792 1.00 88.31 204 THR A O 1
ATOM 1489 N N . TRP A 1 205 ? 25.637 16.092 -15.870 1.00 90.69 205 TRP A N 1
ATOM 1490 C CA . TRP A 1 205 ? 24.837 15.235 -15.004 1.00 90.69 205 TRP A CA 1
ATOM 1491 C C . TRP A 1 205 ? 24.037 16.081 -14.028 1.00 90.69 205 TRP A C 1
ATOM 1493 O O . TRP A 1 205 ? 24.538 17.071 -13.493 1.00 90.69 205 TRP A O 1
ATOM 1503 N N . THR A 1 206 ? 22.785 15.696 -13.795 1.00 92.00 206 THR A N 1
ATOM 1504 C CA . THR A 1 206 ? 21.883 16.424 -12.898 1.00 92.00 206 THR A CA 1
ATOM 1505 C C . THR A 1 206 ? 21.426 15.535 -11.751 1.00 92.00 206 THR A C 1
ATOM 1507 O O . THR A 1 206 ? 21.078 14.378 -11.981 1.00 92.00 206 THR A O 1
ATOM 1510 N N . PRO A 1 207 ? 21.407 16.036 -10.505 1.00 91.56 207 PRO A N 1
ATOM 1511 C CA . PRO A 1 207 ? 20.895 15.261 -9.389 1.00 91.56 207 PRO A CA 1
ATOM 1512 C C . PRO A 1 207 ? 19.369 15.157 -9.484 1.00 91.56 207 PRO A C 1
ATOM 1514 O O . PRO A 1 207 ? 18.651 16.159 -9.444 1.00 91.56 207 PRO A O 1
ATOM 1517 N N . ARG A 1 208 ? 18.859 13.929 -9.562 1.00 91.50 208 ARG A N 1
ATOM 1518 C CA . ARG A 1 208 ? 17.451 13.614 -9.343 1.00 91.50 208 ARG A CA 1
ATOM 1519 C C . ARG A 1 208 ? 17.250 13.329 -7.861 1.00 91.50 208 ARG A C 1
ATOM 1521 O O . ARG A 1 208 ? 17.835 12.397 -7.318 1.00 91.50 208 ARG A O 1
ATOM 1528 N N . ILE A 1 209 ? 16.461 14.182 -7.211 1.00 91.69 209 ILE A N 1
ATOM 1529 C CA . ILE A 1 209 ? 16.185 14.087 -5.776 1.00 91.69 209 ILE A CA 1
ATOM 1530 C C . ILE A 1 209 ? 14.929 13.243 -5.566 1.00 91.69 209 ILE A C 1
ATOM 1532 O O . ILE A 1 209 ? 13.843 13.580 -6.065 1.00 91.69 209 ILE A O 1
ATOM 1536 N N . ASP A 1 210 ? 15.097 12.165 -4.812 1.00 91.06 210 ASP A N 1
ATOM 1537 C CA . ASP A 1 210 ? 14.036 11.270 -4.383 1.00 91.06 210 ASP A CA 1
ATOM 1538 C C . ASP A 1 210 ? 13.203 11.922 -3.275 1.00 91.06 210 ASP A C 1
ATOM 1540 O O . ASP A 1 210 ? 13.713 12.616 -2.393 1.00 91.06 210 ASP A O 1
ATOM 1544 N N . PHE A 1 211 ? 11.898 11.683 -3.303 1.00 90.56 211 PHE A N 1
ATOM 1545 C CA . PHE A 1 211 ? 10.945 12.220 -2.339 1.00 90.56 211 PHE A CA 1
ATOM 1546 C C . PHE A 1 211 ? 10.230 11.064 -1.636 1.00 90.56 211 PHE A C 1
ATOM 1548 O O . PHE A 1 211 ? 9.739 10.180 -2.338 1.00 90.56 211 PHE A O 1
ATOM 1555 N N . PRO A 1 212 ? 10.117 11.046 -0.293 1.00 87.69 212 PRO A N 1
ATOM 1556 C CA . PRO A 1 212 ? 10.558 12.069 0.667 1.00 87.69 212 PRO A CA 1
ATOM 1557 C C . PRO A 1 212 ? 11.989 11.871 1.206 1.00 87.69 212 PRO A C 1
ATOM 1559 O O . PRO A 1 212 ? 12.450 12.682 2.003 1.00 87.69 212 PRO A O 1
ATOM 1562 N N . ALA A 1 213 ? 12.692 10.806 0.804 1.00 84.50 213 ALA A N 1
ATOM 1563 C CA . ALA A 1 213 ? 13.978 10.415 1.394 1.00 84.50 213 ALA A CA 1
ATOM 1564 C C . ALA A 1 213 ? 15.119 11.433 1.183 1.00 84.50 213 ALA A C 1
ATOM 1566 O O . ALA A 1 213 ? 16.075 11.440 1.955 1.00 84.50 213 ALA A O 1
ATOM 1567 N N . GLY A 1 214 ? 15.046 12.273 0.144 1.00 86.69 214 GLY A N 1
ATOM 1568 C CA . GLY A 1 214 ? 16.061 13.284 -0.165 1.00 86.69 214 GLY A CA 1
ATOM 1569 C C . GLY A 1 214 ? 17.353 12.725 -0.770 1.00 86.69 214 GLY A C 1
ATOM 1570 O O . GLY A 1 214 ? 18.295 13.484 -0.987 1.00 86.69 214 GLY A O 1
ATOM 1571 N N . ALA A 1 215 ? 17.415 11.419 -1.050 1.00 87.88 215 ALA A N 1
ATOM 1572 C CA . ALA A 1 215 ? 18.546 10.808 -1.738 1.00 87.88 215 ALA A CA 1
ATOM 1573 C C . ALA A 1 215 ? 18.688 11.401 -3.148 1.00 87.88 215 ALA A C 1
ATOM 1575 O O . ALA A 1 215 ? 17.694 11.610 -3.842 1.00 87.88 215 ALA A O 1
ATOM 1576 N N . ALA A 1 216 ? 19.921 11.683 -3.564 1.00 89.94 216 ALA A N 1
ATOM 1577 C CA . ALA A 1 216 ? 20.210 12.224 -4.884 1.00 89.94 216 ALA A CA 1
ATOM 1578 C C . ALA A 1 216 ? 20.874 11.152 -5.749 1.00 89.94 216 ALA A C 1
ATOM 1580 O O . ALA A 1 216 ? 21.929 10.630 -5.392 1.00 89.94 216 ALA A O 1
ATOM 1581 N N . THR A 1 217 ? 20.272 10.860 -6.899 1.00 91.00 217 THR A N 1
ATOM 1582 C CA . THR A 1 217 ? 20.865 10.004 -7.932 1.00 91.00 217 THR A CA 1
ATOM 1583 C C . THR A 1 217 ? 21.286 10.872 -9.108 1.00 91.00 217 THR A C 1
ATOM 1585 O O . THR A 1 217 ? 20.525 11.726 -9.552 1.00 91.00 217 THR A O 1
ATOM 1588 N N . SER A 1 218 ? 22.503 10.685 -9.609 1.00 92.25 218 SER A N 1
ATOM 1589 C CA . SER A 1 218 ? 23.010 11.444 -10.753 1.00 92.25 218 SER A CA 1
ATOM 1590 C C . SER A 1 218 ? 22.425 10.887 -12.054 1.00 92.25 218 SER A C 1
ATOM 1592 O O . SER A 1 218 ? 22.623 9.709 -12.350 1.00 92.25 218 SER A O 1
ATOM 1594 N N . VAL A 1 219 ? 21.690 11.705 -12.813 1.00 92.81 219 VAL A N 1
ATOM 1595 C CA . VAL A 1 219 ? 21.006 11.295 -14.052 1.00 92.81 219 VAL A CA 1
ATOM 1596 C C . VAL A 1 219 ? 21.396 12.173 -15.236 1.00 92.81 219 VAL A C 1
ATOM 1598 O O . VAL A 1 219 ? 21.671 13.370 -15.075 1.00 92.81 219 VAL A O 1
ATOM 1601 N N . ALA A 1 220 ? 21.400 11.579 -16.427 1.00 91.25 220 ALA A N 1
ATOM 1602 C CA . ALA A 1 220 ? 21.647 12.285 -17.672 1.00 91.25 220 ALA A CA 1
ATOM 1603 C C . ALA A 1 220 ? 20.532 13.327 -17.911 1.00 91.25 220 ALA A C 1
ATOM 1605 O O . ALA A 1 220 ? 19.347 12.978 -17.930 1.00 91.25 220 ALA A O 1
ATOM 1606 N N . PRO A 1 221 ? 20.865 14.617 -18.070 1.00 87.00 221 PRO A N 1
ATOM 1607 C CA . PRO A 1 221 ? 19.870 15.650 -18.287 1.00 87.00 221 PRO A CA 1
ATOM 1608 C C . PRO A 1 221 ? 19.270 15.538 -19.685 1.00 87.00 221 PRO A C 1
ATOM 1610 O O . PRO A 1 221 ? 19.969 15.279 -20.659 1.00 87.00 221 PRO A O 1
ATOM 1613 N N . LEU A 1 222 ? 17.968 15.824 -19.782 1.00 84.38 222 LEU A N 1
ATOM 1614 C CA . LEU A 1 222 ? 17.258 16.006 -21.054 1.00 84.38 222 LEU A CA 1
ATOM 1615 C C . LEU A 1 222 ? 17.440 14.849 -22.049 1.00 84.38 222 LEU A C 1
ATOM 1617 O O . LEU A 1 222 ? 17.561 15.089 -23.247 1.00 84.38 222 LEU A O 1
ATOM 1621 N N . LEU A 1 223 ? 17.404 13.610 -21.553 1.00 89.94 223 LEU A N 1
ATOM 1622 C CA . LEU A 1 223 ? 17.480 12.403 -22.371 1.00 89.94 223 LEU A CA 1
ATOM 1623 C C . LEU A 1 223 ? 16.478 12.473 -23.547 1.00 89.94 223 LEU A C 1
ATOM 1625 O O . LEU A 1 223 ? 15.268 12.543 -23.291 1.00 89.94 223 LEU A O 1
ATOM 1629 N N . PRO A 1 224 ? 16.942 12.487 -24.814 1.00 93.38 224 PRO A N 1
ATOM 1630 C CA . PRO A 1 224 ? 16.066 12.471 -25.977 1.00 93.38 224 PRO A CA 1
ATOM 1631 C C . PRO A 1 224 ? 15.163 11.239 -25.981 1.00 93.38 224 PRO A C 1
ATOM 1633 O O . PRO A 1 224 ? 15.625 10.111 -25.788 1.00 93.38 224 PRO A O 1
ATOM 1636 N N . LYS A 1 225 ? 13.869 11.467 -26.220 1.00 95.38 225 LYS A N 1
ATOM 1637 C CA . LYS A 1 225 ? 12.851 10.420 -26.287 1.00 95.38 225 LYS A CA 1
ATOM 1638 C C . LYS A 1 225 ? 12.062 10.525 -27.580 1.00 95.38 225 LYS A C 1
ATOM 1640 O O . LYS A 1 225 ? 11.648 11.615 -27.975 1.00 95.38 225 LYS A O 1
ATOM 1645 N N . PHE A 1 226 ? 11.818 9.381 -28.201 1.00 95.81 226 PHE A N 1
ATOM 1646 C CA . PHE A 1 226 ? 11.083 9.264 -29.451 1.00 95.81 226 PHE A CA 1
ATOM 1647 C C . PHE A 1 226 ? 10.002 8.201 -29.306 1.00 95.81 226 PHE A C 1
ATOM 1649 O O . PHE A 1 226 ? 10.256 7.118 -28.781 1.00 95.81 226 PHE A O 1
ATOM 1656 N N . LEU A 1 227 ? 8.798 8.520 -29.764 1.00 95.56 227 LEU A N 1
ATOM 1657 C CA . LEU A 1 227 ? 7.715 7.560 -29.912 1.00 95.56 227 LEU A CA 1
ATOM 1658 C C . LEU A 1 227 ? 7.735 7.030 -31.343 1.00 95.56 227 LEU A C 1
ATOM 1660 O O . LEU A 1 227 ? 7.801 7.820 -32.282 1.00 95.56 227 LEU A O 1
ATOM 1664 N N . VAL A 1 228 ? 7.686 5.713 -31.499 1.00 95.31 228 VAL A N 1
ATOM 1665 C CA . VAL A 1 228 ? 7.587 5.032 -32.792 1.00 95.31 228 VAL A CA 1
ATOM 1666 C C . VAL A 1 228 ? 6.245 4.315 -32.840 1.00 95.31 228 VAL A C 1
ATOM 1668 O O . VAL A 1 228 ? 5.984 3.432 -32.020 1.00 95.31 228 VAL A O 1
ATOM 1671 N N . ALA A 1 229 ? 5.385 4.719 -33.770 1.00 92.88 229 ALA A N 1
ATOM 1672 C CA . ALA A 1 229 ? 4.071 4.113 -33.946 1.00 92.88 229 ALA A CA 1
ATOM 1673 C C . ALA A 1 229 ? 4.201 2.640 -34.375 1.00 92.88 229 ALA A C 1
ATOM 1675 O O . ALA A 1 229 ? 4.995 2.319 -35.260 1.00 92.88 229 ALA A O 1
ATOM 1676 N N . ASP A 1 230 ? 3.428 1.753 -33.742 1.00 89.44 230 ASP A N 1
ATOM 1677 C CA . ASP A 1 230 ? 3.490 0.295 -33.958 1.00 89.44 230 ASP A CA 1
ATOM 1678 C C . ASP A 1 230 ? 3.083 -0.115 -35.387 1.00 89.44 230 ASP A C 1
ATOM 1680 O O . ASP A 1 230 ? 3.655 -1.031 -35.974 1.00 89.44 230 ASP A O 1
ATOM 1684 N N . ASP A 1 231 ? 2.126 0.601 -35.976 1.00 86.94 231 ASP A N 1
ATOM 1685 C CA . ASP A 1 231 ? 1.512 0.287 -37.267 1.00 86.94 231 ASP A CA 1
ATOM 1686 C C . ASP A 1 231 ? 2.268 0.868 -38.473 1.00 86.94 231 ASP A C 1
ATOM 1688 O O . ASP A 1 231 ? 2.459 0.198 -39.488 1.00 86.94 231 ASP A O 1
ATOM 1692 N N . THR A 1 232 ? 2.700 2.122 -38.365 1.00 89.00 232 THR A N 1
ATOM 1693 C CA . THR A 1 232 ? 3.283 2.904 -39.462 1.00 89.00 232 THR A CA 1
ATOM 1694 C C . THR A 1 232 ? 4.800 3.015 -39.371 1.00 89.00 232 THR A C 1
ATOM 1696 O O . THR A 1 232 ? 5.444 3.333 -40.369 1.00 89.00 232 THR A O 1
ATOM 1699 N N . GLY A 1 233 ? 5.389 2.791 -38.191 1.00 89.69 233 GLY A N 1
ATOM 1700 C CA . GLY A 1 233 ? 6.793 3.110 -37.929 1.00 89.69 233 GLY A CA 1
ATOM 1701 C C . GLY A 1 233 ? 7.083 4.617 -37.900 1.00 89.69 233 GLY A C 1
ATOM 1702 O O . GLY A 1 233 ? 8.247 5.013 -37.913 1.00 89.69 233 GLY A O 1
ATOM 1703 N N . HIS A 1 234 ? 6.056 5.479 -37.870 1.00 93.25 234 HIS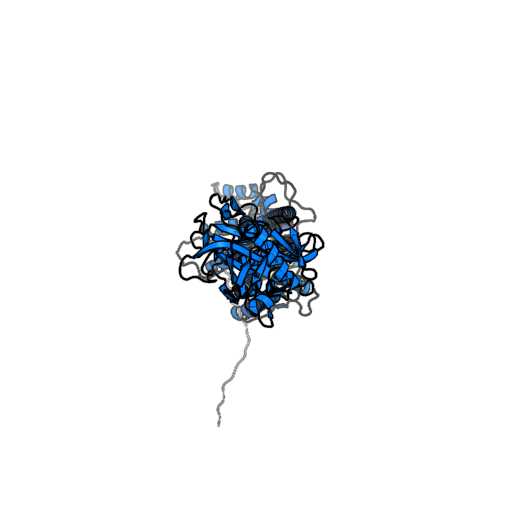 A N 1
ATOM 1704 C CA . HIS A 1 234 ? 6.256 6.925 -37.808 1.00 93.25 234 HIS A CA 1
ATOM 1705 C C . HIS A 1 234 ? 6.926 7.312 -36.484 1.00 93.25 234 HIS A C 1
ATOM 1707 O O . HIS A 1 234 ? 6.449 6.959 -35.405 1.00 93.25 234 HIS A O 1
ATOM 1713 N N . VAL A 1 235 ? 8.005 8.094 -36.568 1.00 94.25 235 VAL A N 1
ATOM 1714 C CA . VAL A 1 235 ? 8.762 8.587 -35.410 1.00 94.25 235 VAL A CA 1
ATOM 1715 C C . VAL A 1 235 ? 8.311 9.994 -35.038 1.00 94.25 235 VAL A C 1
ATOM 1717 O O . VAL A 1 235 ? 8.314 10.893 -35.877 1.00 94.25 235 VAL A O 1
ATOM 1720 N N . THR A 1 236 ? 7.948 10.211 -33.780 1.00 94.62 236 THR A N 1
ATOM 1721 C CA . THR A 1 236 ? 7.625 11.538 -33.241 1.00 94.62 236 THR A CA 1
ATOM 1722 C C . THR A 1 236 ? 8.469 11.822 -31.999 1.00 94.62 236 THR A C 1
ATOM 1724 O O . THR A 1 236 ? 8.453 11.013 -31.066 1.00 94.62 236 THR A O 1
ATOM 1727 N N . PRO A 1 237 ? 9.209 12.943 -31.938 1.00 93.75 237 PRO A N 1
ATOM 1728 C CA . PRO A 1 237 ? 9.936 13.321 -30.732 1.00 93.75 237 PRO A CA 1
ATOM 1729 C C . PRO A 1 237 ? 8.959 13.633 -29.593 1.00 93.75 237 PRO A C 1
ATOM 1731 O O . PRO A 1 237 ? 7.885 14.189 -29.816 1.00 93.75 237 PRO A O 1
ATOM 1734 N N . THR A 1 238 ? 9.343 13.303 -28.362 1.00 93.69 238 THR A N 1
ATOM 1735 C CA . THR A 1 238 ? 8.551 13.585 -27.159 1.00 93.69 238 THR A CA 1
ATOM 1736 C C . THR A 1 238 ? 9.400 14.246 -26.075 1.00 93.69 238 THR A C 1
ATOM 1738 O O . THR A 1 238 ? 10.612 14.427 -26.203 1.00 93.69 238 THR A O 1
ATOM 1741 N N . LYS A 1 239 ? 8.747 14.661 -24.990 1.00 92.38 239 LYS A N 1
ATOM 1742 C CA . LYS A 1 239 ? 9.404 15.288 -23.841 1.00 92.38 239 LYS A CA 1
ATOM 1743 C C . LYS A 1 239 ? 10.330 14.274 -23.163 1.00 92.38 239 LYS A C 1
ATOM 1745 O O . LYS A 1 239 ? 9.967 13.113 -22.997 1.00 92.38 239 LYS A O 1
ATOM 1750 N N . SER A 1 240 ? 11.473 14.727 -22.655 1.00 89.00 240 SER A N 1
ATOM 1751 C CA . SER A 1 240 ? 12.371 13.892 -21.834 1.00 89.00 240 SER A CA 1
ATOM 1752 C C . SER A 1 240 ? 11.682 13.341 -20.573 1.00 89.00 240 SER A C 1
ATOM 1754 O O . SER A 1 240 ? 12.017 12.263 -20.084 1.00 89.00 240 SER A O 1
ATOM 1756 N N . THR A 1 241 ? 10.649 14.034 -20.087 1.00 91.31 241 THR A N 1
ATOM 1757 C CA . THR A 1 241 ? 9.801 13.621 -18.959 1.00 91.31 241 THR A CA 1
ATOM 1758 C C . THR A 1 241 ? 8.633 12.714 -19.348 1.00 91.31 241 THR A C 1
ATOM 1760 O O . THR A 1 241 ? 7.794 12.423 -18.498 1.00 91.31 241 THR A O 1
ATOM 1763 N N . HIS A 1 242 ? 8.538 12.285 -20.611 1.00 93.56 242 HIS A N 1
ATOM 1764 C CA . HIS A 1 242 ? 7.487 11.370 -21.041 1.00 93.56 242 HIS A CA 1
ATOM 1765 C C . HIS A 1 242 ? 7.573 10.065 -20.243 1.00 93.56 242 HIS A C 1
ATOM 1767 O O . HIS A 1 242 ? 8.658 9.490 -20.081 1.00 93.56 242 HIS A O 1
ATOM 1773 N N . ALA A 1 243 ? 6.424 9.650 -19.715 1.00 91.38 243 ALA A N 1
ATOM 1774 C CA . ALA A 1 243 ? 6.318 8.584 -18.739 1.00 91.38 243 ALA A CA 1
ATOM 1775 C C . ALA A 1 243 ? 5.716 7.316 -19.351 1.00 91.38 243 ALA A C 1
ATOM 1777 O O . ALA A 1 243 ? 4.878 7.366 -20.247 1.00 91.38 243 ALA A O 1
ATOM 1778 N N . ASN A 1 244 ? 6.126 6.176 -18.820 1.00 91.38 244 ASN A N 1
ATOM 1779 C CA . ASN A 1 244 ? 5.632 4.848 -19.145 1.00 91.38 244 ASN A CA 1
ATOM 1780 C C . ASN A 1 244 ? 5.238 4.106 -17.857 1.00 91.38 244 ASN A C 1
ATOM 1782 O O . ASN A 1 244 ? 5.149 4.709 -16.783 1.00 91.38 244 ASN A O 1
ATOM 1786 N N . TRP A 1 245 ? 4.936 2.807 -17.967 1.00 89.94 245 TRP A N 1
ATOM 1787 C CA . TRP A 1 245 ? 4.491 1.974 -16.838 1.00 89.94 245 TRP A CA 1
ATOM 1788 C C . TRP A 1 245 ? 3.320 2.601 -16.071 1.00 89.94 245 TRP A C 1
ATOM 1790 O O . TRP A 1 245 ? 3.305 2.671 -14.841 1.00 89.94 245 TRP A O 1
ATOM 1800 N N . LEU A 1 246 ? 2.339 3.103 -16.823 1.00 89.81 246 LEU A N 1
ATOM 1801 C CA . LEU A 1 246 ? 1.197 3.803 -16.255 1.00 89.81 246 LEU A CA 1
ATOM 1802 C C . LEU A 1 246 ? 0.304 2.820 -15.499 1.00 89.81 246 LEU A C 1
ATOM 1804 O O . LEU A 1 246 ? -0.154 1.810 -16.039 1.00 89.81 246 LEU A O 1
ATOM 1808 N N . TYR A 1 247 ? 0.017 3.149 -14.247 1.00 89.38 247 TYR A N 1
ATOM 1809 C CA . TYR A 1 247 ? -0.905 2.396 -13.419 1.00 89.38 247 TYR A CA 1
ATOM 1810 C C . TYR A 1 247 ? -1.835 3.337 -12.661 1.00 89.38 247 TYR A C 1
ATOM 1812 O O . TYR A 1 247 ? -1.407 4.356 -12.125 1.00 89.38 247 TYR A O 1
ATOM 1820 N N . SER A 1 248 ? -3.113 2.971 -12.572 1.00 90.06 248 SER A N 1
ATOM 1821 C CA . SER A 1 248 ? -4.102 3.727 -11.813 1.00 90.06 248 SER A CA 1
ATOM 1822 C C . SER A 1 248 ? -5.013 2.804 -11.011 1.00 90.06 248 SER A C 1
ATOM 1824 O O . SER A 1 248 ? -5.376 1.724 -11.477 1.00 90.06 248 SER A O 1
ATOM 1826 N N . SER A 1 249 ? -5.367 3.217 -9.793 1.00 90.94 249 SER A N 1
ATOM 1827 C CA . SER A 1 249 ? -6.294 2.495 -8.915 1.00 90.94 249 SER A CA 1
ATOM 1828 C C . SER A 1 249 ? -7.037 3.450 -7.993 1.00 90.94 249 SER A C 1
ATOM 1830 O O . SER A 1 249 ? -6.494 4.459 -7.551 1.00 90.94 249 SER A O 1
ATOM 1832 N N . SER A 1 250 ? -8.292 3.134 -7.696 1.00 91.25 250 SER A N 1
ATOM 1833 C CA . SER A 1 250 ? -9.202 3.996 -6.932 1.00 91.25 250 SER A CA 1
ATOM 1834 C C . SER A 1 250 ? -10.004 3.181 -5.902 1.00 91.25 250 SER A C 1
ATOM 1836 O O . SER A 1 250 ? -11.227 3.072 -5.999 1.00 91.25 250 SER A O 1
ATOM 1838 N N . PRO A 1 251 ? -9.344 2.601 -4.873 1.00 89.00 251 PRO A N 1
ATOM 1839 C CA . PRO A 1 251 ? -10.010 1.777 -3.857 1.00 89.00 251 PRO A CA 1
ATOM 1840 C C . PRO A 1 251 ? -11.051 2.539 -3.019 1.00 89.00 251 PRO A C 1
ATOM 1842 O O . PRO A 1 251 ? -11.929 1.911 -2.434 1.00 89.00 251 PRO A O 1
ATOM 1845 N N . LEU A 1 252 ? -10.972 3.875 -2.958 1.00 90.31 252 LEU A N 1
ATOM 1846 C CA . LEU A 1 252 ? -11.923 4.747 -2.249 1.00 90.31 252 LEU A CA 1
ATOM 1847 C C . LEU A 1 252 ? -12.856 5.519 -3.199 1.00 90.31 252 LEU A C 1
ATOM 1849 O O . LEU A 1 252 ? -13.512 6.473 -2.786 1.00 90.31 252 LEU A O 1
ATOM 1853 N N . GLY A 1 253 ? -12.912 5.118 -4.472 1.00 89.25 253 GLY A N 1
ATOM 1854 C CA . GLY A 1 253 ? -13.655 5.807 -5.524 1.00 89.25 253 GLY A CA 1
ATOM 1855 C C . GLY A 1 253 ? -12.805 6.801 -6.321 1.00 89.25 253 GLY A C 1
ATOM 1856 O O . GLY A 1 253 ? -11.651 7.080 -5.996 1.00 89.25 253 GLY A O 1
ATOM 1857 N N . SER A 1 254 ? -13.388 7.342 -7.392 1.00 90.62 254 SER A N 1
ATOM 1858 C CA . SER A 1 254 ? -12.680 8.116 -8.426 1.00 90.62 254 SER A CA 1
ATOM 1859 C C . SER A 1 254 ? -12.028 9.415 -7.934 1.00 90.62 254 SER A C 1
ATOM 1861 O O . SER A 1 254 ? -11.041 9.860 -8.520 1.00 90.62 254 SER A O 1
ATOM 1863 N N . ARG A 1 255 ? -12.526 10.015 -6.843 1.00 93.12 255 ARG A N 1
ATOM 1864 C CA . ARG A 1 255 ? -11.957 11.243 -6.252 1.00 93.12 255 ARG A CA 1
ATOM 1865 C C . ARG A 1 255 ? -10.536 11.037 -5.716 1.00 93.12 255 ARG A C 1
ATOM 1867 O O . ARG A 1 255 ? -9.701 11.929 -5.859 1.00 93.12 255 ARG A O 1
ATOM 1874 N N . TYR A 1 256 ? -10.269 9.865 -5.136 1.00 93.75 256 TYR A N 1
ATOM 1875 C CA . TYR A 1 256 ? -8.986 9.504 -4.526 1.00 93.75 256 TYR A CA 1
ATOM 1876 C C . TYR A 1 256 ? -8.296 8.431 -5.370 1.00 93.75 256 TYR A C 1
ATOM 1878 O O . TYR A 1 256 ? -8.157 7.272 -4.973 1.00 93.75 256 TYR A O 1
ATOM 1886 N N . THR A 1 257 ? -7.909 8.829 -6.578 1.00 93.50 257 THR A N 1
ATOM 1887 C CA . THR A 1 257 ? -7.204 7.956 -7.514 1.00 93.50 257 THR A CA 1
ATOM 1888 C C . THR A 1 257 ? -5.705 8.002 -7.237 1.00 93.50 257 THR A C 1
ATOM 1890 O O . THR A 1 257 ? -5.099 9.074 -7.230 1.00 93.50 257 THR A O 1
ATOM 1893 N N . LEU A 1 258 ? -5.106 6.835 -7.026 1.00 94.56 258 LEU A N 1
ATOM 1894 C CA . LEU A 1 258 ? -3.665 6.643 -7.054 1.00 94.56 258 LEU A CA 1
ATOM 1895 C C . LEU A 1 258 ? -3.228 6.516 -8.510 1.00 94.56 258 LEU A C 1
ATOM 1897 O O . LEU A 1 258 ? -3.763 5.680 -9.237 1.00 94.56 258 LEU A O 1
ATOM 1901 N N . SER A 1 259 ? -2.244 7.313 -8.912 1.00 93.31 259 SER A N 1
ATOM 1902 C CA . SER A 1 259 ? -1.596 7.216 -10.222 1.00 93.31 259 SER A CA 1
ATOM 1903 C C . SER A 1 259 ? -0.114 6.949 -10.026 1.00 93.31 259 SER A C 1
ATOM 1905 O O . SER A 1 259 ? 0.523 7.629 -9.228 1.00 93.31 259 SER A O 1
ATOM 1907 N N . TYR A 1 260 ? 0.419 5.961 -10.733 1.00 93.12 260 TYR A N 1
ATOM 1908 C CA . TYR A 1 260 ? 1.828 5.594 -10.738 1.00 93.12 260 TYR A CA 1
ATOM 1909 C C . TYR A 1 260 ? 2.360 5.636 -12.166 1.00 93.12 260 TYR A C 1
ATOM 1911 O O . TYR A 1 260 ? 1.658 5.268 -13.111 1.00 93.12 260 TYR A O 1
ATOM 1919 N N . SER A 1 261 ? 3.600 6.083 -12.307 1.00 92.81 261 SER A N 1
ATOM 1920 C CA . SER A 1 261 ? 4.286 6.170 -13.589 1.00 92.81 261 SER A CA 1
ATOM 1921 C C . SER A 1 261 ? 5.795 6.129 -13.395 1.00 92.81 261 SER A C 1
ATOM 1923 O O . SER A 1 261 ? 6.303 6.577 -12.362 1.00 92.81 261 SER A O 1
ATOM 1925 N N . CYS A 1 262 ? 6.506 5.673 -14.418 1.00 93.12 262 CYS A N 1
ATOM 1926 C CA . CYS A 1 262 ? 7.959 5.697 -14.477 1.00 93.12 262 CYS A CA 1
ATOM 1927 C C . CYS A 1 262 ? 8.450 6.567 -15.630 1.00 93.12 262 CYS A C 1
ATOM 1929 O O . CYS A 1 262 ? 7.751 6.788 -16.611 1.00 93.12 262 CYS A O 1
ATOM 1931 N N . ILE A 1 263 ? 9.666 7.074 -15.495 1.00 93.75 263 ILE A N 1
ATOM 1932 C CA . ILE A 1 263 ? 10.396 7.792 -16.531 1.00 93.75 263 ILE A CA 1
ATOM 1933 C C . ILE A 1 263 ? 11.715 7.048 -16.698 1.00 93.75 263 ILE A C 1
ATOM 1935 O O . ILE A 1 263 ? 12.458 6.914 -15.729 1.00 93.75 263 ILE A O 1
ATOM 1939 N N . SER A 1 264 ? 11.997 6.555 -17.901 1.00 93.19 264 SER A N 1
ATOM 1940 C CA . SER A 1 264 ? 13.280 5.930 -18.248 1.00 93.19 264 SER A CA 1
ATOM 1941 C C . SER A 1 264 ? 14.401 6.964 -18.188 1.00 93.19 264 SER A C 1
ATOM 1943 O O . SER A 1 264 ? 14.234 8.074 -18.707 1.00 93.19 264 SER A O 1
ATOM 1945 N N . GLU A 1 265 ? 15.512 6.596 -17.560 1.00 92.94 265 GLU A N 1
ATOM 1946 C CA . GLU A 1 265 ? 16.669 7.447 -17.285 1.00 92.94 265 GLU A CA 1
ATOM 1947 C C . GLU A 1 265 ? 17.968 6.663 -17.526 1.00 92.94 265 GLU A C 1
ATOM 1949 O O . GLU A 1 265 ? 18.015 5.441 -17.372 1.00 92.94 265 GLU A O 1
ATOM 1954 N N . VAL A 1 266 ? 19.049 7.382 -17.826 1.00 92.44 266 VAL A N 1
ATOM 1955 C CA . VAL A 1 266 ? 20.416 6.849 -17.733 1.00 92.44 266 VAL A CA 1
ATOM 1956 C C . VAL A 1 266 ? 21.089 7.507 -16.541 1.00 92.44 266 VAL A C 1
ATOM 1958 O O . VAL A 1 266 ? 21.042 8.729 -16.384 1.00 92.44 266 VAL A O 1
ATOM 1961 N N . VAL A 1 267 ? 21.665 6.692 -15.666 1.00 92.31 267 VAL A N 1
ATOM 1962 C CA . VAL A 1 267 ? 22.179 7.111 -14.363 1.00 92.31 267 VAL A CA 1
ATOM 1963 C C . VAL A 1 267 ? 23.679 6.868 -14.271 1.00 92.31 267 VAL A C 1
ATOM 1965 O O . VAL A 1 267 ? 24.184 5.860 -14.767 1.00 92.31 267 VAL A O 1
ATOM 1968 N N . ALA A 1 268 ? 24.391 7.784 -13.617 1.00 90.56 268 ALA A N 1
ATOM 1969 C CA . ALA A 1 268 ? 25.798 7.597 -13.296 1.00 90.56 268 ALA A CA 1
ATOM 1970 C C . ALA A 1 268 ? 25.897 6.815 -11.982 1.00 90.56 268 ALA A C 1
ATOM 1972 O O . ALA A 1 268 ? 25.636 7.357 -10.904 1.00 90.56 268 ALA A O 1
ATOM 1973 N N . ALA A 1 269 ? 26.230 5.528 -12.071 1.00 84.88 269 ALA A N 1
ATOM 1974 C CA . ALA A 1 269 ? 26.189 4.600 -10.947 1.00 84.88 269 ALA A CA 1
ATOM 1975 C C . ALA A 1 269 ? 27.543 3.904 -10.752 1.00 84.88 269 ALA A C 1
ATOM 1977 O O . ALA A 1 269 ? 27.941 3.128 -11.614 1.00 84.88 269 ALA A O 1
ATOM 1978 N N . PRO A 1 270 ? 28.231 4.084 -9.607 1.00 78.56 270 PRO A N 1
ATOM 1979 C CA . PRO A 1 270 ? 29.566 3.515 -9.375 1.00 78.56 270 PRO A CA 1
ATOM 1980 C C . PRO A 1 270 ? 29.646 1.988 -9.504 1.00 78.56 270 PRO A C 1
ATOM 1982 O O . PRO A 1 270 ? 30.706 1.450 -9.797 1.00 78.56 270 PRO A O 1
ATOM 1985 N N . ALA A 1 271 ? 28.531 1.294 -9.271 1.00 78.94 271 ALA A N 1
ATOM 1986 C CA . ALA A 1 271 ? 28.420 -0.158 -9.384 1.00 78.94 271 ALA A CA 1
ATOM 1987 C C . ALA A 1 271 ? 27.951 -0.626 -10.777 1.00 78.94 271 ALA A C 1
ATOM 1989 O O . ALA A 1 271 ? 27.486 -1.757 -10.910 1.00 78.94 271 ALA A O 1
ATOM 1990 N N . SER A 1 272 ? 28.013 0.235 -11.799 1.00 84.25 272 SER A N 1
ATOM 1991 C CA . SER A 1 272 ? 27.677 -0.154 -13.166 1.00 84.25 272 SER A CA 1
ATOM 1992 C C . SER A 1 272 ? 28.787 -0.969 -13.827 1.00 84.25 272 SER A C 1
ATOM 1994 O O . SER A 1 272 ? 29.973 -0.768 -13.566 1.00 84.25 272 SER A O 1
ATOM 1996 N N . PHE A 1 273 ? 28.386 -1.855 -14.735 1.00 86.06 273 PHE A N 1
ATOM 1997 C CA . PHE A 1 273 ? 29.295 -2.616 -15.581 1.00 86.06 273 PHE A CA 1
ATOM 1998 C C . PHE A 1 273 ? 29.647 -1.917 -16.902 1.00 86.06 273 PHE A C 1
ATOM 2000 O O . PHE A 1 273 ? 30.562 -2.356 -17.596 1.00 86.06 273 PHE A O 1
ATOM 2007 N N . TYR A 1 274 ? 28.952 -0.832 -17.246 1.00 90.75 274 TYR A N 1
ATOM 2008 C CA . TYR A 1 274 ? 29.220 -0.062 -18.459 1.00 90.75 274 TYR A CA 1
ATOM 2009 C C . TYR A 1 274 ? 29.855 1.277 -18.122 1.00 90.75 274 TYR A C 1
ATOM 2011 O O . TYR A 1 274 ? 29.498 1.914 -17.130 1.00 90.75 274 TYR A O 1
ATOM 2019 N N . GLN A 1 275 ? 30.766 1.720 -18.980 1.00 92.56 275 GLN A N 1
ATOM 2020 C CA . GLN A 1 275 ? 31.440 3.004 -18.867 1.00 92.56 275 GLN A CA 1
ATOM 2021 C C . GLN A 1 275 ? 31.284 3.797 -20.165 1.00 92.56 275 GLN A C 1
ATOM 2023 O O . GLN A 1 275 ? 31.401 3.237 -21.250 1.00 92.56 275 GLN A O 1
ATOM 2028 N N . GLY A 1 276 ? 31.024 5.099 -20.074 1.00 91.88 276 GLY A N 1
ATOM 2029 C CA . GLY A 1 276 ? 31.023 5.984 -21.236 1.00 91.88 276 GLY A CA 1
ATOM 2030 C C . GLY A 1 276 ? 32.405 6.027 -21.884 1.00 91.88 276 GLY A C 1
ATOM 2031 O O . GLY A 1 276 ? 33.402 6.213 -21.187 1.00 91.88 276 GLY A O 1
ATOM 2032 N N . LEU A 1 277 ? 32.464 5.831 -23.200 1.00 91.62 277 LEU A N 1
ATOM 2033 C CA . LEU A 1 277 ? 33.708 5.797 -23.971 1.00 91.62 277 LEU A CA 1
ATOM 2034 C C . LEU A 1 277 ? 34.511 7.106 -23.887 1.00 91.62 277 LEU A C 1
ATOM 2036 O O . LEU A 1 277 ? 35.738 7.073 -23.867 1.00 91.62 277 LEU A O 1
ATOM 2040 N N . TRP A 1 278 ? 33.820 8.242 -23.854 1.00 91.25 278 TRP A N 1
ATOM 2041 C CA . TRP A 1 278 ? 34.395 9.586 -23.883 1.00 91.25 278 TRP A CA 1
ATOM 2042 C C . TRP A 1 278 ? 34.360 10.230 -22.498 1.00 91.25 278 TRP A C 1
ATOM 2044 O O . TRP A 1 278 ? 35.372 10.711 -21.989 1.00 91.25 278 TRP A O 1
ATOM 2054 N N . SER A 1 279 ? 33.212 10.161 -21.820 1.00 90.50 279 SER A N 1
ATOM 2055 C CA . SER A 1 279 ? 33.042 10.770 -20.496 1.00 90.50 279 SER A CA 1
ATOM 2056 C C . SER A 1 279 ? 33.746 10.009 -19.368 1.00 90.50 279 SER A C 1
ATOM 2058 O O . SER A 1 279 ? 33.927 10.559 -18.279 1.00 90.50 279 SER A O 1
ATOM 2060 N N . ASN A 1 280 ? 34.102 8.736 -19.589 1.00 90.69 280 ASN A N 1
ATOM 2061 C CA . ASN A 1 280 ? 34.584 7.794 -18.572 1.00 90.69 280 ASN A CA 1
ATOM 2062 C C . ASN A 1 280 ? 33.643 7.623 -17.363 1.00 90.69 280 ASN A C 1
ATOM 2064 O O . ASN A 1 280 ? 34.059 7.118 -16.316 1.00 90.69 280 ASN A O 1
ATOM 2068 N N . GLN A 1 281 ? 32.371 8.013 -17.487 1.00 90.62 281 GLN A N 1
ATOM 2069 C CA . GLN A 1 281 ? 31.385 7.889 -16.414 1.00 90.62 281 GLN A CA 1
ATOM 2070 C C . GLN A 1 281 ? 30.810 6.473 -16.360 1.00 90.62 281 GLN A C 1
ATOM 2072 O O . GLN A 1 281 ? 30.583 5.879 -17.411 1.00 90.62 281 GLN A O 1
ATOM 2077 N N . PRO A 1 282 ? 30.535 5.909 -15.173 1.00 91.31 282 PRO A N 1
ATOM 2078 C CA . PRO A 1 282 ? 29.920 4.593 -15.077 1.00 91.31 282 PRO A CA 1
ATOM 2079 C C . PRO A 1 282 ? 28.411 4.705 -15.349 1.00 91.31 282 PRO A C 1
ATOM 2081 O O . PRO A 1 282 ? 27.681 5.319 -14.576 1.00 91.31 282 PRO A O 1
ATOM 2084 N N . LEU A 1 283 ? 27.936 4.135 -16.454 1.00 91.31 283 LEU A N 1
ATOM 2085 C CA . LEU A 1 283 ? 26.584 4.331 -16.989 1.00 91.31 283 LEU A CA 1
ATOM 2086 C C . LEU A 1 283 ? 25.688 3.140 -16.677 1.00 91.31 283 LEU A C 1
ATOM 2088 O O . LEU A 1 283 ? 26.029 2.020 -17.035 1.00 91.31 283 LEU A O 1
ATOM 2092 N N . ALA A 1 284 ? 24.514 3.351 -16.094 1.00 90.56 284 ALA A N 1
ATOM 2093 C CA . ALA A 1 284 ? 23.497 2.314 -15.939 1.00 90.56 284 ALA A CA 1
ATOM 2094 C C . ALA A 1 284 ? 22.139 2.787 -16.466 1.00 90.56 284 ALA A C 1
ATOM 2096 O O . ALA A 1 284 ? 21.829 3.977 -16.454 1.00 90.56 284 ALA A O 1
ATOM 2097 N N . VAL A 1 285 ? 21.306 1.839 -16.891 1.00 90.19 285 VAL A N 1
ATOM 2098 C CA . VAL A 1 285 ? 19.882 2.102 -17.128 1.00 90.19 285 VAL A CA 1
ATOM 2099 C C . VAL A 1 285 ? 19.139 2.183 -15.798 1.00 90.19 285 VAL A C 1
ATOM 2101 O O . VAL A 1 285 ? 19.428 1.432 -14.861 1.00 90.19 285 VAL A O 1
ATOM 2104 N N . GLY A 1 286 ? 18.155 3.071 -15.719 1.00 90.19 286 GLY A N 1
ATOM 2105 C CA . GLY A 1 286 ? 17.314 3.218 -14.544 1.00 90.19 286 GLY A CA 1
ATOM 2106 C C . GLY A 1 286 ? 15.952 3.812 -14.866 1.00 90.19 286 GLY A C 1
ATOM 2107 O O . GLY A 1 286 ? 15.657 4.215 -15.989 1.00 90.19 286 GLY A O 1
ATOM 2108 N N . TRP A 1 287 ? 15.110 3.875 -13.843 1.00 91.88 287 TRP A N 1
ATOM 2109 C CA . TRP A 1 287 ? 13.811 4.517 -13.901 1.00 91.88 287 TRP A CA 1
ATOM 2110 C C . TRP A 1 287 ? 13.650 5.456 -12.716 1.00 91.88 287 TRP A C 1
ATOM 2112 O O . TRP A 1 287 ? 13.949 5.097 -11.575 1.00 91.88 287 TRP A O 1
ATOM 2122 N N . THR A 1 288 ? 13.128 6.646 -12.988 1.00 93.12 288 THR A N 1
ATOM 2123 C CA . THR A 1 288 ? 12.517 7.490 -11.963 1.00 93.12 288 THR A CA 1
ATOM 2124 C C . THR A 1 288 ? 11.041 7.135 -11.902 1.00 93.12 288 THR A C 1
ATOM 2126 O O . THR A 1 288 ? 10.270 7.530 -12.775 1.00 93.12 288 THR A O 1
ATOM 2129 N N . CYS A 1 289 ? 10.641 6.381 -10.887 1.00 93.06 289 CYS A N 1
ATOM 2130 C CA . CYS A 1 289 ? 9.260 5.959 -10.697 1.00 93.06 289 CYS A CA 1
ATOM 2131 C C . CYS A 1 289 ? 8.632 6.684 -9.515 1.00 93.06 289 CYS A C 1
ATOM 2133 O O . CYS A 1 289 ? 9.279 6.936 -8.499 1.00 93.06 289 CYS A O 1
ATOM 2135 N N . GLY A 1 290 ? 7.344 6.985 -9.612 1.00 94.00 290 GLY A N 1
ATOM 2136 C CA . GLY A 1 290 ? 6.629 7.587 -8.502 1.00 94.00 290 GLY A CA 1
ATOM 2137 C C . GLY A 1 290 ? 5.135 7.371 -8.573 1.00 94.00 290 GLY A C 1
ATOM 2138 O O . GLY A 1 290 ? 4.590 7.031 -9.623 1.00 94.00 290 GLY A O 1
ATOM 2139 N N . HIS A 1 291 ? 4.487 7.578 -7.432 1.00 94.88 291 HIS A N 1
ATOM 2140 C CA . HIS A 1 291 ? 3.038 7.650 -7.350 1.00 94.88 291 HIS A CA 1
ATOM 2141 C C . HIS A 1 291 ? 2.589 8.965 -6.729 1.00 94.88 291 HIS A C 1
ATOM 2143 O O . HIS A 1 291 ? 3.301 9.562 -5.921 1.00 94.88 291 HIS A O 1
ATOM 2149 N N . VAL A 1 292 ? 1.371 9.362 -7.079 1.00 95.56 292 VAL A N 1
ATOM 2150 C CA . VAL A 1 292 ? 0.656 10.490 -6.486 1.00 95.56 292 VAL A CA 1
ATOM 2151 C C . VAL A 1 292 ? -0.788 10.073 -6.236 1.00 95.56 292 VAL A C 1
ATOM 2153 O O . VAL A 1 292 ? -1.417 9.421 -7.075 1.00 95.56 292 VAL A O 1
ATOM 2156 N N . ILE A 1 293 ? -1.326 10.460 -5.083 1.00 95.56 293 ILE A N 1
ATOM 2157 C CA . ILE A 1 293 ? -2.746 10.321 -4.761 1.00 95.56 293 ILE A CA 1
ATOM 2158 C C . ILE A 1 293 ? -3.473 11.639 -5.041 1.00 95.56 293 ILE A C 1
ATOM 2160 O O . ILE A 1 293 ? -3.145 12.683 -4.474 1.00 95.56 293 ILE A O 1
ATOM 2164 N N . ALA A 1 294 ? -4.514 11.588 -5.873 1.00 95.56 294 ALA A N 1
ATOM 2165 C CA . ALA A 1 294 ? -5.381 12.736 -6.114 1.00 95.56 294 ALA A CA 1
ATOM 2166 C C . ALA A 1 294 ? -6.083 13.181 -4.817 1.00 95.56 294 ALA A C 1
ATOM 2168 O O . ALA A 1 294 ? -6.603 12.354 -4.067 1.00 95.56 294 ALA A O 1
ATOM 2169 N N . HIS A 1 295 ? -6.125 14.495 -4.569 1.00 95.25 295 HIS A N 1
ATOM 2170 C CA . HIS A 1 295 ? -6.728 15.094 -3.366 1.00 95.25 295 HIS A CA 1
ATOM 2171 C C . HIS A 1 295 ? -6.127 14.570 -2.042 1.00 95.25 295 HIS A C 1
ATOM 2173 O O . HIS A 1 295 ? -6.812 14.497 -1.020 1.00 95.25 295 HIS A O 1
ATOM 2179 N N . SER A 1 296 ? -4.835 14.222 -2.035 1.00 93.00 296 SER A N 1
ATOM 2180 C CA . SER A 1 296 ? -4.124 13.677 -0.867 1.00 93.00 296 SER A CA 1
ATOM 2181 C C . SER A 1 296 ? -4.213 14.560 0.386 1.00 93.00 296 SER A C 1
ATOM 2183 O O . SER A 1 296 ? -4.394 14.044 1.490 1.00 93.00 296 SER A O 1
ATOM 2185 N N . MET A 1 297 ? -4.158 15.887 0.226 1.00 93.50 297 MET A N 1
ATOM 2186 C CA . MET A 1 297 ? -4.274 16.835 1.341 1.00 93.50 297 MET A CA 1
ATOM 2187 C C . MET A 1 297 ? -5.649 16.790 2.012 1.00 93.50 297 MET A C 1
ATOM 2189 O O . MET A 1 297 ? -5.729 16.842 3.235 1.00 93.50 297 MET A O 1
ATOM 2193 N N . GLU A 1 298 ? -6.725 16.625 1.238 1.00 94.00 298 GLU A N 1
ATOM 2194 C CA . GLU A 1 298 ? -8.084 16.484 1.773 1.00 94.00 298 GLU A CA 1
ATOM 2195 C C . GLU A 1 298 ? -8.203 15.214 2.627 1.00 94.00 298 GLU A C 1
ATOM 2197 O O . GLU A 1 298 ? -8.725 15.250 3.743 1.00 94.00 298 GLU A O 1
ATOM 2202 N N . LEU A 1 299 ? -7.659 14.099 2.127 1.00 91.88 299 LEU A N 1
ATOM 2203 C CA . LEU A 1 299 ? -7.632 12.822 2.839 1.00 91.88 299 LEU A CA 1
ATOM 2204 C C . LEU A 1 299 ? -6.851 12.930 4.156 1.00 91.88 299 LEU A C 1
ATOM 2206 O O . LEU A 1 299 ? -7.308 12.438 5.189 1.00 91.88 299 LEU A O 1
ATOM 2210 N N . LEU A 1 300 ? -5.694 13.601 4.134 1.00 92.38 300 LEU A N 1
ATOM 2211 C CA . LEU A 1 300 ? -4.879 13.842 5.323 1.00 92.38 300 LEU A CA 1
ATOM 2212 C C . LEU A 1 300 ? -5.624 14.704 6.350 1.00 92.38 300 LEU A C 1
ATOM 2214 O O . LEU A 1 300 ? -5.663 14.350 7.529 1.00 92.38 300 LEU A O 1
ATOM 2218 N N . THR A 1 301 ? -6.260 15.799 5.920 1.00 93.31 301 THR A N 1
ATOM 2219 C CA . THR A 1 301 ? -7.051 16.665 6.806 1.00 93.31 301 THR A CA 1
ATOM 2220 C C . THR A 1 301 ? -8.193 15.895 7.464 1.00 93.31 301 THR A C 1
ATOM 2222 O O . THR A 1 301 ? -8.345 15.960 8.685 1.00 93.31 301 THR A O 1
ATOM 2225 N N . TRP A 1 302 ? -8.958 15.111 6.698 1.00 91.69 302 TRP A N 1
ATOM 2226 C CA . TRP A 1 302 ? -10.021 14.274 7.256 1.00 91.69 302 TRP A CA 1
ATOM 2227 C C . TRP A 1 302 ? -9.496 13.256 8.259 1.00 91.69 302 TRP A C 1
ATOM 2229 O O . TRP A 1 302 ? -10.096 13.069 9.318 1.00 91.69 302 TRP A O 1
ATOM 2239 N N . HIS A 1 303 ? -8.363 12.624 7.962 1.00 92.50 303 HIS A N 1
ATOM 2240 C CA . HIS A 1 303 ? -7.779 11.642 8.862 1.00 92.50 303 HIS A CA 1
ATOM 2241 C C . HIS A 1 303 ? -7.313 12.280 10.182 1.00 92.50 303 HIS A C 1
ATOM 2243 O O . HIS A 1 303 ? -7.589 11.730 11.249 1.00 92.50 303 HIS A O 1
ATOM 2249 N N . ILE A 1 304 ? -6.701 13.470 10.138 1.00 92.06 304 ILE A N 1
ATOM 2250 C CA . ILE A 1 304 ? -6.319 14.233 11.338 1.00 92.06 304 ILE A CA 1
ATOM 2251 C C . ILE A 1 304 ? -7.558 14.610 12.161 1.00 92.06 304 ILE A C 1
ATOM 2253 O O . ILE A 1 304 ? -7.580 14.384 13.371 1.00 92.06 304 ILE A O 1
ATOM 2257 N N . LEU A 1 305 ? -8.610 15.134 11.523 1.00 94.00 305 LEU A N 1
ATOM 2258 C CA . LEU A 1 305 ? -9.857 15.495 12.208 1.00 94.00 305 LEU A CA 1
ATOM 2259 C C . LEU A 1 305 ? -10.496 14.281 12.893 1.00 94.00 305 LEU A C 1
ATOM 2261 O O . LEU A 1 305 ? -10.857 14.351 14.068 1.00 94.00 305 LEU A O 1
ATOM 2265 N N . LEU A 1 306 ? -10.590 13.149 12.192 1.00 92.75 306 LEU A N 1
ATOM 2266 C CA . LEU A 1 306 ? -11.128 11.911 12.752 1.00 92.75 306 LEU A CA 1
ATOM 2267 C C . LEU A 1 306 ? -10.259 11.372 13.898 1.00 92.75 306 LEU A C 1
ATOM 2269 O O . LEU A 1 306 ? -10.805 10.877 14.883 1.00 92.75 306 LEU A O 1
ATOM 2273 N N . ALA A 1 307 ? -8.932 11.504 13.820 1.00 90.44 307 ALA A N 1
ATOM 2274 C CA . ALA A 1 307 ? -8.029 11.127 14.905 1.00 90.44 307 ALA A CA 1
ATOM 2275 C C . ALA A 1 307 ? -8.229 12.002 16.157 1.00 90.44 307 ALA A C 1
ATOM 2277 O O . ALA A 1 307 ? -8.287 11.475 17.269 1.00 90.44 307 ALA A O 1
ATOM 2278 N N . VAL A 1 308 ? -8.410 13.319 15.993 1.00 91.69 308 VAL A N 1
ATOM 2279 C CA . VAL A 1 308 ? -8.727 14.243 17.099 1.00 91.69 308 VAL A CA 1
ATOM 2280 C C . VAL A 1 308 ? -10.083 13.905 17.724 1.00 91.69 308 VAL A C 1
ATOM 2282 O O . VAL A 1 308 ? -10.195 13.826 18.949 1.00 91.69 308 VAL A O 1
ATOM 2285 N N . LEU A 1 309 ? -11.105 13.646 16.903 1.00 92.62 309 LEU A N 1
ATOM 2286 C CA . LEU A 1 309 ? -12.428 13.231 17.376 1.00 92.62 309 LEU A CA 1
ATOM 2287 C C . LEU A 1 309 ? -12.373 11.894 18.124 1.00 92.62 309 LEU A C 1
ATOM 2289 O O . LEU A 1 309 ? -13.003 11.751 19.172 1.00 92.62 309 LEU A O 1
ATOM 2293 N N . LEU A 1 310 ? -11.592 10.931 17.625 1.00 90.75 310 LEU A N 1
ATOM 2294 C CA . LEU A 1 310 ? -11.381 9.644 18.283 1.00 90.75 310 LEU A CA 1
ATOM 2295 C C . LEU A 1 310 ? -10.707 9.826 19.645 1.00 90.75 310 LEU A C 1
ATOM 2297 O O . LEU A 1 310 ? -11.158 9.245 20.630 1.00 90.75 310 LEU A O 1
ATOM 2301 N N . TYR A 1 311 ? -9.661 10.652 19.714 1.00 89.00 311 TYR A N 1
ATOM 2302 C CA . TYR A 1 311 ? -8.980 10.957 20.969 1.00 89.00 311 TYR A CA 1
ATOM 2303 C C . TYR A 1 311 ? -9.933 11.610 21.974 1.00 89.00 311 TYR A C 1
ATOM 2305 O O . TYR A 1 311 ? -10.001 11.179 23.122 1.00 89.00 311 TYR A O 1
ATOM 2313 N N . GLY A 1 312 ? -10.740 12.581 21.534 1.00 89.62 312 GLY A N 1
ATOM 2314 C CA . GLY A 1 312 ? -11.777 13.196 22.364 1.00 89.62 312 GLY A CA 1
ATOM 2315 C C . GLY A 1 312 ? -12.799 12.179 22.881 1.00 89.62 312 GLY A C 1
ATOM 2316 O O . GLY A 1 312 ? -13.111 12.168 24.071 1.00 89.62 312 GLY A O 1
ATOM 2317 N N . ALA A 1 313 ? -13.263 11.269 22.018 1.00 89.50 313 ALA A N 1
ATOM 2318 C CA . ALA A 1 313 ? -14.210 10.217 22.383 1.00 89.50 313 ALA A CA 1
ATOM 2319 C C . ALA A 1 313 ? -13.627 9.179 23.364 1.00 89.50 313 ALA A C 1
ATOM 2321 O O . ALA A 1 313 ? -14.387 8.546 24.094 1.00 89.50 313 ALA A O 1
ATOM 2322 N N . LEU A 1 314 ? -12.303 9.007 23.396 1.00 88.75 314 LEU A N 1
ATOM 2323 C CA . LEU A 1 314 ? -11.595 8.074 24.282 1.00 88.75 314 LEU A CA 1
ATOM 2324 C C . LEU A 1 314 ? -10.950 8.755 25.498 1.00 88.75 314 LEU A C 1
ATOM 2326 O O . LEU A 1 314 ? -10.386 8.080 26.356 1.00 88.75 314 LEU A O 1
ATOM 2330 N N . LEU A 1 315 ? -11.033 10.080 25.615 1.00 88.81 315 LEU A N 1
ATOM 2331 C CA . LEU A 1 315 ? -10.338 10.820 26.665 1.00 88.81 315 LEU A CA 1
ATOM 2332 C C . LEU A 1 315 ? -10.821 10.430 28.071 1.00 88.81 315 LEU A C 1
ATOM 2334 O O . LEU A 1 315 ? -10.008 10.281 28.982 1.00 88.81 315 LEU A O 1
ATOM 2338 N N . GLY A 1 316 ? -12.125 10.189 28.247 1.00 87.88 316 GLY A N 1
ATOM 2339 C CA . GLY A 1 316 ? -12.670 9.666 29.504 1.00 87.88 316 GLY A CA 1
ATOM 2340 C C . GLY A 1 316 ? -12.106 8.285 29.864 1.00 87.88 316 GLY A C 1
ATOM 2341 O O . GLY A 1 316 ? -11.777 8.021 31.025 1.00 87.88 316 GLY A O 1
ATOM 2342 N N . ASP A 1 317 ? -11.898 7.426 28.864 1.00 86.06 317 ASP A N 1
ATOM 2343 C CA . ASP A 1 317 ? -11.284 6.114 29.060 1.00 86.06 317 ASP A CA 1
ATOM 2344 C C . ASP A 1 317 ? -9.818 6.202 29.487 1.00 86.06 317 ASP A C 1
ATOM 2346 O O . ASP A 1 317 ? -9.379 5.485 30.391 1.00 86.06 317 ASP A O 1
ATOM 2350 N N . ILE A 1 318 ? -9.067 7.117 28.873 1.00 84.81 318 ILE A N 1
ATOM 2351 C CA . ILE A 1 318 ? -7.672 7.383 29.231 1.00 84.81 318 ILE A CA 1
ATOM 2352 C C . ILE A 1 318 ? -7.597 7.878 30.680 1.00 84.81 318 ILE A C 1
ATOM 2354 O O . ILE A 1 318 ? -6.836 7.327 31.475 1.00 84.81 318 ILE A O 1
ATOM 2358 N N . ILE A 1 319 ? -8.431 8.855 31.060 1.00 87.06 319 ILE A N 1
ATOM 2359 C CA . ILE A 1 319 ? -8.466 9.410 32.424 1.00 87.06 319 ILE A CA 1
ATOM 2360 C C . ILE A 1 319 ? -8.777 8.318 33.450 1.00 87.06 319 ILE A C 1
ATOM 2362 O O . ILE A 1 319 ? -8.047 8.161 34.430 1.00 87.06 319 ILE A O 1
ATOM 2366 N N . THR A 1 320 ? -9.834 7.535 33.227 1.00 82.56 320 THR A N 1
ATOM 2367 C CA . THR A 1 320 ? -10.221 6.458 34.154 1.00 82.56 320 THR A CA 1
ATOM 2368 C C . THR A 1 320 ? -9.145 5.382 34.272 1.00 82.56 320 THR A C 1
ATOM 2370 O O . THR A 1 320 ? -8.897 4.888 35.373 1.00 82.56 320 THR A O 1
ATOM 2373 N N . THR A 1 321 ? -8.449 5.064 33.180 1.00 80.38 321 THR A N 1
ATOM 2374 C CA . THR A 1 321 ? -7.325 4.120 33.198 1.00 80.38 321 THR A CA 1
ATOM 2375 C C . THR A 1 321 ? -6.140 4.661 33.995 1.00 80.38 321 THR A C 1
ATOM 2377 O O . THR A 1 321 ? -5.579 3.934 34.815 1.00 80.38 321 THR A O 1
ATOM 2380 N N . VAL A 1 322 ? -5.782 5.938 33.820 1.00 81.00 322 VAL A N 1
ATOM 2381 C CA . VAL A 1 322 ? -4.696 6.586 34.577 1.00 81.00 322 VAL A CA 1
ATOM 2382 C C . VAL A 1 322 ? -5.019 6.623 36.073 1.00 81.00 322 VAL A C 1
ATOM 2384 O O . VAL A 1 322 ? -4.173 6.254 36.888 1.00 81.00 322 VAL A O 1
ATOM 2387 N N . VAL A 1 323 ? -6.251 6.984 36.449 1.00 80.69 323 VAL A N 1
ATOM 2388 C CA . VAL A 1 323 ? -6.714 6.943 37.850 1.00 80.69 323 VAL A CA 1
ATOM 2389 C C . VAL A 1 323 ? -6.646 5.515 38.408 1.00 80.69 323 VAL A C 1
ATOM 2391 O O . VAL A 1 323 ? -6.226 5.310 39.551 1.00 80.69 323 VAL A O 1
ATOM 2394 N N . GLY A 1 324 ? -6.993 4.512 37.597 1.00 76.06 324 GLY A N 1
ATOM 2395 C CA . GLY A 1 324 ? -6.813 3.104 37.940 1.00 76.06 324 GLY A CA 1
ATOM 2396 C C . GLY A 1 324 ? -5.343 2.749 38.202 1.00 76.06 324 GLY A C 1
ATOM 2397 O O . GLY A 1 324 ? -5.009 2.205 39.256 1.00 76.06 324 GLY A O 1
ATOM 2398 N N . MET A 1 325 ? -4.437 3.104 37.291 1.00 74.69 325 MET A N 1
ATOM 2399 C CA . MET A 1 325 ? -2.997 2.857 37.443 1.00 74.69 325 MET A CA 1
ATOM 2400 C C . MET A 1 325 ? -2.406 3.521 38.692 1.00 74.69 325 MET A C 1
ATOM 2402 O O . MET A 1 325 ? -1.619 2.894 39.400 1.00 74.69 325 MET A O 1
ATOM 2406 N N . GLN A 1 326 ? -2.823 4.749 39.014 1.00 77.94 326 GLN A N 1
ATOM 2407 C CA . GLN A 1 326 ? -2.424 5.420 40.255 1.00 77.94 326 GLN A CA 1
ATOM 2408 C C . GLN A 1 326 ? -2.859 4.623 41.492 1.00 77.94 326 GLN A C 1
ATOM 2410 O O . GLN A 1 326 ? -2.075 4.447 42.423 1.00 77.94 326 GLN A O 1
ATOM 2415 N N . GLY A 1 327 ? -4.083 4.081 41.485 1.00 72.19 327 GLY A N 1
ATOM 2416 C CA . GLY A 1 327 ? -4.552 3.169 42.530 1.00 72.19 327 GLY A CA 1
ATOM 2417 C C . GLY A 1 327 ? -3.691 1.907 42.641 1.00 72.19 327 GLY A C 1
ATOM 2418 O O . GLY A 1 327 ? -3.332 1.504 43.744 1.00 72.19 327 GLY A O 1
ATOM 2419 N N . LEU A 1 328 ? -3.279 1.328 41.507 1.00 72.69 328 LEU A N 1
ATOM 2420 C CA . LEU A 1 328 ? -2.446 0.121 41.478 1.00 72.69 328 LEU A CA 1
ATOM 2421 C C . LEU A 1 328 ? -1.082 0.342 42.139 1.00 72.69 328 LEU A C 1
ATOM 2423 O O . LEU A 1 328 ? -0.614 -0.517 42.894 1.00 72.69 328 LEU A O 1
ATOM 2427 N N . TRP A 1 329 ? -0.439 1.470 41.834 1.00 75.75 329 TRP A N 1
ATOM 2428 C CA . TRP A 1 329 ? 0.848 1.838 42.422 1.00 75.75 329 TRP A CA 1
ATOM 2429 C C . TRP A 1 329 ? 0.722 2.196 43.903 1.00 75.75 329 TRP A C 1
ATOM 2431 O O . TRP A 1 329 ? 1.605 1.842 44.678 1.00 75.75 329 TRP A O 1
ATOM 2441 N N . GLY A 1 330 ? -0.406 2.785 44.309 1.00 73.38 330 GLY A N 1
ATOM 2442 C CA . GLY A 1 330 ? -0.738 3.037 45.714 1.00 73.38 330 GLY A CA 1
ATOM 2443 C C . GLY A 1 330 ? -1.113 1.790 46.526 1.00 73.38 330 GLY A C 1
ATOM 2444 O O . GLY A 1 330 ? -1.252 1.883 47.740 1.00 73.38 330 GLY A O 1
ATOM 2445 N N . GLY A 1 331 ? -1.268 0.621 45.890 1.00 66.56 331 GLY A N 1
ATOM 2446 C CA . GLY A 1 331 ? -1.717 -0.608 46.558 1.00 66.56 331 GLY A CA 1
ATOM 2447 C C . GLY A 1 331 ? -3.222 -0.656 46.850 1.00 66.56 331 GLY A C 1
ATOM 2448 O O . GLY A 1 331 ? -3.675 -1.549 47.566 1.00 66.56 331 GLY A O 1
ATOM 2449 N N . ASP A 1 332 ? -3.988 0.267 46.272 1.00 66.38 332 ASP A N 1
ATOM 2450 C CA . ASP A 1 332 ? -5.434 0.385 46.427 1.00 66.38 332 ASP A CA 1
ATOM 2451 C C . ASP A 1 332 ? -6.198 -0.519 45.444 1.00 66.38 332 ASP A C 1
ATOM 2453 O O . ASP A 1 332 ? -5.651 -0.939 44.417 1.00 66.38 332 ASP A O 1
ATOM 2457 N N . PRO A 1 333 ? -7.486 -0.819 45.705 1.00 61.38 333 PRO A N 1
ATOM 2458 C CA . PRO A 1 333 ? -8.349 -1.465 44.720 1.00 61.38 333 PRO A CA 1
ATOM 2459 C C . PRO A 1 333 ? -8.435 -0.639 43.425 1.00 61.38 333 PRO A C 1
ATOM 2461 O O . PRO A 1 333 ? -8.624 0.577 43.451 1.00 61.38 333 PRO A O 1
ATOM 2464 N N . VAL A 1 334 ? -8.304 -1.322 42.283 1.00 63.38 334 VAL A N 1
ATOM 2465 C CA . VAL A 1 334 ? -8.128 -0.698 40.964 1.00 63.38 334 VAL A CA 1
ATOM 2466 C C . VAL A 1 334 ? -9.320 -0.941 40.050 1.00 63.38 334 VAL A C 1
ATOM 2468 O O . VAL A 1 334 ? -9.742 -2.083 39.851 1.00 63.38 334 VAL A O 1
ATOM 2471 N N . VAL A 1 335 ? -9.787 0.122 39.397 1.00 64.25 335 VAL A N 1
ATOM 2472 C CA . VAL A 1 335 ? -10.678 0.039 38.235 1.00 64.25 335 VAL A CA 1
ATOM 2473 C C . VAL A 1 335 ? -9.836 -0.268 37.001 1.00 64.25 335 VAL A C 1
ATOM 2475 O O . VAL A 1 335 ? -9.114 0.585 36.501 1.00 64.25 335 VAL A O 1
ATOM 2478 N N . THR A 1 336 ? -9.909 -1.511 36.529 1.00 64.94 336 THR A N 1
ATOM 2479 C CA . THR A 1 336 ? -9.363 -1.931 35.230 1.00 64.94 336 THR A CA 1
ATOM 2480 C C . THR A 1 336 ? -10.498 -2.480 34.376 1.00 64.94 336 THR A C 1
ATOM 2482 O O . THR A 1 336 ? -11.315 -3.262 34.868 1.00 64.94 336 THR A O 1
ATOM 2485 N N . TYR A 1 337 ? -10.586 -2.048 33.120 1.00 70.00 337 TYR A N 1
ATOM 2486 C CA . TYR A 1 337 ? -11.572 -2.536 32.159 1.00 70.00 337 TYR A CA 1
ATOM 2487 C C . TYR A 1 337 ? -11.017 -2.460 30.733 1.00 70.00 337 TYR A C 1
ATOM 2489 O O . TYR A 1 337 ? -10.049 -1.751 30.472 1.00 70.00 337 TYR A O 1
ATOM 2497 N N . GLY A 1 338 ? -11.606 -3.243 29.826 1.00 70.69 338 GLY A N 1
ATOM 2498 C CA . GLY A 1 338 ? -11.254 -3.220 28.408 1.00 70.69 338 GLY A CA 1
ATOM 2499 C C . GLY A 1 338 ? -12.036 -2.136 27.671 1.00 70.69 338 GLY A C 1
ATOM 2500 O O . GLY A 1 338 ? -13.267 -2.184 27.628 1.00 70.69 338 GLY A O 1
ATOM 2501 N N . ILE A 1 339 ? -11.328 -1.182 27.073 1.00 77.38 339 ILE A N 1
ATOM 2502 C CA . ILE A 1 339 ? -11.866 -0.174 26.163 1.00 77.38 339 ILE A CA 1
ATOM 2503 C C . ILE A 1 339 ? -12.610 -0.839 24.999 1.00 77.38 339 ILE A C 1
ATOM 2505 O O . ILE A 1 339 ? -13.781 -0.526 24.773 1.00 77.38 339 ILE A O 1
ATOM 2509 N N . GLN A 1 340 ? -11.973 -1.788 24.306 1.00 76.06 340 GLN A N 1
ATOM 2510 C CA . GLN A 1 340 ? -12.541 -2.456 23.130 1.00 76.06 340 GLN A CA 1
ATOM 2511 C C . GLN A 1 340 ? -13.772 -3.288 23.487 1.00 76.06 340 GLN A C 1
ATOM 2513 O O . GLN A 1 340 ? -14.762 -3.283 22.759 1.00 76.06 340 GLN A O 1
ATOM 2518 N N . ALA A 1 341 ? -13.749 -3.952 24.644 1.00 75.50 341 ALA A N 1
ATOM 2519 C CA . ALA A 1 341 ? -14.908 -4.683 25.147 1.00 75.50 341 ALA A CA 1
ATOM 2520 C C . ALA A 1 341 ? -16.110 -3.758 25.429 1.00 75.50 341 ALA A C 1
ATOM 2522 O O . ALA A 1 341 ? -17.255 -4.182 25.299 1.00 75.50 341 ALA A O 1
ATOM 2523 N N . GLY A 1 342 ? -15.865 -2.489 25.770 1.00 76.75 342 GLY A N 1
ATOM 2524 C CA . GLY A 1 342 ? -16.912 -1.485 25.968 1.00 76.75 342 GLY A CA 1
ATOM 2525 C C . GLY A 1 342 ? -17.450 -0.843 24.680 1.00 76.75 342 GLY A C 1
ATOM 2526 O O . GLY A 1 342 ? -18.421 -0.086 24.755 1.00 76.75 342 GLY A O 1
ATOM 2527 N N . PHE A 1 343 ? -16.888 -1.133 23.497 1.00 79.62 343 PHE A N 1
ATOM 2528 C CA . PHE A 1 343 ? -17.400 -0.598 22.224 1.00 79.62 343 PHE A CA 1
ATOM 2529 C C . PHE A 1 343 ? -18.813 -1.078 21.878 1.00 79.62 343 PHE A C 1
ATOM 2531 O O . PHE A 1 343 ? -19.537 -0.344 21.209 1.00 79.62 343 PHE A O 1
ATOM 2538 N N . GLU A 1 344 ? -19.268 -2.209 22.432 1.00 79.50 344 GLU A N 1
ATOM 2539 C CA . GLU A 1 344 ? -20.677 -2.634 22.336 1.00 79.50 344 GLU A CA 1
ATOM 2540 C C . GLU A 1 344 ? -21.649 -1.580 22.897 1.00 79.50 344 GLU A C 1
ATOM 2542 O O . GLU A 1 344 ? -22.803 -1.495 22.479 1.00 79.50 344 GLU A O 1
ATOM 2547 N N . ARG A 1 345 ? -21.190 -0.753 23.846 1.00 79.75 345 ARG A N 1
ATOM 2548 C CA . ARG A 1 345 ? -21.972 0.340 24.448 1.00 79.75 345 ARG A CA 1
ATOM 2549 C C . ARG A 1 345 ? -21.605 1.712 23.897 1.00 79.75 345 ARG A C 1
ATOM 2551 O O . ARG A 1 345 ? -22.442 2.610 23.882 1.00 79.75 345 ARG A O 1
ATOM 2558 N N . ARG A 1 346 ? -20.377 1.873 23.411 1.00 84.56 346 ARG A N 1
ATOM 2559 C CA . ARG A 1 346 ? -19.789 3.148 22.978 1.00 84.56 346 ARG A CA 1
ATOM 2560 C C . ARG A 1 346 ? -19.763 3.280 21.460 1.00 84.56 346 ARG A C 1
ATOM 2562 O O . ARG A 1 346 ? -18.707 3.423 20.847 1.00 84.56 346 ARG A O 1
ATOM 2569 N N . LEU A 1 347 ? -20.955 3.260 20.865 1.00 85.38 347 LEU A N 1
ATOM 2570 C CA . LEU A 1 347 ? -21.144 3.232 19.410 1.00 85.38 347 LEU A CA 1
ATOM 2571 C C . LEU A 1 347 ? -20.560 4.452 18.691 1.00 85.38 347 LEU A C 1
ATOM 2573 O O . LEU A 1 347 ? -20.118 4.316 17.558 1.00 85.38 347 LEU A O 1
ATOM 2577 N N . VAL A 1 348 ? -20.527 5.625 19.336 1.00 88.44 348 VAL A N 1
ATOM 2578 C CA . VAL A 1 348 ? -19.936 6.841 18.748 1.00 88.44 348 VAL A CA 1
ATOM 2579 C C . VAL A 1 348 ? -18.425 6.677 18.595 1.00 88.44 348 VAL A C 1
ATOM 2581 O O . VAL A 1 348 ? -17.900 6.836 17.497 1.00 88.44 348 VAL A O 1
ATOM 2584 N N . ALA A 1 349 ? -17.733 6.284 19.670 1.00 88.56 349 ALA A N 1
ATOM 2585 C CA . ALA A 1 349 ? -16.293 6.016 19.625 1.00 88.56 349 ALA A CA 1
ATOM 2586 C C . ALA A 1 349 ? -15.973 4.880 18.645 1.00 88.56 349 ALA A C 1
ATOM 2588 O O . ALA A 1 349 ? -15.032 4.987 17.866 1.00 88.56 349 ALA A O 1
ATOM 2589 N N . PHE A 1 350 ? -16.795 3.827 18.641 1.00 88.44 350 PHE A N 1
ATOM 2590 C CA . PHE A 1 350 ? -16.669 2.718 17.704 1.00 88.44 350 PHE A CA 1
ATOM 2591 C C . PHE A 1 350 ? -16.829 3.184 16.247 1.00 88.44 350 PHE A C 1
ATOM 2593 O O . PHE A 1 350 ? -15.964 2.908 15.426 1.00 88.44 350 PHE A O 1
ATOM 2600 N N . GLY A 1 351 ? -17.870 3.958 15.931 1.00 90.19 351 GLY A N 1
ATOM 2601 C CA . GLY A 1 351 ? -18.113 4.520 14.601 1.00 90.19 351 GLY A CA 1
ATOM 2602 C C . GLY A 1 351 ? -16.963 5.395 14.103 1.00 90.19 351 GLY A C 1
ATOM 2603 O O . GLY A 1 351 ? -16.458 5.166 13.006 1.00 90.19 351 GLY A O 1
ATOM 2604 N N . ILE A 1 352 ? -16.495 6.336 14.931 1.00 91.75 352 ILE A N 1
ATOM 2605 C CA . ILE A 1 352 ? -15.347 7.196 14.601 1.00 91.75 352 ILE A CA 1
ATOM 2606 C C . ILE A 1 352 ? -14.099 6.340 14.367 1.00 91.75 352 ILE A C 1
ATOM 2608 O O . ILE A 1 352 ? -13.406 6.534 13.374 1.00 91.75 352 ILE A O 1
ATOM 2612 N N . PHE A 1 353 ? -13.845 5.348 15.226 1.00 89.12 353 PHE A N 1
ATOM 2613 C CA . PHE A 1 353 ? -12.728 4.420 15.055 1.00 89.12 353 PHE A CA 1
ATOM 2614 C C . PHE A 1 353 ? -12.828 3.657 13.725 1.00 89.12 353 PHE A C 1
ATOM 2616 O O . PHE A 1 353 ? -11.830 3.465 13.039 1.00 89.12 353 PHE A O 1
ATOM 2623 N N . GLY A 1 354 ? -14.024 3.244 13.306 1.00 89.88 354 GLY A N 1
ATOM 2624 C CA . GLY A 1 354 ? -14.253 2.674 11.977 1.00 89.88 354 GLY A CA 1
ATOM 2625 C C . GLY A 1 354 ? -13.845 3.618 10.849 1.00 89.88 354 GLY A C 1
ATOM 2626 O O . GLY A 1 354 ? -13.079 3.237 9.967 1.00 89.88 354 GLY A O 1
ATOM 2627 N N . LEU A 1 355 ? -14.318 4.865 10.909 1.00 91.38 355 LEU A N 1
ATOM 2628 C CA . LEU A 1 355 ? -14.064 5.883 9.887 1.00 91.38 355 LEU A CA 1
ATOM 2629 C C . LEU A 1 355 ? -12.581 6.238 9.755 1.00 91.38 355 LEU A C 1
ATOM 2631 O O . LEU A 1 355 ? -12.112 6.462 8.641 1.00 91.38 355 LEU A O 1
ATOM 2635 N N . THR A 1 356 ? -11.814 6.226 10.849 1.00 91.25 356 THR A N 1
ATOM 2636 C CA . THR A 1 356 ? -10.372 6.509 10.782 1.00 91.25 356 THR A CA 1
ATOM 2637 C C . THR A 1 356 ? -9.611 5.473 9.942 1.00 91.25 356 THR A C 1
ATOM 2639 O O . THR A 1 356 ? -8.531 5.768 9.450 1.00 91.25 356 THR A O 1
ATOM 2642 N N . ARG A 1 357 ? -10.157 4.271 9.715 1.00 90.81 357 ARG A N 1
ATOM 2643 C CA . ARG A 1 357 ? -9.516 3.219 8.900 1.00 90.81 357 ARG A CA 1
ATOM 2644 C C . ARG A 1 357 ? -9.689 3.406 7.398 1.00 90.81 357 ARG A C 1
ATOM 2646 O O . ARG A 1 357 ? -8.936 2.815 6.634 1.00 90.81 357 ARG A O 1
ATOM 2653 N N . VAL A 1 358 ? -10.668 4.200 6.971 1.00 90.31 358 VAL A N 1
ATOM 2654 C CA . VAL A 1 358 ? -11.039 4.354 5.556 1.00 90.31 358 VAL A CA 1
ATOM 2655 C C . VAL A 1 358 ? -9.869 4.790 4.658 1.00 90.31 358 VAL A C 1
ATOM 2657 O O . VAL A 1 358 ? -9.806 4.295 3.543 1.00 90.31 358 VAL A O 1
ATOM 2660 N N . PRO A 1 359 ? -8.904 5.627 5.087 1.00 92.25 359 PRO A N 1
ATOM 2661 C CA . PRO A 1 359 ? -7.753 5.978 4.248 1.00 92.25 359 PRO A CA 1
ATOM 2662 C C . PRO A 1 359 ? -6.755 4.831 3.998 1.00 92.25 359 PRO A C 1
ATOM 2664 O O . PRO A 1 359 ? -6.027 4.849 3.007 1.00 92.25 359 PRO A O 1
ATOM 2667 N N . PHE A 1 360 ? -6.685 3.830 4.880 1.00 94.25 360 PHE A N 1
ATOM 2668 C CA . PHE A 1 360 ? -5.603 2.836 4.885 1.00 94.25 360 PHE A CA 1
ATOM 2669 C C . PHE A 1 360 ? -5.592 1.853 3.706 1.00 94.25 360 PHE A C 1
ATOM 2671 O O . PHE A 1 360 ? -4.492 1.463 3.309 1.00 94.25 360 PHE A O 1
ATOM 2678 N N . PRO A 1 361 ? -6.722 1.442 3.098 1.00 94.38 361 PRO A N 1
ATOM 2679 C CA . PRO A 1 361 ? -6.707 0.655 1.866 1.00 94.38 361 PRO A CA 1
ATOM 2680 C C . PRO A 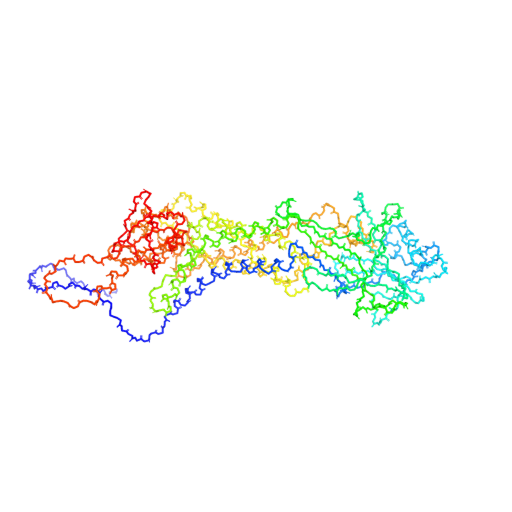1 361 ? -5.959 1.354 0.730 1.00 94.38 361 PRO A C 1
ATOM 2682 O O . PRO A 1 361 ? -5.233 0.703 -0.014 1.00 94.38 361 PRO A O 1
ATOM 2685 N N . LEU A 1 362 ? -6.078 2.682 0.633 1.00 94.56 362 LEU A N 1
ATOM 2686 C CA . LEU A 1 362 ? -5.374 3.472 -0.375 1.00 94.56 362 LEU A CA 1
ATOM 2687 C C . LEU A 1 362 ? -3.873 3.584 -0.067 1.00 94.56 362 LEU A C 1
ATOM 2689 O O . LEU A 1 362 ? -3.053 3.420 -0.964 1.00 94.56 362 LEU A O 1
ATOM 2693 N N . LEU A 1 363 ? -3.499 3.774 1.204 1.00 95.00 363 LEU A N 1
ATOM 2694 C CA . LEU A 1 363 ? -2.087 3.740 1.618 1.00 95.00 363 LEU A CA 1
ATOM 2695 C C . LEU A 1 363 ? -1.464 2.350 1.399 1.00 95.00 363 LEU A C 1
ATOM 2697 O O . LEU A 1 363 ? -0.287 2.231 1.067 1.00 95.00 363 LEU A O 1
ATOM 2701 N N . GLN A 1 364 ? -2.249 1.281 1.559 1.00 94.62 364 GLN A N 1
ATOM 2702 C CA . GLN A 1 364 ? -1.806 -0.079 1.261 1.00 94.62 364 GLN A CA 1
ATOM 2703 C C . GLN A 1 364 ? -1.647 -0.322 -0.244 1.00 94.62 364 GLN A C 1
ATOM 2705 O O . GLN A 1 364 ? -0.698 -0.988 -0.643 1.00 94.62 364 GLN A O 1
ATOM 2710 N N . GLU A 1 365 ? -2.511 0.256 -1.081 1.00 94.62 365 GLU A N 1
ATOM 2711 C CA . GLU A 1 365 ? -2.335 0.245 -2.539 1.00 94.62 365 GLU A CA 1
ATOM 2712 C C . GLU A 1 365 ? -1.004 0.894 -2.950 1.00 94.62 365 GLU A C 1
ATOM 2714 O O . GLU A 1 365 ? -0.328 0.385 -3.843 1.00 94.62 365 GLU A O 1
ATOM 2719 N N . ALA A 1 366 ? -0.607 1.984 -2.284 1.00 94.56 366 ALA A N 1
ATOM 2720 C CA . ALA A 1 366 ? 0.666 2.662 -2.522 1.00 94.56 366 ALA A CA 1
ATOM 2721 C C . ALA A 1 366 ? 1.880 1.850 -2.045 1.00 94.56 366 ALA A C 1
ATOM 2723 O O . ALA A 1 366 ? 2.907 1.802 -2.721 1.00 94.56 366 ALA A O 1
ATOM 2724 N N . SER A 1 367 ? 1.785 1.174 -0.898 1.00 94.12 367 SER A N 1
ATOM 2725 C CA . SER A 1 367 ? 2.949 0.493 -0.314 1.00 94.12 367 SER A CA 1
ATOM 2726 C C . SER A 1 367 ? 3.472 -0.675 -1.151 1.00 94.12 367 SER A C 1
ATOM 2728 O O . SER A 1 367 ? 4.663 -0.978 -1.094 1.00 94.12 367 SER A O 1
ATOM 2730 N N . ARG A 1 368 ? 2.637 -1.294 -1.997 1.00 91.81 368 ARG A N 1
ATOM 2731 C CA . ARG A 1 368 ? 3.077 -2.418 -2.841 1.00 91.81 368 ARG A CA 1
ATOM 2732 C C . ARG A 1 368 ? 4.103 -2.040 -3.911 1.00 91.81 368 ARG A C 1
ATOM 2734 O O . ARG A 1 368 ? 4.746 -2.932 -4.450 1.00 91.81 368 ARG A O 1
ATOM 2741 N N . PHE A 1 369 ? 4.264 -0.752 -4.229 1.00 90.94 369 PHE A N 1
ATOM 2742 C CA . PHE A 1 369 ? 5.292 -0.297 -5.172 1.00 90.94 369 PHE A CA 1
ATOM 2743 C C . PHE A 1 369 ? 6.710 -0.370 -4.590 1.00 90.94 369 PHE A C 1
ATOM 2745 O O . PHE A 1 369 ? 7.677 -0.258 -5.338 1.00 90.94 369 PHE A O 1
ATOM 2752 N N . TYR A 1 370 ? 6.843 -0.581 -3.276 1.00 88.38 370 TYR A N 1
ATOM 2753 C CA . TYR A 1 370 ? 8.088 -0.334 -2.556 1.00 88.38 370 TYR A CA 1
ATOM 2754 C C . TYR A 1 370 ? 8.666 -1.569 -1.851 1.00 88.38 370 TYR A C 1
ATOM 2756 O O . TYR A 1 370 ? 9.338 -1.425 -0.851 1.00 88.38 370 TYR A O 1
ATOM 2764 N N . PHE A 1 371 ? 8.515 -2.800 -2.351 1.00 87.69 371 PHE A N 1
ATOM 2765 C CA . PHE A 1 371 ? 9.107 -4.002 -1.712 1.00 87.69 371 PHE A CA 1
ATOM 2766 C C . PHE A 1 371 ? 10.635 -4.159 -1.856 1.00 87.69 371 PHE A C 1
ATOM 2768 O O . PHE A 1 371 ? 11.135 -5.265 -2.049 1.00 87.69 371 PHE A O 1
ATOM 2775 N N . ARG A 1 372 ? 11.398 -3.065 -1.794 1.00 77.00 372 ARG A N 1
ATOM 2776 C CA . ARG A 1 372 ? 12.853 -3.087 -1.995 1.00 77.00 372 ARG A CA 1
ATOM 2777 C C . ARG A 1 372 ? 13.629 -3.307 -0.701 1.00 77.00 372 ARG A C 1
ATOM 2779 O O . ARG A 1 372 ? 14.694 -3.914 -0.728 1.00 77.00 372 ARG A O 1
ATOM 2786 N N . SER A 1 373 ? 13.117 -2.799 0.417 1.00 82.94 373 SER A N 1
ATOM 2787 C CA . SER A 1 373 ? 13.819 -2.809 1.698 1.00 82.94 373 SER A CA 1
ATOM 2788 C C . SER A 1 373 ? 12.995 -3.469 2.808 1.00 82.94 373 SER A C 1
ATOM 2790 O O . SER A 1 373 ? 11.763 -3.510 2.762 1.00 82.94 373 SER A O 1
ATOM 2792 N N . THR A 1 374 ? 13.670 -3.970 3.846 1.00 85.50 374 THR A N 1
ATOM 2793 C CA . THR A 1 374 ? 13.011 -4.510 5.048 1.00 85.50 374 THR A CA 1
ATOM 2794 C C . THR A 1 374 ? 12.076 -3.489 5.719 1.00 85.50 374 THR A C 1
ATOM 2796 O O . THR A 1 374 ? 10.969 -3.879 6.098 1.00 85.50 374 THR A O 1
ATOM 2799 N N . PRO A 1 375 ? 12.445 -2.193 5.841 1.00 88.81 375 PRO A N 1
ATOM 2800 C CA . PRO A 1 375 ? 11.525 -1.156 6.303 1.00 88.81 375 PRO A CA 1
ATOM 2801 C C . PRO A 1 375 ? 10.239 -1.049 5.483 1.00 88.81 375 PRO A C 1
ATOM 2803 O O . PRO A 1 375 ? 9.162 -0.964 6.068 1.00 88.81 375 PRO A O 1
ATOM 2806 N N . ASP A 1 376 ? 10.310 -1.107 4.153 1.00 88.44 376 ASP A N 1
ATOM 2807 C CA . ASP A 1 376 ? 9.107 -0.987 3.327 1.00 88.44 376 ASP A CA 1
ATOM 2808 C C . ASP A 1 376 ? 8.157 -2.185 3.512 1.00 88.44 376 ASP A C 1
ATOM 2810 O O . ASP A 1 376 ? 6.938 -2.020 3.607 1.00 88.44 376 ASP A O 1
ATOM 2814 N N . VAL A 1 377 ? 8.708 -3.397 3.657 1.00 91.31 377 VAL A N 1
ATOM 2815 C CA . VAL A 1 377 ? 7.922 -4.597 3.995 1.00 91.31 377 VAL A CA 1
ATOM 2816 C C . VAL A 1 377 ? 7.277 -4.460 5.379 1.00 91.31 377 VAL A C 1
ATOM 2818 O O . VAL A 1 377 ? 6.132 -4.875 5.573 1.00 91.31 377 VAL A O 1
ATOM 2821 N N . ALA A 1 378 ? 7.967 -3.840 6.340 1.00 91.81 378 ALA A N 1
ATOM 2822 C CA . ALA A 1 378 ? 7.405 -3.569 7.659 1.00 91.81 378 ALA A CA 1
ATOM 2823 C C . ALA A 1 378 ? 6.240 -2.565 7.591 1.00 91.81 378 ALA A C 1
ATOM 2825 O O . ALA A 1 378 ? 5.204 -2.803 8.216 1.00 91.81 378 ALA A O 1
ATOM 2826 N N . VAL A 1 379 ? 6.355 -1.497 6.789 1.00 93.62 379 VAL A N 1
ATOM 2827 C CA . VAL A 1 379 ? 5.254 -0.546 6.543 1.00 93.62 379 VAL A CA 1
ATOM 2828 C C . VAL A 1 379 ? 4.056 -1.260 5.918 1.00 93.62 379 VAL A C 1
ATOM 2830 O O . VAL A 1 379 ? 2.930 -1.094 6.390 1.00 93.62 379 VAL A O 1
ATOM 2833 N N . PHE A 1 380 ? 4.282 -2.119 4.922 1.00 95.38 380 PHE A N 1
ATOM 2834 C CA . PHE A 1 380 ? 3.228 -2.947 4.333 1.00 95.38 380 PHE A CA 1
ATOM 2835 C C . PHE A 1 380 ? 2.537 -3.842 5.376 1.00 95.38 380 PHE A C 1
ATOM 2837 O O . PHE A 1 380 ? 1.306 -3.932 5.407 1.00 95.38 380 PHE A O 1
ATOM 2844 N N . GLY A 1 381 ? 3.304 -4.478 6.267 1.00 94.50 381 GLY A N 1
ATOM 2845 C CA . GLY A 1 381 ? 2.772 -5.289 7.365 1.00 94.50 381 GLY A CA 1
ATOM 2846 C C . GLY A 1 381 ? 1.936 -4.475 8.359 1.00 94.50 381 GLY A C 1
ATOM 2847 O O . GLY A 1 381 ? 0.831 -4.885 8.713 1.00 94.50 381 GLY A O 1
ATOM 2848 N N . MET A 1 382 ? 2.399 -3.283 8.750 1.00 94.31 382 MET A N 1
ATOM 2849 C CA . MET A 1 382 ? 1.640 -2.370 9.618 1.00 94.31 382 MET A CA 1
ATOM 2850 C C . MET A 1 382 ? 0.320 -1.926 8.971 1.00 94.31 382 MET A C 1
ATOM 2852 O O . MET A 1 382 ? -0.731 -1.945 9.613 1.00 94.31 382 MET A O 1
ATOM 2856 N N . LEU A 1 383 ? 0.345 -1.585 7.679 1.00 95.81 383 LEU A N 1
ATOM 2857 C CA . LEU A 1 383 ? -0.862 -1.258 6.917 1.00 95.81 383 LEU A CA 1
ATOM 2858 C C . LEU A 1 383 ? -1.812 -2.459 6.829 1.00 95.81 383 LEU A C 1
ATOM 2860 O O . LEU A 1 383 ? -3.020 -2.291 6.979 1.00 95.81 383 LEU A O 1
ATOM 2864 N N . SER A 1 384 ? -1.278 -3.672 6.670 1.00 95.44 384 SER A N 1
ATOM 2865 C CA . SER A 1 384 ? -2.064 -4.913 6.662 1.00 95.44 384 SER A CA 1
ATOM 2866 C C . SER A 1 384 ? -2.722 -5.187 8.015 1.00 95.44 384 SER A C 1
ATOM 2868 O O . SER A 1 384 ? -3.897 -5.551 8.069 1.00 95.44 384 SER A O 1
ATOM 2870 N N . PHE A 1 385 ? -2.009 -4.939 9.119 1.00 94.44 385 PHE A N 1
ATOM 2871 C CA . PHE A 1 385 ? -2.555 -5.013 10.475 1.00 94.44 385 PHE A CA 1
ATOM 2872 C C . PHE A 1 385 ? -3.751 -4.064 10.639 1.00 94.44 385 PHE A C 1
ATOM 2874 O O . PHE A 1 385 ? -4.806 -4.472 11.128 1.00 94.44 385 PHE A O 1
ATOM 2881 N N . VAL A 1 386 ? -3.633 -2.810 10.182 1.00 94.38 386 VAL A N 1
ATOM 2882 C CA . VAL A 1 386 ? -4.740 -1.844 10.244 1.00 94.38 386 VAL A CA 1
ATOM 2883 C C . VAL A 1 386 ? -5.877 -2.233 9.295 1.00 94.38 386 VAL A C 1
ATOM 2885 O O . VAL A 1 386 ? -7.031 -2.239 9.715 1.00 94.38 386 VAL A O 1
ATOM 2888 N N . ASN A 1 387 ? -5.610 -2.632 8.054 1.00 94.81 387 ASN A N 1
ATOM 2889 C CA . ASN A 1 387 ? -6.665 -2.971 7.092 1.00 94.81 387 ASN A CA 1
ATOM 2890 C C . ASN A 1 387 ? -7.409 -4.267 7.426 1.00 94.81 387 ASN A C 1
ATOM 2892 O O . ASN A 1 387 ? -8.621 -4.333 7.214 1.00 94.81 387 ASN A O 1
ATOM 2896 N N . CYS A 1 388 ? -6.754 -5.245 8.060 1.00 95.44 388 CYS A N 1
ATOM 2897 C CA . CYS A 1 388 ? -7.418 -6.438 8.597 1.00 95.44 388 CYS A CA 1
ATOM 2898 C C . CYS A 1 388 ? -8.524 -6.085 9.608 1.00 95.44 388 CYS A C 1
ATOM 2900 O O . CYS A 1 388 ? -9.475 -6.844 9.809 1.00 95.44 388 CYS A O 1
ATOM 2902 N N . SER A 1 389 ? -8.440 -4.913 10.239 1.00 91.88 389 SER A N 1
ATOM 2903 C CA . SER A 1 389 ? -9.460 -4.467 11.180 1.00 91.88 389 SER A CA 1
ATOM 2904 C C . SER A 1 389 ? -10.748 -3.951 10.518 1.00 91.88 389 SER A C 1
ATOM 2906 O O . SER A 1 389 ? -11.741 -3.795 11.221 1.00 91.88 389 SER A O 1
ATOM 2908 N N . ILE A 1 390 ? -10.786 -3.731 9.196 1.00 93.44 390 ILE A N 1
ATOM 2909 C CA . ILE A 1 390 ? -12.004 -3.348 8.454 1.00 93.44 390 ILE A CA 1
ATOM 2910 C C . ILE A 1 390 ? -13.038 -4.491 8.422 1.00 93.44 390 ILE A C 1
ATOM 2912 O O . ILE A 1 390 ? -14.154 -4.281 8.904 1.00 93.44 390 ILE A O 1
ATOM 2916 N N . PRO A 1 391 ? -12.724 -5.712 7.935 1.00 94.19 391 PRO A N 1
ATOM 2917 C CA . PRO A 1 391 ? -13.674 -6.826 7.995 1.00 94.19 391 PRO A CA 1
ATOM 2918 C C . PRO A 1 391 ? -13.999 -7.230 9.437 1.00 94.19 391 PRO A C 1
ATOM 2920 O O . PRO A 1 391 ? -15.133 -7.604 9.735 1.00 94.19 391 PRO A O 1
ATOM 2923 N N . LEU A 1 392 ? -13.044 -7.082 10.361 1.00 92.00 392 LEU A N 1
ATOM 2924 C CA . LEU A 1 392 ? -13.291 -7.254 11.791 1.00 92.00 392 LEU A CA 1
ATOM 2925 C C . LEU A 1 392 ? -14.365 -6.271 12.283 1.00 92.00 392 LEU A C 1
ATOM 2927 O O . LEU A 1 392 ? -15.297 -6.672 12.973 1.00 92.00 392 LEU A O 1
ATOM 2931 N N . PHE A 1 393 ? -14.274 -4.998 11.900 1.00 90.44 393 PHE A N 1
ATOM 2932 C CA . PHE A 1 393 ? -15.248 -3.964 12.244 1.00 90.44 393 PHE A CA 1
ATOM 2933 C C . PHE A 1 393 ? -16.633 -4.249 11.649 1.00 90.44 393 PHE A C 1
ATOM 2935 O O . PHE A 1 393 ? -17.637 -4.119 12.349 1.00 90.44 393 PHE A O 1
ATOM 2942 N N . ALA A 1 394 ? -16.694 -4.710 10.396 1.00 91.69 394 ALA A N 1
ATOM 2943 C CA . ALA A 1 394 ? -17.940 -5.157 9.773 1.00 91.69 394 ALA A CA 1
ATOM 2944 C C . ALA A 1 394 ? -18.581 -6.315 10.559 1.00 91.69 394 ALA A C 1
ATOM 2946 O O . ALA A 1 394 ? -19.775 -6.280 10.851 1.00 91.69 394 ALA A O 1
ATOM 2947 N N . MET A 1 395 ? -17.780 -7.295 10.989 1.00 91.31 395 MET A N 1
ATOM 2948 C CA . MET A 1 395 ? -18.261 -8.401 11.819 1.00 91.31 395 MET A CA 1
ATOM 2949 C C . MET A 1 395 ? -18.811 -7.920 13.169 1.00 91.31 395 MET A C 1
ATOM 2951 O O . MET A 1 395 ? -19.885 -8.347 13.584 1.00 91.31 395 MET A O 1
ATOM 2955 N N . HIS A 1 396 ? -18.145 -6.974 13.830 1.00 89.44 396 HIS A N 1
ATOM 2956 C CA . HIS A 1 396 ? -18.649 -6.386 15.074 1.00 89.44 396 HIS A CA 1
ATOM 2957 C C . HIS A 1 396 ? -19.977 -5.653 14.892 1.00 89.44 396 HIS A C 1
ATOM 2959 O O . HIS A 1 396 ? -20.856 -5.765 15.745 1.00 89.44 396 HIS A O 1
ATOM 2965 N N . TRP A 1 397 ? -20.154 -4.925 13.787 1.00 88.88 397 TRP A N 1
ATOM 2966 C CA . TRP A 1 397 ? -21.446 -4.319 13.468 1.00 88.88 397 TRP A CA 1
ATOM 2967 C C . TRP A 1 397 ? -22.536 -5.369 13.286 1.00 88.88 397 TRP A C 1
ATOM 2969 O O . TRP A 1 397 ? -23.625 -5.196 13.830 1.00 88.88 397 TRP A O 1
ATOM 2979 N N . LEU A 1 398 ? -22.238 -6.480 12.605 1.00 89.31 398 LEU A N 1
ATOM 2980 C CA . LEU A 1 398 ? -23.168 -7.605 12.497 1.00 89.31 398 LEU A CA 1
ATOM 2981 C C . LEU A 1 398 ? -23.523 -8.168 13.879 1.00 89.31 398 LEU A C 1
ATOM 2983 O O . LEU A 1 398 ? -24.702 -8.370 14.163 1.00 89.31 398 LEU A O 1
ATOM 2987 N N . VAL A 1 399 ? -22.544 -8.340 14.774 1.00 87.69 399 VAL A N 1
ATOM 2988 C CA . VAL A 1 399 ? -22.791 -8.772 16.162 1.00 87.69 399 VAL A CA 1
ATOM 2989 C C . VAL A 1 399 ? -23.703 -7.787 16.900 1.00 87.69 399 VAL A C 1
ATOM 2991 O O . VAL A 1 399 ? -24.659 -8.222 17.539 1.00 87.69 399 VAL A O 1
ATOM 2994 N N . ILE A 1 400 ? -23.470 -6.477 16.775 1.00 86.50 400 ILE A N 1
ATOM 2995 C CA . ILE A 1 400 ? -24.304 -5.426 17.387 1.00 86.50 400 ILE A CA 1
ATOM 2996 C C . ILE A 1 400 ? -25.740 -5.453 16.835 1.00 86.50 400 ILE A C 1
ATOM 2998 O O . ILE A 1 400 ? -26.694 -5.223 17.579 1.00 86.50 400 ILE A O 1
ATOM 3002 N N . VAL A 1 401 ? -25.923 -5.732 15.542 1.00 87.81 401 VAL A N 1
ATOM 3003 C CA . VAL A 1 401 ? -27.256 -5.869 14.931 1.00 87.81 401 VAL A CA 1
ATOM 3004 C C . VAL A 1 401 ? -27.962 -7.120 15.453 1.00 87.81 401 VAL A C 1
ATOM 3006 O O . VAL A 1 401 ? -29.088 -7.022 15.933 1.00 87.81 401 VAL A O 1
ATOM 3009 N N . VAL A 1 402 ? -27.287 -8.273 15.457 1.00 87.75 402 VAL A N 1
ATOM 3010 C CA . VAL A 1 402 ? -27.821 -9.549 15.975 1.00 87.75 402 VAL A CA 1
ATOM 3011 C C . VAL A 1 402 ? -28.183 -9.447 17.460 1.00 87.75 402 VAL A C 1
ATOM 3013 O O . VAL A 1 402 ? -29.190 -9.996 17.909 1.00 87.75 402 VAL A O 1
ATOM 3016 N N . GLN A 1 403 ? -27.397 -8.689 18.222 1.00 85.56 403 GLN A N 1
ATOM 3017 C CA . GLN A 1 403 ? -27.674 -8.333 19.609 1.00 85.56 403 GLN A CA 1
ATOM 3018 C C . GLN A 1 403 ? -29.010 -7.596 19.779 1.00 85.56 403 GLN A C 1
ATOM 3020 O O . GLN A 1 403 ? -29.664 -7.764 20.803 1.00 85.56 403 GLN A O 1
ATOM 3025 N N . ARG A 1 404 ? -29.449 -6.800 18.801 1.00 83.38 404 ARG A N 1
ATOM 3026 C CA . ARG A 1 404 ? -30.719 -6.059 18.875 1.00 83.38 404 ARG A CA 1
ATOM 3027 C C . ARG A 1 404 ? -31.929 -6.840 18.382 1.00 83.38 404 ARG A C 1
ATOM 3029 O O . ARG A 1 404 ? -33.052 -6.397 18.608 1.00 83.38 404 ARG A O 1
ATOM 3036 N N . CYS A 1 405 ? -31.725 -7.988 17.745 1.00 84.69 405 CYS A N 1
ATOM 3037 C CA . CYS A 1 405 ? -32.826 -8.850 17.339 1.00 84.69 405 CYS A CA 1
ATOM 3038 C C . CYS A 1 405 ? -33.524 -9.462 18.571 1.00 84.69 405 CYS A C 1
ATOM 3040 O O . CYS A 1 405 ? -32.846 -9.764 19.564 1.00 84.69 405 CYS A O 1
ATOM 3042 N N . PRO A 1 406 ? -34.855 -9.668 18.523 1.00 81.88 406 PRO A N 1
ATOM 3043 C CA . PRO A 1 406 ? -35.606 -10.287 19.614 1.00 81.88 406 PRO A CA 1
ATOM 3044 C C . PRO A 1 406 ? -35.048 -11.679 19.928 1.00 81.88 406 PRO A C 1
ATOM 3046 O O . PRO A 1 406 ? -34.813 -12.471 19.019 1.00 81.88 406 PRO A O 1
ATOM 3049 N N . SER A 1 407 ? -34.793 -11.955 21.211 1.00 76.19 407 SER A N 1
ATOM 3050 C CA . SER A 1 407 ? -34.157 -13.208 21.633 1.00 76.19 407 SER A CA 1
ATOM 3051 C C . SER A 1 407 ? -35.095 -14.398 21.465 1.00 76.19 407 SER A C 1
ATOM 3053 O O . SER A 1 407 ? -36.239 -14.352 21.912 1.00 76.19 407 SER A O 1
ATOM 3055 N N . ILE A 1 408 ? -34.567 -15.494 20.924 1.00 76.38 408 ILE A N 1
ATOM 3056 C CA . ILE A 1 408 ? -35.218 -16.811 20.968 1.00 76.38 408 ILE A CA 1
ATOM 3057 C C . ILE A 1 408 ? -34.957 -17.492 22.330 1.00 76.38 408 ILE A C 1
ATOM 3059 O O . ILE A 1 408 ? -35.741 -18.331 22.771 1.00 76.38 408 ILE A O 1
ATOM 3063 N N . TRP A 1 409 ? -33.869 -17.126 23.023 1.00 77.44 409 TRP A N 1
ATOM 3064 C CA . TRP A 1 409 ? -33.424 -17.729 24.284 1.00 77.44 409 TRP A CA 1
ATOM 3065 C C . TRP A 1 409 ? -33.385 -16.695 25.417 1.00 77.44 409 TRP A C 1
ATOM 3067 O O . TRP A 1 409 ? -32.340 -16.079 25.660 1.00 77.44 409 TRP A O 1
ATOM 3077 N N . PRO A 1 410 ? -34.495 -16.505 26.154 1.00 74.62 410 PRO A N 1
ATOM 3078 C CA . PRO A 1 410 ? -34.538 -15.520 27.224 1.00 74.62 410 PRO A CA 1
ATOM 3079 C C . PRO A 1 410 ? -33.402 -15.755 28.231 1.00 74.62 410 PRO A C 1
ATOM 3081 O O . PRO A 1 410 ? -33.169 -16.872 28.695 1.00 74.62 410 PRO A O 1
ATOM 3084 N N . CYS A 1 411 ? -32.677 -14.677 28.539 1.00 77.25 411 CYS A N 1
ATOM 3085 C CA . CYS A 1 411 ? -31.582 -14.633 29.512 1.00 77.25 411 CYS A CA 1
ATOM 3086 C C . CYS A 1 411 ? -30.361 -15.526 29.212 1.00 77.25 411 CYS A C 1
ATOM 3088 O O . CYS A 1 411 ? -29.537 -15.724 30.104 1.00 77.25 411 CYS A O 1
ATOM 3090 N N . ARG A 1 412 ? -30.182 -16.036 27.987 1.00 83.75 412 ARG A N 1
ATOM 3091 C CA . ARG A 1 412 ? -29.011 -16.847 27.610 1.00 83.75 412 ARG A CA 1
ATOM 3092 C C . ARG A 1 412 ? -28.312 -16.276 26.385 1.00 83.75 412 ARG A C 1
ATOM 3094 O O . ARG A 1 412 ? -28.932 -16.121 25.342 1.00 83.75 412 ARG A O 1
ATOM 3101 N N . VAL A 1 413 ? -27.007 -16.027 26.493 1.00 86.50 413 VAL A N 1
ATOM 3102 C CA . VAL A 1 413 ? -26.208 -15.459 25.392 1.00 86.50 413 VAL A CA 1
ATOM 3103 C C . VAL A 1 413 ? -24.918 -16.218 25.141 1.00 86.50 413 VAL A C 1
ATOM 3105 O O . VAL A 1 413 ? -24.240 -16.654 26.072 1.00 86.50 413 VAL A O 1
ATOM 3108 N N . LEU A 1 414 ? -24.549 -16.341 23.871 1.00 87.81 414 LEU A N 1
ATOM 3109 C CA . LEU A 1 414 ? -23.249 -16.844 23.454 1.00 87.81 414 LEU A CA 1
ATOM 3110 C C . LEU A 1 414 ? -22.167 -15.821 23.806 1.00 87.81 414 LEU A C 1
ATOM 3112 O O . LEU A 1 414 ? -22.256 -14.653 23.425 1.00 87.81 414 LEU A O 1
ATOM 3116 N N . ARG A 1 415 ? -21.137 -16.252 24.533 1.00 85.50 415 ARG A N 1
ATOM 3117 C CA . ARG A 1 415 ? -20.050 -15.365 24.957 1.00 85.50 415 ARG A CA 1
ATOM 3118 C C . ARG A 1 415 ? -18.921 -15.366 23.930 1.00 85.50 415 ARG A C 1
ATOM 3120 O O . ARG A 1 415 ? -18.438 -16.429 23.556 1.00 85.50 415 ARG A O 1
ATOM 3127 N N . ILE A 1 416 ? -18.453 -14.179 23.553 1.00 87.00 416 ILE A N 1
ATOM 3128 C CA . ILE A 1 416 ? -17.266 -13.982 22.712 1.00 87.00 416 ILE A CA 1
ATOM 3129 C C . ILE A 1 416 ? -16.239 -13.178 23.509 1.00 87.00 416 ILE A C 1
ATOM 3131 O O . ILE A 1 416 ? -16.563 -12.149 24.095 1.00 87.00 416 ILE A O 1
ATOM 3135 N N . VAL A 1 417 ? -14.979 -13.619 23.550 1.00 85.06 417 VAL A N 1
ATOM 3136 C CA . VAL A 1 417 ? -13.904 -12.821 24.169 1.00 85.06 417 VAL A CA 1
ATOM 3137 C C . VAL A 1 417 ? -13.350 -11.835 23.149 1.00 85.06 417 VAL A C 1
ATOM 3139 O O . VAL A 1 417 ? -12.351 -12.110 22.484 1.00 85.06 417 VAL A O 1
ATOM 3142 N N . ASN A 1 418 ? -14.009 -10.679 23.049 1.00 82.81 418 ASN A N 1
ATOM 3143 C CA . ASN A 1 418 ? -13.732 -9.682 22.019 1.00 82.81 418 ASN A CA 1
ATOM 3144 C C . ASN A 1 418 ? -12.246 -9.235 21.951 1.00 82.81 418 ASN A C 1
ATOM 3146 O O . ASN A 1 418 ? -11.649 -9.343 20.881 1.00 82.81 418 ASN A O 1
ATOM 3150 N N . PRO A 1 419 ? -11.577 -8.840 23.058 1.00 82.62 419 PRO A N 1
ATOM 3151 C CA . PRO A 1 419 ? -10.197 -8.361 22.971 1.00 82.62 419 PRO A CA 1
ATOM 3152 C C . PRO A 1 419 ? -9.258 -9.385 22.329 1.00 82.62 419 PRO A C 1
ATOM 3154 O O . PRO A 1 419 ? -8.565 -9.046 21.380 1.00 82.62 419 PRO A O 1
ATOM 3157 N N . ILE A 1 420 ? -9.298 -10.648 22.779 1.00 85.06 420 ILE A N 1
ATOM 3158 C CA . ILE A 1 420 ? -8.426 -11.734 22.291 1.00 85.06 420 ILE A CA 1
ATOM 3159 C C . ILE A 1 420 ? -8.717 -12.068 20.829 1.00 85.06 420 ILE A C 1
ATOM 3161 O O . ILE A 1 420 ? -7.784 -12.245 20.050 1.00 85.06 420 ILE A O 1
ATOM 3165 N N . MET A 1 421 ? -9.995 -12.116 20.455 1.00 89.31 421 MET A N 1
ATOM 3166 C CA . MET A 1 421 ? -10.416 -12.293 19.068 1.00 89.31 421 MET A CA 1
ATOM 3167 C C . MET A 1 421 ? -9.787 -11.235 18.154 1.00 89.31 421 MET A C 1
ATOM 3169 O O . MET A 1 421 ? -9.232 -11.589 17.115 1.00 89.31 421 MET A O 1
ATOM 3173 N N . ASN A 1 422 ? -9.803 -9.964 18.572 1.00 89.50 422 ASN A N 1
ATOM 3174 C CA . ASN A 1 422 ? -9.182 -8.876 17.819 1.00 89.50 422 ASN A CA 1
ATOM 3175 C C . ASN A 1 422 ? -7.670 -9.068 17.709 1.00 89.50 422 ASN A C 1
ATOM 3177 O O . ASN A 1 422 ? -7.137 -8.970 16.612 1.00 89.50 422 ASN A O 1
ATOM 3181 N N . ILE A 1 423 ? -6.976 -9.395 18.807 1.00 89.25 423 ILE A N 1
ATOM 3182 C CA . ILE A 1 423 ? -5.520 -9.641 18.779 1.00 89.25 423 ILE A CA 1
ATOM 3183 C C . ILE A 1 423 ? -5.175 -10.698 17.737 1.00 89.25 423 ILE A C 1
ATOM 3185 O O . ILE A 1 423 ? -4.331 -10.475 16.873 1.00 89.25 423 ILE A O 1
ATOM 3189 N N . VAL A 1 424 ? -5.835 -11.852 17.841 1.00 93.00 424 VAL A N 1
ATOM 3190 C CA . VAL A 1 424 ? -5.545 -13.007 16.999 1.00 93.00 424 VAL A CA 1
ATOM 3191 C C . VAL A 1 424 ? -5.827 -12.667 15.543 1.00 93.00 424 VAL A C 1
ATOM 3193 O O . VAL A 1 424 ? -4.969 -12.918 14.705 1.00 93.00 424 VAL A O 1
ATOM 3196 N N . ALA A 1 425 ? -6.965 -12.035 15.243 1.00 95.00 425 ALA A N 1
ATOM 3197 C CA . ALA A 1 425 ? -7.299 -11.642 13.879 1.00 95.00 425 ALA A CA 1
ATOM 3198 C C . ALA A 1 425 ? -6.259 -10.685 13.280 1.00 95.00 425 ALA A C 1
ATOM 3200 O O . ALA A 1 425 ? -5.783 -10.917 12.174 1.00 95.00 425 ALA A O 1
ATOM 3201 N N . LEU A 1 426 ? -5.857 -9.640 14.009 1.00 94.31 426 LEU A N 1
ATOM 3202 C CA . LEU A 1 426 ? -4.926 -8.638 13.483 1.00 94.31 426 LEU A CA 1
ATOM 3203 C C . LEU A 1 426 ? -3.512 -9.204 13.281 1.00 94.31 426 LEU A C 1
ATOM 3205 O O . LEU A 1 426 ? -2.885 -8.936 12.257 1.00 94.31 426 LEU A O 1
ATOM 3209 N N . VAL A 1 427 ? -3.023 -10.017 14.224 1.00 93.56 427 VAL A N 1
ATOM 3210 C CA . VAL A 1 427 ? -1.699 -10.654 14.127 1.00 93.56 427 VAL A CA 1
ATOM 3211 C C . VAL A 1 427 ? -1.677 -11.702 13.016 1.00 93.56 427 VAL A C 1
ATOM 3213 O O . VAL A 1 427 ? -0.771 -11.683 12.188 1.00 93.56 427 VAL A O 1
ATOM 3216 N N . VAL A 1 428 ? -2.683 -12.581 12.950 1.00 96.12 428 VAL A N 1
ATOM 3217 C CA . VAL A 1 428 ? -2.784 -13.590 11.884 1.00 96.12 428 VAL A CA 1
ATOM 3218 C C . VAL A 1 428 ? -2.927 -12.917 10.522 1.00 96.12 428 VAL A C 1
ATOM 3220 O O . VAL A 1 428 ? -2.265 -13.341 9.582 1.00 96.12 428 VAL A O 1
ATOM 3223 N N . GLY A 1 429 ? -3.720 -11.847 10.417 1.00 95.81 429 GLY A N 1
ATOM 3224 C CA . GLY A 1 429 ? -3.885 -11.078 9.184 1.00 95.81 429 GLY A CA 1
ATOM 3225 C C . GLY A 1 429 ? -2.556 -10.531 8.680 1.00 95.81 429 GLY A C 1
ATOM 3226 O O . GLY A 1 429 ? -2.170 -10.833 7.558 1.00 95.81 429 GLY A O 1
ATOM 3227 N N . MET A 1 430 ? -1.818 -9.824 9.540 1.00 95.00 430 MET A N 1
ATOM 3228 C CA . MET A 1 430 ? -0.479 -9.319 9.223 1.00 95.00 430 MET A CA 1
ATOM 3229 C C . MET A 1 430 ? 0.483 -10.442 8.804 1.00 95.00 430 MET A C 1
ATOM 3231 O O . MET A 1 430 ? 1.206 -10.303 7.820 1.00 95.00 430 MET A O 1
ATOM 3235 N N . CYS A 1 431 ? 0.494 -11.571 9.518 1.00 94.25 431 CYS A N 1
ATOM 3236 C CA . CYS A 1 431 ? 1.348 -12.702 9.161 1.00 94.25 431 CYS A CA 1
ATOM 3237 C C . CYS A 1 431 ? 0.985 -13.277 7.785 1.00 94.25 431 CYS A C 1
ATOM 3239 O O . CYS A 1 431 ? 1.862 -13.425 6.940 1.00 94.25 431 CYS A O 1
ATOM 3241 N N . LEU A 1 432 ? -0.294 -13.566 7.529 1.00 94.81 432 LEU A N 1
ATOM 3242 C CA . LEU A 1 432 ? -0.741 -14.147 6.259 1.00 94.81 432 LEU A CA 1
ATOM 3243 C C . LEU A 1 432 ? -0.406 -13.253 5.061 1.00 94.81 432 LEU A C 1
ATOM 3245 O O . LEU A 1 432 ? 0.007 -13.765 4.022 1.00 94.81 432 LEU A O 1
ATOM 3249 N N . THR A 1 433 ? -0.539 -11.934 5.216 1.00 93.19 433 THR A N 1
ATOM 3250 C CA . THR A 1 433 ? -0.250 -10.980 4.142 1.00 93.19 433 THR A CA 1
ATOM 3251 C C . THR A 1 433 ? 1.240 -10.801 3.883 1.00 93.19 433 THR A C 1
ATOM 3253 O O . THR A 1 433 ? 1.604 -10.526 2.744 1.00 93.19 433 THR A O 1
ATOM 3256 N N . SER A 1 434 ? 2.084 -10.929 4.914 1.00 90.81 434 SER A N 1
ATOM 3257 C CA . SER A 1 434 ? 3.507 -10.557 4.859 1.00 90.81 434 SER A CA 1
ATOM 3258 C C . SER A 1 434 ? 4.481 -11.735 4.743 1.00 90.81 434 SER A C 1
ATOM 3260 O O . SER A 1 434 ? 5.668 -11.501 4.524 1.00 90.81 434 SER A O 1
ATOM 3262 N N . ILE A 1 435 ? 4.025 -12.984 4.902 1.00 89.06 435 ILE A N 1
ATOM 3263 C CA . ILE A 1 435 ? 4.872 -14.180 4.759 1.00 89.06 435 ILE A CA 1
ATOM 3264 C C . ILE A 1 435 ? 5.220 -14.424 3.288 1.00 89.06 435 ILE A C 1
ATOM 3266 O O . ILE A 1 435 ? 4.324 -14.580 2.462 1.00 89.06 435 ILE A O 1
ATOM 3270 N N . GLY A 1 436 ? 6.505 -14.619 2.990 1.00 87.75 436 GLY A N 1
ATOM 3271 C CA . GLY A 1 436 ? 7.002 -14.986 1.661 1.00 87.75 436 GLY A CA 1
ATOM 3272 C C . GLY A 1 436 ? 7.429 -13.779 0.826 1.00 87.75 436 GLY A C 1
ATOM 3273 O O . GLY A 1 436 ? 7.646 -12.691 1.354 1.00 87.75 436 GLY A O 1
ATOM 3274 N N . ASP A 1 437 ? 7.574 -13.987 -0.482 1.00 89.81 437 ASP A N 1
ATOM 3275 C CA . ASP A 1 437 ? 7.972 -12.926 -1.406 1.00 89.81 437 ASP A CA 1
ATOM 3276 C C . ASP A 1 437 ? 6.774 -12.028 -1.761 1.00 89.81 437 ASP A C 1
ATOM 3278 O O . ASP A 1 437 ? 5.942 -12.349 -2.615 1.00 89.81 437 ASP A O 1
ATOM 3282 N N . ASN A 1 438 ? 6.677 -10.893 -1.066 1.00 90.69 438 ASN A N 1
ATOM 3283 C CA . ASN A 1 438 ? 5.613 -9.910 -1.270 1.00 90.69 438 ASN A CA 1
ATOM 3284 C C . ASN A 1 438 ? 5.710 -9.217 -2.636 1.00 90.69 438 ASN A C 1
ATOM 3286 O O . ASN A 1 438 ? 4.681 -8.844 -3.203 1.00 90.69 438 ASN A O 1
ATOM 3290 N N . ARG A 1 439 ? 6.921 -9.089 -3.195 1.00 88.81 439 ARG A N 1
ATOM 3291 C CA . ARG A 1 439 ? 7.124 -8.499 -4.519 1.00 88.81 439 ARG A CA 1
ATOM 3292 C C . ARG A 1 439 ? 6.501 -9.390 -5.588 1.00 88.81 439 ARG A C 1
ATOM 3294 O O . ARG A 1 439 ? 5.641 -8.919 -6.334 1.00 88.81 439 ARG A O 1
ATOM 3301 N N . ALA A 1 440 ? 6.847 -10.676 -5.573 1.00 88.88 440 ALA A N 1
ATOM 3302 C CA . ALA A 1 440 ? 6.315 -11.661 -6.512 1.00 88.88 440 ALA A CA 1
ATOM 3303 C C . ALA A 1 440 ? 4.788 -11.820 -6.415 1.00 88.88 440 ALA A C 1
ATOM 3305 O O . ALA A 1 440 ? 4.129 -12.141 -7.401 1.00 88.88 440 ALA A O 1
ATOM 3306 N N . ARG A 1 441 ? 4.199 -11.587 -5.234 1.00 90.06 441 ARG A N 1
ATOM 3307 C CA . ARG A 1 441 ? 2.749 -11.727 -5.019 1.00 90.06 441 ARG A CA 1
ATOM 3308 C C . ARG A 1 441 ? 1.927 -10.493 -5.359 1.00 90.06 441 ARG A C 1
ATOM 3310 O O . ARG A 1 441 ? 0.795 -10.649 -5.811 1.00 90.06 441 ARG A O 1
ATOM 3317 N N . TYR A 1 442 ? 2.435 -9.290 -5.091 1.00 91.19 442 TYR A N 1
ATOM 3318 C CA . TYR A 1 442 ? 1.608 -8.077 -5.137 1.00 91.19 442 TYR A CA 1
ATOM 3319 C C . TYR A 1 442 ? 2.112 -7.007 -6.105 1.00 91.19 442 TYR A C 1
ATOM 3321 O O . TYR A 1 442 ? 1.306 -6.183 -6.534 1.00 91.19 442 TYR A O 1
ATOM 3329 N N . PHE A 1 443 ? 3.402 -7.006 -6.449 1.00 89.69 443 PHE A N 1
ATOM 3330 C CA . PHE A 1 443 ? 3.992 -6.031 -7.368 1.00 89.69 443 PHE A CA 1
ATOM 3331 C C . PHE A 1 443 ? 4.160 -6.607 -8.774 1.00 89.69 443 PHE A C 1
ATOM 3333 O O . PHE A 1 443 ? 3.600 -6.071 -9.725 1.00 89.69 443 PHE A O 1
ATOM 3340 N N . ASP A 1 444 ? 4.874 -7.725 -8.914 1.00 88.56 444 ASP A N 1
ATOM 3341 C CA . ASP A 1 444 ? 5.193 -8.311 -10.222 1.00 88.56 444 ASP A CA 1
ATOM 3342 C C . ASP A 1 444 ? 3.943 -8.661 -11.064 1.00 88.56 444 ASP A C 1
ATOM 3344 O O . ASP A 1 444 ? 3.934 -8.342 -12.257 1.00 88.56 444 ASP A O 1
ATOM 3348 N N . PRO A 1 445 ? 2.835 -9.187 -10.490 1.00 87.81 445 PRO A N 1
ATOM 3349 C CA . PRO A 1 445 ? 1.616 -9.480 -11.251 1.00 87.81 445 PRO A CA 1
ATOM 3350 C C . PRO A 1 445 ? 0.942 -8.253 -11.876 1.00 87.81 445 PRO A C 1
ATOM 3352 O O . PRO A 1 445 ? 0.098 -8.393 -12.756 1.00 87.81 445 PRO A O 1
ATOM 3355 N N . MET A 1 446 ? 1.278 -7.038 -11.430 1.00 87.44 446 MET A N 1
ATOM 3356 C CA . MET A 1 446 ? 0.774 -5.811 -12.050 1.00 87.44 446 MET A CA 1
ATOM 3357 C C . MET A 1 446 ? 1.398 -5.564 -13.422 1.00 87.44 446 MET A C 1
ATOM 3359 O O . MET A 1 446 ? 0.769 -4.922 -14.267 1.00 87.44 446 MET A O 1
ATOM 3363 N N . TRP A 1 447 ? 2.617 -6.060 -13.622 1.00 87.75 447 TRP A N 1
ATOM 3364 C CA . TRP A 1 447 ? 3.469 -5.761 -14.767 1.00 87.75 447 TRP A CA 1
ATOM 3365 C C . TRP A 1 447 ? 3.605 -6.939 -15.730 1.00 87.75 447 TRP A C 1
ATOM 3367 O O . TRP A 1 447 ? 3.847 -6.718 -16.910 1.00 87.75 447 TRP A O 1
ATOM 3377 N N . SER A 1 448 ? 3.345 -8.167 -15.272 1.00 85.94 448 SER A N 1
ATOM 3378 C CA . SER A 1 448 ? 3.298 -9.377 -16.107 1.00 85.94 448 SER A CA 1
ATOM 3379 C C . SER A 1 448 ? 1.949 -9.616 -16.809 1.00 85.94 448 SER A C 1
ATOM 3381 O O . SER A 1 448 ? 1.688 -10.705 -17.322 1.00 85.94 448 SER A O 1
ATOM 3383 N N . ARG A 1 449 ? 1.062 -8.612 -16.831 1.00 85.75 449 ARG A N 1
ATOM 3384 C CA . ARG A 1 449 ? -0.230 -8.683 -17.535 1.00 85.75 449 ARG A CA 1
ATOM 3385 C C . ARG A 1 449 ? -0.036 -8.665 -19.049 1.00 85.75 449 ARG A C 1
ATOM 3387 O O . ARG A 1 449 ? 1.002 -8.247 -19.551 1.00 85.75 449 ARG A O 1
ATOM 3394 N N . THR A 1 450 ? -1.084 -9.049 -19.777 1.00 86.88 450 THR A N 1
ATOM 3395 C CA . THR A 1 450 ? -1.093 -9.000 -21.243 1.00 86.88 450 THR A CA 1
ATOM 3396 C C . THR A 1 450 ? -0.814 -7.573 -21.733 1.00 86.88 450 THR A C 1
ATOM 3398 O O . THR A 1 450 ? -1.600 -6.664 -21.422 1.00 86.88 450 THR A O 1
ATOM 3401 N N . PRO A 1 451 ? 0.278 -7.353 -22.481 1.00 86.88 451 PRO A N 1
ATOM 3402 C CA . PRO A 1 451 ? 0.595 -6.041 -23.015 1.00 86.88 451 PRO A CA 1
ATOM 3403 C C . PRO A 1 451 ? -0.348 -5.690 -24.168 1.00 86.88 451 PRO A C 1
ATOM 3405 O O . PRO A 1 451 ? -0.867 -6.578 -24.843 1.00 86.88 451 PRO A O 1
ATOM 3408 N N . LEU A 1 452 ? -0.589 -4.393 -24.385 1.00 85.88 452 LEU A N 1
ATOM 3409 C CA . LEU A 1 452 ? -1.315 -3.945 -25.583 1.00 85.88 452 LEU A CA 1
ATOM 3410 C C . LEU A 1 452 ? -0.409 -4.033 -26.819 1.00 85.88 452 LEU A C 1
ATOM 3412 O O . LEU A 1 452 ? -0.834 -4.503 -27.866 1.00 85.88 452 LEU A O 1
ATOM 3416 N N . VAL A 1 453 ? 0.847 -3.621 -26.641 1.00 87.56 453 VAL A N 1
ATOM 3417 C CA . VAL A 1 453 ? 1.970 -3.774 -27.568 1.00 87.56 453 VAL A CA 1
ATOM 3418 C C . VAL A 1 453 ? 3.172 -4.194 -26.726 1.00 87.56 453 VAL A C 1
ATOM 3420 O O . VAL A 1 453 ? 3.327 -3.734 -25.595 1.00 87.56 453 VAL A O 1
ATOM 3423 N N . GLY A 1 454 ? 4.002 -5.094 -27.240 1.00 88.44 454 GLY A N 1
ATOM 3424 C CA . GLY A 1 454 ? 5.182 -5.592 -26.536 1.00 88.44 454 GLY A CA 1
ATOM 3425 C C . GLY A 1 454 ? 6.234 -6.115 -27.504 1.00 88.44 454 GLY A C 1
ATOM 3426 O O . GLY A 1 454 ? 6.076 -6.004 -28.721 1.00 88.44 454 GLY A O 1
ATOM 3427 N N . PHE A 1 455 ? 7.305 -6.686 -26.961 1.00 91.06 455 PHE A N 1
ATOM 3428 C CA . PHE A 1 455 ? 8.386 -7.257 -27.768 1.00 91.06 455 PHE A CA 1
ATOM 3429 C C . PHE A 1 455 ? 8.148 -8.737 -28.010 1.00 91.06 455 PHE A C 1
ATOM 3431 O O . PHE A 1 455 ? 7.819 -9.469 -27.080 1.00 91.06 455 PHE A O 1
ATOM 3438 N N . ARG A 1 456 ? 8.333 -9.204 -29.240 1.00 89.94 456 ARG A N 1
ATOM 3439 C CA . ARG A 1 456 ? 8.240 -10.632 -29.546 1.00 89.94 456 ARG A CA 1
ATOM 3440 C C . ARG A 1 456 ? 9.590 -11.281 -29.295 1.00 89.94 456 ARG A C 1
ATOM 3442 O O . ARG A 1 456 ? 10.553 -11.047 -30.017 1.00 89.94 456 ARG A O 1
ATOM 3449 N N . ILE A 1 457 ? 9.659 -12.084 -28.244 1.00 83.81 457 ILE A N 1
ATOM 3450 C CA . ILE A 1 457 ? 10.862 -12.825 -27.876 1.00 83.81 457 ILE A CA 1
ATOM 3451 C C . ILE A 1 457 ? 10.497 -14.298 -27.956 1.00 83.81 457 ILE A C 1
ATOM 3453 O O . ILE A 1 457 ? 9.715 -14.801 -27.147 1.00 83.81 457 ILE A O 1
ATOM 3457 N N . HIS A 1 458 ? 11.037 -14.972 -28.971 1.00 80.38 458 HIS A N 1
ATOM 3458 C CA . HIS A 1 458 ? 10.542 -16.275 -29.420 1.00 80.38 458 HIS A CA 1
ATOM 3459 C C . HIS A 1 458 ? 9.047 -16.186 -29.794 1.00 80.38 458 HIS A C 1
ATOM 3461 O O . HIS A 1 458 ? 8.686 -15.351 -30.619 1.00 80.38 458 HIS A O 1
ATOM 3467 N N . ASP A 1 459 ? 8.187 -16.994 -29.167 1.00 76.06 459 ASP A N 1
ATOM 3468 C CA . ASP A 1 459 ? 6.737 -17.035 -29.411 1.00 76.06 459 ASP A CA 1
ATOM 3469 C C . ASP A 1 459 ? 5.914 -16.288 -28.341 1.00 76.06 459 ASP A C 1
ATOM 3471 O O . ASP A 1 459 ? 4.687 -16.397 -28.299 1.00 76.06 459 ASP A O 1
ATOM 3475 N N . LEU A 1 460 ? 6.569 -15.537 -27.447 1.00 83.31 460 LEU A N 1
ATOM 3476 C CA . LEU A 1 460 ? 5.915 -14.814 -26.355 1.00 83.31 460 LEU A CA 1
ATOM 3477 C C . LEU A 1 460 ? 6.036 -13.300 -26.534 1.00 83.31 460 LEU A C 1
ATOM 3479 O O . LEU A 1 460 ? 7.061 -12.781 -26.977 1.00 83.31 460 LEU A O 1
ATOM 3483 N N . VAL A 1 461 ? 4.979 -12.584 -26.143 1.00 87.19 461 VAL A N 1
ATOM 3484 C CA . VAL A 1 461 ? 4.973 -11.118 -26.111 1.00 87.19 461 VAL A CA 1
ATOM 3485 C C . VAL A 1 461 ? 5.422 -10.652 -24.731 1.00 87.19 461 VAL A C 1
ATOM 3487 O O . VAL A 1 461 ? 4.724 -10.848 -23.737 1.00 87.19 461 VAL A O 1
ATOM 3490 N N . PHE A 1 462 ? 6.595 -10.034 -24.679 1.00 89.69 462 PHE A N 1
ATOM 3491 C CA . PHE A 1 462 ? 7.216 -9.503 -23.478 1.00 89.69 462 PHE A CA 1
ATOM 3492 C C . PHE A 1 462 ? 6.657 -8.101 -23.146 1.00 89.69 462 PHE A C 1
ATOM 3494 O O . PHE A 1 462 ? 6.780 -7.188 -23.973 1.00 89.69 462 PHE A O 1
ATOM 3501 N N . PRO A 1 463 ? 6.044 -7.897 -21.963 1.00 90.44 463 PRO A N 1
ATOM 3502 C CA . PRO A 1 463 ? 5.509 -6.609 -21.527 1.00 90.44 463 PRO A CA 1
ATOM 3503 C C . PRO A 1 463 ? 6.607 -5.594 -21.193 1.00 90.44 463 PRO A C 1
ATOM 3505 O O . PRO A 1 463 ? 7.564 -5.908 -20.479 1.00 90.44 463 PRO A O 1
ATOM 3508 N N . SER A 1 464 ? 6.426 -4.351 -21.650 1.00 90.00 464 SER A N 1
ATOM 3509 C CA . SER A 1 464 ? 7.412 -3.284 -21.454 1.00 90.00 464 SER A CA 1
ATOM 3510 C C . SER A 1 464 ? 6.798 -1.893 -21.264 1.00 90.00 464 SER A C 1
ATOM 3512 O O . SER A 1 464 ? 7.184 -0.939 -21.927 1.00 90.00 464 SER A O 1
ATOM 3514 N N . GLY A 1 465 ? 5.779 -1.752 -20.415 1.00 85.69 465 GLY A N 1
ATOM 3515 C CA . GLY A 1 465 ? 5.208 -0.441 -20.069 1.00 85.69 465 GLY A CA 1
ATOM 3516 C C . GLY A 1 465 ? 3.720 -0.293 -20.353 1.00 85.69 465 GLY A C 1
ATOM 3517 O O . GLY A 1 465 ? 2.974 0.062 -19.438 1.00 85.69 465 GLY A O 1
ATOM 3518 N N . ILE A 1 466 ? 3.266 -0.581 -21.577 1.00 86.38 466 ILE A N 1
ATOM 3519 C CA . ILE A 1 466 ? 1.849 -0.480 -21.939 1.00 86.38 466 ILE A CA 1
ATOM 3520 C C . ILE A 1 466 ? 1.120 -1.811 -21.753 1.00 86.38 466 ILE A C 1
ATOM 3522 O O . ILE A 1 466 ? 1.504 -2.857 -22.275 1.00 86.38 466 ILE A O 1
ATOM 3526 N N . LEU A 1 467 ? 0.013 -1.769 -21.016 1.00 83.81 467 LEU A N 1
ATOM 3527 C CA . LEU A 1 467 ? -0.769 -2.950 -20.663 1.00 83.81 467 LEU A CA 1
ATOM 3528 C C . LEU A 1 467 ? -2.192 -2.834 -21.208 1.00 83.81 467 LEU A C 1
ATOM 3530 O O . LEU A 1 467 ? -2.757 -1.741 -21.282 1.00 83.81 467 LEU A O 1
ATOM 3534 N N . ALA A 1 468 ? -2.777 -3.964 -21.607 1.00 78.12 468 ALA A N 1
ATOM 3535 C CA . ALA A 1 468 ? -4.113 -3.987 -22.184 1.00 78.12 468 ALA A CA 1
ATOM 3536 C C . ALA A 1 468 ? -5.167 -3.514 -21.166 1.00 78.12 468 ALA A C 1
ATOM 3538 O O . ALA A 1 468 ? -5.249 -4.024 -20.045 1.00 78.12 468 ALA A O 1
ATOM 3539 N N . ARG A 1 469 ? -6.033 -2.577 -21.583 1.00 67.44 469 ARG A N 1
ATOM 3540 C CA . ARG A 1 469 ? -7.130 -2.038 -20.751 1.00 67.44 469 ARG A CA 1
ATOM 3541 C C . ARG A 1 469 ? -8.103 -3.118 -20.261 1.00 67.44 469 ARG A C 1
ATOM 3543 O O . ARG A 1 469 ? -8.677 -2.978 -19.187 1.00 67.44 469 ARG A O 1
ATOM 3550 N N . ASN A 1 470 ? -8.234 -4.210 -21.012 1.00 63.00 470 ASN A N 1
ATOM 3551 C CA . ASN A 1 470 ? -9.160 -5.307 -20.721 1.00 63.00 470 ASN A CA 1
ATOM 3552 C C . ASN A 1 470 ? -8.658 -6.259 -19.619 1.00 63.00 470 ASN A C 1
ATOM 3554 O O . ASN A 1 470 ? -9.368 -7.193 -19.260 1.00 63.00 470 ASN A O 1
ATOM 3558 N N . SER A 1 471 ? -7.462 -6.026 -19.068 1.00 60.56 471 SER A N 1
ATOM 3559 C CA . SER A 1 471 ? -6.907 -6.786 -17.945 1.00 60.56 471 SER A CA 1
ATOM 3560 C C . SER A 1 471 ? -6.779 -5.893 -16.699 1.00 60.56 471 SER A C 1
ATOM 3562 O O . SER A 1 471 ? -5.653 -5.574 -16.293 1.00 60.56 471 SER A O 1
ATOM 3564 N N . PRO A 1 472 ? -7.889 -5.439 -16.083 1.00 68.12 472 PRO A N 1
ATOM 3565 C CA . PRO A 1 472 ? -7.824 -4.589 -14.900 1.00 68.12 472 PRO A CA 1
ATOM 3566 C C . PRO A 1 472 ? -7.153 -5.331 -13.740 1.00 68.12 472 PRO A C 1
ATOM 3568 O O . PRO A 1 472 ? -7.441 -6.498 -13.476 1.00 68.12 472 PRO A O 1
ATOM 3571 N N . THR A 1 473 ? -6.256 -4.651 -13.029 1.00 74.62 473 THR A N 1
ATOM 3572 C CA . THR A 1 473 ? -5.735 -5.170 -11.763 1.00 74.62 473 THR A CA 1
ATOM 3573 C C . THR A 1 473 ? -6.745 -4.855 -10.675 1.00 74.62 473 THR A C 1
ATOM 3575 O O . THR A 1 473 ? -7.131 -3.698 -10.501 1.00 74.62 473 THR A O 1
ATOM 3578 N N . ASN A 1 474 ? -7.161 -5.873 -9.926 1.00 85.44 474 ASN A N 1
ATOM 3579 C CA . ASN A 1 474 ? -7.994 -5.647 -8.753 1.00 85.44 474 ASN A CA 1
ATOM 3580 C C . ASN A 1 474 ? -7.252 -4.748 -7.750 1.00 85.44 474 ASN A C 1
ATOM 3582 O O . ASN A 1 474 ? -6.041 -4.925 -7.561 1.00 85.44 474 ASN A O 1
ATOM 3586 N N . PRO A 1 475 ? -7.956 -3.826 -7.068 1.00 89.75 475 PRO A N 1
ATOM 3587 C CA . PRO A 1 475 ? -7.377 -3.109 -5.944 1.00 89.75 475 PRO A CA 1
ATOM 3588 C C . PRO A 1 475 ? -6.806 -4.106 -4.939 1.00 89.75 475 PRO A C 1
ATOM 3590 O O . PRO A 1 475 ? -7.436 -5.122 -4.630 1.00 89.75 475 PRO A O 1
ATOM 3593 N N . LEU A 1 476 ? -5.629 -3.817 -4.398 1.00 92.69 476 LEU A N 1
ATOM 3594 C CA . LEU A 1 476 ? -4.904 -4.720 -3.516 1.00 92.69 476 LEU A CA 1
ATOM 3595 C C . LEU A 1 476 ? -5.746 -5.127 -2.306 1.00 92.69 476 LEU A C 1
ATOM 3597 O O . LEU A 1 476 ? -5.711 -6.283 -1.899 1.00 92.69 476 LEU A O 1
ATOM 3601 N N . PHE A 1 477 ? -6.553 -4.213 -1.763 1.00 92.31 477 PHE A N 1
ATOM 3602 C CA . PHE A 1 477 ? -7.462 -4.535 -0.664 1.00 92.31 477 PHE A CA 1
ATOM 3603 C C . PHE A 1 477 ? -8.409 -5.699 -1.000 1.00 92.31 477 PHE A C 1
ATOM 3605 O O . PHE A 1 477 ? -8.630 -6.561 -0.155 1.00 92.31 477 PHE A O 1
ATOM 3612 N N . VAL A 1 478 ? -8.923 -5.765 -2.233 1.00 91.88 478 VAL A N 1
ATOM 3613 C CA . VAL A 1 478 ? -9.787 -6.863 -2.698 1.00 91.88 478 VAL A CA 1
ATOM 3614 C C . VAL A 1 478 ? -8.991 -8.163 -2.791 1.00 91.88 478 VAL A C 1
ATOM 3616 O O . VAL A 1 478 ? -9.466 -9.204 -2.347 1.00 91.88 478 VAL A O 1
ATOM 3619 N N . THR A 1 479 ? -7.757 -8.096 -3.293 1.00 92.12 479 THR A N 1
ATOM 3620 C CA . THR A 1 479 ? -6.843 -9.246 -3.370 1.00 92.12 479 THR A CA 1
ATOM 3621 C C . THR A 1 479 ? -6.482 -9.799 -1.986 1.00 92.12 479 THR A C 1
ATOM 3623 O O . THR A 1 479 ? -6.360 -11.010 -1.818 1.00 92.12 479 THR A O 1
ATOM 3626 N N . LEU A 1 480 ? -6.346 -8.933 -0.977 1.00 94.94 480 LEU A N 1
ATOM 3627 C CA . LEU A 1 480 ? -6.008 -9.314 0.401 1.00 94.94 480 LEU A CA 1
ATOM 3628 C C . LEU A 1 480 ? -7.230 -9.688 1.252 1.00 94.94 480 LEU A C 1
ATOM 3630 O O . LEU A 1 480 ? -7.086 -10.350 2.282 1.00 94.94 480 LEU A O 1
ATOM 3634 N N . LEU A 1 481 ? -8.440 -9.305 0.832 1.00 94.75 481 LEU A N 1
ATOM 3635 C CA . LEU A 1 481 ? -9.672 -9.543 1.582 1.00 94.75 481 LEU A CA 1
ATOM 3636 C C . LEU A 1 481 ? -9.867 -11.015 1.993 1.00 94.75 481 LEU A C 1
ATOM 3638 O O . LEU A 1 481 ? -10.214 -11.234 3.155 1.00 94.75 481 LEU A O 1
ATOM 3642 N N . PRO A 1 482 ? -9.600 -12.034 1.147 1.00 95.44 482 PRO A N 1
ATOM 3643 C CA . PRO A 1 482 ? -9.700 -13.432 1.561 1.00 95.44 482 PRO A CA 1
ATOM 3644 C C . PRO A 1 482 ? -8.792 -13.771 2.750 1.00 95.44 482 PRO A C 1
ATOM 3646 O O . PRO A 1 482 ? -9.227 -14.443 3.684 1.00 95.44 482 PRO A O 1
ATOM 3649 N N . GLN A 1 483 ? -7.556 -13.262 2.766 1.00 95.94 483 GLN A N 1
ATOM 3650 C CA . GLN A 1 483 ? -6.614 -13.484 3.867 1.00 95.94 483 GLN A CA 1
ATOM 3651 C C . GLN A 1 483 ? -7.100 -12.804 5.152 1.00 95.94 483 GLN A C 1
ATOM 3653 O O . GLN A 1 483 ? -7.049 -13.403 6.228 1.00 95.94 483 GLN A O 1
ATOM 3658 N N . TYR A 1 484 ? -7.653 -11.592 5.045 1.00 97.12 484 TYR A N 1
ATOM 3659 C CA . TYR A 1 484 ? -8.260 -10.909 6.187 1.00 97.12 484 TYR A CA 1
ATOM 3660 C C . TYR A 1 484 ? -9.500 -11.636 6.717 1.00 97.12 484 TYR A C 1
ATOM 3662 O O . TYR A 1 484 ? -9.667 -11.750 7.929 1.00 97.12 484 TYR A O 1
ATOM 3670 N N . VAL A 1 485 ? -10.354 -12.176 5.844 1.00 96.75 485 VAL A N 1
ATOM 3671 C CA . VAL A 1 485 ? -11.530 -12.964 6.249 1.00 96.75 485 VAL A CA 1
ATOM 3672 C C . VAL A 1 485 ? -11.109 -14.248 6.963 1.00 96.75 485 VAL A C 1
ATOM 3674 O O . VAL A 1 485 ? -11.683 -14.576 8.004 1.00 96.75 485 VAL A O 1
ATOM 3677 N N . VAL A 1 486 ? -10.080 -14.945 6.471 1.00 97.12 486 VAL A N 1
ATOM 3678 C CA . VAL A 1 486 ? -9.501 -16.111 7.160 1.00 97.12 486 VAL A CA 1
ATOM 3679 C C . VAL A 1 486 ? -8.984 -15.709 8.540 1.00 97.12 486 VAL A C 1
ATOM 3681 O O . VAL A 1 486 ? -9.325 -16.354 9.530 1.00 97.12 486 VAL A O 1
ATOM 3684 N N . ALA A 1 487 ? -8.235 -14.612 8.641 1.00 97.44 487 ALA A N 1
ATOM 3685 C CA . ALA A 1 487 ? -7.707 -14.131 9.913 1.00 97.44 487 ALA A CA 1
ATOM 3686 C C . ALA A 1 487 ? -8.813 -13.774 10.922 1.00 97.44 487 ALA A C 1
ATOM 3688 O O . ALA A 1 487 ? -8.756 -14.192 12.081 1.00 97.44 487 ALA A O 1
ATOM 3689 N N . VAL A 1 488 ? -9.863 -13.071 10.481 1.00 96.50 488 VAL A N 1
ATOM 3690 C CA . VAL A 1 488 ? -11.045 -12.765 11.305 1.00 96.50 488 VAL A CA 1
ATOM 3691 C C . VAL A 1 488 ? -11.766 -14.044 11.730 1.00 96.50 488 VAL A C 1
ATOM 3693 O O . VAL A 1 488 ? -12.177 -14.151 12.884 1.00 96.50 488 VAL A O 1
ATOM 3696 N N . SER A 1 489 ? -11.870 -15.037 10.847 1.00 96.25 489 SER A N 1
ATOM 3697 C CA . SER A 1 489 ? -12.495 -16.331 11.150 1.00 96.25 489 SER A CA 1
ATOM 3698 C C . SER A 1 489 ? -11.712 -17.106 12.212 1.00 96.25 489 SER A C 1
ATOM 3700 O O . SER A 1 489 ? -12.303 -17.616 13.164 1.00 96.25 489 SER A O 1
ATOM 3702 N N . VAL A 1 490 ? -10.379 -17.138 12.107 1.00 96.88 490 VAL A N 1
ATOM 3703 C CA . VAL A 1 490 ? -9.492 -17.731 13.123 1.00 96.88 490 VAL A CA 1
ATOM 3704 C C . VAL A 1 490 ? -9.641 -16.995 14.455 1.00 96.88 490 VAL A C 1
ATOM 3706 O O . VAL A 1 490 ? -9.832 -17.632 15.493 1.00 96.88 490 VAL A O 1
ATOM 3709 N N . GLY A 1 491 ? -9.625 -15.659 14.432 1.00 95.31 491 GLY A N 1
ATOM 3710 C CA . GLY A 1 491 ? -9.851 -14.838 15.619 1.00 95.31 491 GLY A CA 1
ATOM 3711 C C . GLY A 1 491 ? -11.192 -15.140 16.287 1.00 95.31 491 GLY A C 1
ATOM 3712 O O . GLY A 1 491 ? -11.242 -15.341 17.502 1.00 95.31 491 GLY A O 1
ATOM 3713 N N . LEU A 1 492 ? -12.273 -15.226 15.506 1.00 93.56 492 LEU A N 1
ATOM 3714 C CA . LEU A 1 492 ? -13.617 -15.540 15.992 1.00 93.56 492 LEU A CA 1
ATOM 3715 C C . LEU A 1 492 ? -13.681 -16.941 16.612 1.00 93.56 492 LEU A C 1
ATOM 3717 O O . LEU A 1 492 ? -14.227 -17.097 17.704 1.00 93.56 492 LEU A O 1
ATOM 3721 N N . CYS A 1 493 ? -13.071 -17.942 15.972 1.00 94.69 493 CYS A N 1
ATOM 3722 C CA . CYS A 1 493 ? -12.987 -19.300 16.512 1.00 94.69 493 CYS A CA 1
ATOM 3723 C C . CYS A 1 493 ? -12.294 -19.313 17.879 1.00 94.69 493 CYS A C 1
ATOM 3725 O O . CYS A 1 493 ? -12.826 -19.874 18.838 1.00 94.69 493 CYS A O 1
ATOM 3727 N N . VAL A 1 494 ? -11.146 -18.637 18.008 1.00 93.62 494 VAL A N 1
ATOM 3728 C CA . VAL A 1 494 ? -10.446 -18.516 19.297 1.00 93.62 494 VAL A CA 1
ATOM 3729 C C . VAL A 1 494 ? -11.311 -17.776 20.322 1.00 93.62 494 VAL A C 1
ATOM 3731 O O . VAL A 1 494 ? -11.433 -18.227 21.463 1.00 93.62 494 VAL A O 1
ATOM 3734 N N . GLY A 1 495 ? -11.960 -16.680 19.921 1.00 90.12 495 GLY A N 1
ATOM 3735 C CA . GLY A 1 495 ? -12.849 -15.886 20.772 1.00 90.12 495 GLY A CA 1
ATOM 3736 C C . GLY A 1 495 ? -14.058 -16.659 21.310 1.00 90.12 495 GLY A C 1
ATOM 3737 O O . GLY A 1 495 ? -14.488 -16.388 22.434 1.00 90.12 495 GLY A O 1
ATOM 3738 N N . LEU A 1 496 ? -14.571 -17.625 20.543 1.00 91.12 496 LEU A N 1
ATOM 3739 C CA . LEU A 1 496 ? -15.689 -18.503 20.903 1.00 91.12 496 LEU A CA 1
ATOM 3740 C C . LEU A 1 496 ? -15.259 -19.702 21.758 1.00 91.12 496 LEU A C 1
ATOM 3742 O O . LEU A 1 496 ? -15.933 -20.041 22.731 1.00 91.12 496 LEU A O 1
ATOM 3746 N N . VAL A 1 497 ? -14.140 -20.349 21.420 1.00 91.75 497 VAL A N 1
ATOM 3747 C CA . VAL A 1 497 ? -13.648 -21.554 22.117 1.00 91.75 497 VAL A CA 1
ATOM 3748 C C . VAL A 1 497 ? -13.085 -21.210 23.498 1.00 91.75 497 VAL A C 1
ATOM 3750 O O . VAL A 1 497 ? -13.227 -21.979 24.453 1.00 91.75 497 VAL A O 1
ATOM 3753 N N . LEU A 1 498 ? -12.466 -20.039 23.648 1.00 87.38 498 LEU A N 1
ATOM 3754 C CA . LEU A 1 498 ? -11.777 -19.672 24.881 1.00 87.38 498 LEU A CA 1
ATOM 3755 C C . LEU A 1 498 ? -12.693 -19.611 26.127 1.00 87.38 498 LEU A C 1
ATOM 3757 O O . LEU A 1 498 ? -12.293 -20.152 27.163 1.00 87.38 498 LEU A O 1
ATOM 3761 N N . PRO A 1 499 ? -13.919 -19.046 26.083 1.00 83.81 499 PRO A N 1
ATOM 3762 C CA . PRO A 1 499 ? -14.893 -19.155 27.171 1.00 83.81 499 PRO A CA 1
ATOM 3763 C C . PRO A 1 499 ? -15.168 -20.591 27.608 1.00 83.81 499 PRO A C 1
ATOM 3765 O O . PRO A 1 499 ? -15.198 -20.862 28.810 1.00 83.81 499 PRO A O 1
ATOM 3768 N N . ARG A 1 500 ? -15.312 -21.517 26.650 1.00 87.50 500 ARG A N 1
ATOM 3769 C CA . ARG A 1 500 ? -15.575 -22.934 26.925 1.00 87.50 500 ARG A CA 1
ATOM 3770 C C . ARG A 1 500 ? -14.405 -23.604 27.634 1.00 87.50 500 ARG A C 1
ATOM 3772 O O . ARG A 1 500 ? -14.643 -24.430 28.518 1.00 87.50 500 ARG A O 1
ATOM 3779 N N . LEU A 1 501 ? -13.175 -23.249 27.269 1.00 87.06 501 LEU A N 1
ATOM 3780 C CA . LEU A 1 501 ? -11.962 -23.740 27.925 1.00 87.06 501 LEU A CA 1
ATOM 3781 C C . LEU A 1 501 ? -11.794 -23.158 29.334 1.00 87.06 501 LEU A C 1
ATOM 3783 O O . LEU A 1 501 ? -11.378 -23.864 30.244 1.00 87.06 501 LEU A O 1
ATOM 3787 N N . GLN A 1 502 ? -12.139 -21.883 29.532 1.00 82.19 502 GLN A N 1
ATOM 3788 C CA . GLN A 1 502 ? -11.948 -21.200 30.815 1.00 82.19 502 GLN A CA 1
ATOM 3789 C C . GLN A 1 502 ? -13.056 -21.477 31.841 1.00 82.19 502 GLN A C 1
ATOM 3791 O O . GLN A 1 502 ? -12.768 -21.582 33.029 1.00 82.19 502 GLN A O 1
ATOM 3796 N N . HIS A 1 503 ? -14.316 -21.559 31.404 1.00 78.81 503 HIS A N 1
ATOM 3797 C CA . HIS A 1 503 ? -15.492 -21.620 32.286 1.00 78.81 503 HIS A CA 1
ATOM 3798 C C . HIS A 1 503 ? -16.325 -22.896 32.098 1.00 78.81 503 HIS A C 1
ATOM 3800 O O . HIS A 1 503 ? -17.343 -23.071 32.765 1.00 78.81 503 HIS A O 1
ATOM 3806 N N . GLY A 1 504 ? -15.953 -23.776 31.162 1.00 82.69 504 GLY A N 1
ATOM 3807 C CA . GLY A 1 504 ? -16.684 -25.017 30.891 1.00 82.69 504 GLY A CA 1
ATOM 3808 C C . GLY A 1 504 ? -18.019 -24.836 30.157 1.00 82.69 504 GLY A C 1
ATOM 3809 O O . GLY A 1 504 ? -18.685 -25.825 29.865 1.00 82.69 504 GLY A O 1
ATOM 3810 N N . ARG A 1 505 ? -18.418 -23.600 29.828 1.00 83.50 505 ARG A N 1
ATOM 3811 C CA . ARG A 1 505 ? -19.718 -23.268 29.222 1.00 83.50 505 ARG A CA 1
ATOM 3812 C C . ARG A 1 505 ? -19.544 -22.325 28.033 1.00 83.50 505 ARG A C 1
ATOM 3814 O O . ARG A 1 505 ? -18.713 -21.424 28.079 1.00 83.50 505 ARG A O 1
ATOM 3821 N N . TRP A 1 506 ? -20.350 -22.534 26.993 1.00 83.00 506 TRP A N 1
ATOM 3822 C CA . TRP A 1 506 ? -20.425 -21.656 25.814 1.00 83.00 506 TRP A CA 1
ATOM 3823 C C . TRP A 1 506 ? -21.333 -20.442 26.042 1.00 83.00 506 TRP A C 1
ATOM 3825 O O . TRP A 1 506 ? -21.108 -19.365 25.496 1.00 83.00 506 TRP A O 1
ATOM 3835 N N . VAL A 1 507 ? -22.359 -20.629 26.871 1.00 86.25 507 VAL A N 1
ATOM 3836 C CA . VAL A 1 507 ? -23.436 -19.666 27.090 1.00 86.25 507 VAL A CA 1
ATOM 3837 C C . VAL A 1 507 ? -23.306 -19.055 28.481 1.00 86.25 507 VAL A C 1
ATOM 3839 O O . VAL A 1 507 ? -23.064 -19.768 29.461 1.00 86.25 507 VAL A O 1
ATOM 3842 N N . ALA A 1 508 ? -23.468 -17.737 28.561 1.00 83.19 508 ALA A N 1
ATOM 3843 C CA . ALA A 1 508 ? -23.599 -16.999 29.806 1.00 83.19 508 ALA A CA 1
ATOM 3844 C C . ALA A 1 508 ? -25.081 -16.840 30.172 1.00 83.19 508 ALA A C 1
ATOM 3846 O O . ALA A 1 508 ? -25.919 -16.557 29.314 1.00 83.19 508 ALA A O 1
ATOM 3847 N N . ASP A 1 509 ? -25.380 -17.026 31.456 1.00 84.56 509 ASP A N 1
ATOM 3848 C CA . ASP A 1 509 ? -26.697 -16.765 32.032 1.00 84.56 509 ASP A CA 1
ATOM 3849 C C . ASP A 1 509 ? -26.776 -15.296 32.466 1.00 84.56 509 ASP A C 1
ATOM 3851 O O . ASP A 1 509 ? -25.906 -14.816 33.197 1.00 84.56 509 ASP A O 1
ATOM 3855 N N . LEU A 1 510 ? -27.797 -14.587 31.986 1.00 83.44 510 LEU A N 1
ATOM 3856 C CA . LEU A 1 510 ? -28.052 -13.170 32.235 1.00 83.44 510 LEU A CA 1
ATOM 3857 C C . LEU A 1 510 ? -29.139 -12.931 33.287 1.00 83.44 510 LEU A C 1
ATOM 3859 O O . LEU A 1 510 ? -29.497 -11.778 33.512 1.00 83.44 510 LEU A O 1
ATOM 3863 N N . HIS A 1 511 ? -29.650 -13.959 33.971 1.00 82.19 511 HIS A N 1
ATOM 3864 C CA . HIS A 1 511 ? -30.657 -13.776 35.027 1.00 82.19 511 HIS A CA 1
ATOM 3865 C C . HIS A 1 511 ? -30.194 -12.794 36.124 1.00 82.19 511 HIS A C 1
ATOM 3867 O O . HIS A 1 511 ? -30.989 -12.074 36.728 1.00 82.19 511 HIS A O 1
ATOM 3873 N N . PHE A 1 512 ? -28.882 -12.690 36.343 1.00 79.31 512 PHE A N 1
ATOM 3874 C CA . PHE A 1 512 ? -28.297 -11.749 37.298 1.00 79.31 512 PHE A CA 1
ATOM 3875 C C . PHE A 1 512 ? -28.514 -10.267 36.935 1.00 79.31 512 PHE A C 1
ATOM 3877 O O . PHE A 1 512 ? -28.476 -9.424 37.828 1.00 79.31 512 PHE A O 1
ATOM 3884 N N . PHE A 1 513 ? -28.791 -9.930 35.667 1.00 79.19 513 PHE A N 1
ATOM 3885 C CA . PHE A 1 513 ? -29.133 -8.555 35.269 1.00 79.19 513 PHE A CA 1
ATOM 3886 C C . PHE A 1 513 ? -30.416 -8.063 35.946 1.00 79.19 513 PHE A C 1
ATOM 3888 O O . PHE A 1 513 ? -30.537 -6.876 36.230 1.00 79.19 513 PHE A O 1
ATOM 3895 N N . GLN A 1 514 ? -31.354 -8.969 36.237 1.00 76.88 514 GLN A N 1
ATOM 3896 C CA . GLN A 1 514 ? -32.618 -8.641 36.901 1.00 76.88 514 GLN A CA 1
ATOM 3897 C C . GLN A 1 514 ? -32.458 -8.448 38.417 1.00 76.88 514 GLN A C 1
ATOM 3899 O O . GLN A 1 514 ? -33.319 -7.857 39.058 1.00 76.88 514 GLN A O 1
ATOM 3904 N N . GLN A 1 515 ? -31.353 -8.924 38.999 1.00 77.38 515 GLN A N 1
ATOM 3905 C CA . GLN A 1 515 ? -31.094 -8.876 40.443 1.00 77.38 515 GLN A CA 1
ATOM 3906 C C . GLN A 1 515 ? -30.374 -7.592 40.894 1.00 77.38 515 GLN A C 1
ATOM 3908 O O . GLN A 1 515 ? -30.138 -7.411 42.088 1.00 77.38 515 GLN A O 1
ATOM 3913 N N . ASN A 1 516 ? -30.014 -6.710 39.956 1.00 78.19 516 ASN A N 1
ATOM 3914 C CA . ASN A 1 516 ? -29.346 -5.438 40.218 1.00 78.19 516 ASN A CA 1
ATOM 3915 C C . ASN A 1 516 ? -30.169 -4.286 39.620 1.00 78.19 516 ASN A C 1
ATOM 3917 O O . ASN A 1 516 ? -30.528 -4.312 38.439 1.00 78.19 516 ASN A O 1
ATOM 3921 N N . ALA A 1 517 ? -30.488 -3.279 40.435 1.00 74.38 517 ALA A N 1
ATOM 3922 C CA . ALA A 1 517 ? -31.380 -2.188 40.039 1.00 74.38 517 ALA A CA 1
ATOM 3923 C C . ALA A 1 517 ? -30.743 -1.309 38.952 1.00 74.38 517 ALA A C 1
ATOM 3925 O O . ALA A 1 517 ? -31.409 -0.914 37.998 1.00 74.38 517 ALA A O 1
ATOM 3926 N N . PHE A 1 518 ? -29.432 -1.076 39.034 1.00 80.75 518 PHE A N 1
ATOM 3927 C CA . PHE A 1 518 ? -28.692 -0.331 38.018 1.00 80.75 518 PHE A CA 1
ATOM 3928 C C . PHE A 1 518 ? -28.678 -1.052 36.655 1.00 80.75 518 PHE A C 1
ATOM 3930 O O . PHE A 1 518 ? -28.950 -0.441 35.616 1.00 80.75 518 PHE A O 1
ATOM 3937 N N . LEU A 1 519 ? -28.416 -2.365 36.649 1.00 78.81 519 LEU A N 1
ATOM 3938 C CA . LEU A 1 519 ? -28.399 -3.167 35.422 1.00 78.81 519 LEU A CA 1
ATOM 3939 C C . LEU A 1 519 ? -29.784 -3.308 34.780 1.00 78.81 519 LEU A C 1
ATOM 3941 O O . LEU A 1 519 ? -29.890 -3.254 33.558 1.00 78.81 519 LEU A O 1
ATOM 3945 N N . SER A 1 520 ? -30.832 -3.455 35.589 1.00 73.44 520 SER A N 1
ATOM 3946 C CA . SER A 1 520 ? -32.206 -3.651 35.109 1.00 73.44 520 SER A CA 1
ATOM 3947 C C . SER A 1 520 ? -32.908 -2.358 34.689 1.00 73.44 520 SER A C 1
ATOM 3949 O O . SER A 1 520 ? -33.598 -2.351 33.674 1.00 73.44 520 SER A O 1
ATOM 3951 N N . GLN A 1 521 ? -32.748 -1.264 35.442 1.00 66.69 521 GLN A N 1
ATOM 3952 C CA . GLN A 1 521 ? -33.509 -0.027 35.218 1.00 66.69 521 GLN A CA 1
ATOM 3953 C C . GLN A 1 521 ? -32.785 0.976 34.322 1.00 66.69 521 GLN A C 1
ATOM 3955 O O . GLN A 1 521 ? -33.434 1.741 33.612 1.00 66.69 521 GLN A O 1
ATOM 3960 N N . HIS A 1 522 ? -31.450 1.010 34.372 1.00 65.81 522 HIS A N 1
ATOM 3961 C CA . HIS A 1 522 ? -30.677 2.090 33.756 1.00 65.81 522 HIS A CA 1
ATOM 3962 C C . HIS A 1 522 ? -29.784 1.653 32.603 1.00 65.81 522 HIS A C 1
ATOM 3964 O O . HIS A 1 522 ? -29.342 2.497 31.819 1.00 65.81 522 HIS A O 1
ATOM 3970 N N . THR A 1 523 ? -29.526 0.351 32.469 1.00 63.38 523 THR A N 1
ATOM 3971 C CA . THR A 1 523 ? -28.793 -0.158 31.312 1.00 63.38 523 THR A CA 1
ATOM 3972 C C . THR A 1 523 ? -29.787 -0.294 30.160 1.00 63.38 523 THR A C 1
ATOM 3974 O O . THR A 1 523 ? -30.676 -1.138 30.226 1.00 63.38 523 THR A O 1
ATOM 3977 N N . PRO A 1 524 ? -29.665 0.500 29.083 1.00 59.41 524 PRO A N 1
ATOM 3978 C CA . PRO A 1 524 ? -30.709 0.618 28.060 1.00 59.41 524 PRO A CA 1
ATOM 3979 C C . PRO A 1 524 ? -30.906 -0.647 27.212 1.00 59.41 524 PRO A C 1
ATOM 3981 O O . PRO A 1 524 ? -31.752 -0.666 26.325 1.00 59.41 524 PRO A O 1
ATOM 3984 N N . PHE A 1 525 ? -30.089 -1.683 27.415 1.00 66.19 525 PHE A N 1
ATOM 3985 C CA . PHE A 1 525 ? -30.077 -2.857 26.556 1.00 66.19 525 PHE A CA 1
ATOM 3986 C C . PHE A 1 525 ? -29.474 -4.066 27.282 1.00 66.19 525 PHE A C 1
ATOM 3988 O O . PHE A 1 525 ? -28.379 -3.962 27.838 1.00 66.19 525 PHE A O 1
ATOM 3995 N N . VAL A 1 526 ? -30.158 -5.209 27.239 1.00 73.94 526 VAL A N 1
ATOM 3996 C CA . VAL A 1 526 ? -29.653 -6.524 27.662 1.00 73.94 526 VAL A CA 1
ATOM 3997 C C . VAL A 1 526 ? -29.401 -7.339 26.385 1.00 73.94 526 VAL A C 1
ATOM 3999 O O . VAL A 1 526 ? -30.313 -7.424 25.564 1.00 73.94 526 VAL A O 1
ATOM 4002 N N . PRO A 1 527 ? -28.194 -7.899 26.170 1.00 76.38 527 PRO A N 1
ATOM 4003 C CA . PRO A 1 527 ? -27.892 -8.638 24.945 1.00 76.38 527 PRO A CA 1
ATOM 4004 C C . PRO A 1 527 ? -28.772 -9.886 24.799 1.00 76.38 527 PRO A C 1
ATOM 4006 O O . PRO A 1 527 ? -29.014 -10.585 25.781 1.00 76.38 527 PRO A O 1
ATOM 4009 N N . SER A 1 528 ? -29.251 -10.158 23.578 1.00 78.88 528 SER A N 1
ATOM 4010 C CA . SER A 1 528 ? -30.240 -11.212 23.300 1.00 78.88 528 SER A CA 1
ATOM 4011 C C . SER A 1 528 ? -29.656 -12.539 22.806 1.00 78.88 528 SER A C 1
ATOM 4013 O O . SER A 1 528 ? -30.180 -13.586 23.176 1.00 78.88 528 SER A O 1
ATOM 4015 N N . HIS A 1 529 ? -28.597 -12.509 21.986 1.00 82.81 529 HIS A N 1
ATOM 4016 C CA . HIS A 1 529 ? -28.014 -13.705 21.349 1.00 82.81 529 HIS A CA 1
ATOM 4017 C C . HIS A 1 529 ? -26.513 -13.858 21.598 1.00 82.81 529 HIS A C 1
ATOM 4019 O O . HIS A 1 529 ? -26.038 -14.950 21.901 1.00 82.81 529 HIS A O 1
ATOM 4025 N N . VAL A 1 530 ? -25.756 -12.768 21.467 1.00 86.94 530 VAL A N 1
ATOM 4026 C CA . VAL A 1 530 ? -24.291 -12.762 21.531 1.00 86.94 530 VAL A CA 1
ATOM 4027 C C . VAL A 1 530 ? -23.842 -11.656 22.470 1.00 86.94 530 VAL A C 1
ATOM 4029 O O . VAL A 1 530 ? -24.448 -10.592 22.504 1.00 86.94 530 VAL A O 1
ATOM 4032 N N . MET A 1 531 ? -22.771 -11.878 23.221 1.00 84.25 531 MET A N 1
ATOM 4033 C CA . MET A 1 531 ? -22.205 -10.892 24.132 1.00 84.25 531 MET A CA 1
ATOM 4034 C C . MET A 1 531 ? -20.679 -10.918 24.072 1.00 84.25 531 MET A C 1
ATOM 4036 O O . MET A 1 531 ? -20.057 -11.924 24.418 1.00 84.25 531 MET A O 1
ATOM 4040 N N . GLY A 1 532 ? -20.080 -9.804 23.654 1.00 77.25 532 GLY A N 1
ATOM 4041 C CA . GLY A 1 532 ? -18.639 -9.556 23.685 1.00 77.25 532 GLY A CA 1
ATOM 4042 C C . GLY A 1 532 ? -18.157 -8.935 24.999 1.00 77.25 532 GLY A C 1
ATOM 4043 O O . GLY A 1 532 ? -16.978 -9.036 25.350 1.00 77.25 532 GLY A O 1
ATOM 4044 N N . LEU A 1 533 ? -19.066 -8.313 25.755 1.00 77.94 533 LEU A N 1
ATOM 4045 C CA . LEU A 1 533 ? -18.807 -7.807 27.100 1.00 77.94 533 LEU A CA 1
ATOM 4046 C C . LEU A 1 533 ? -18.436 -8.954 28.069 1.00 77.94 533 LEU A C 1
ATOM 4048 O O . LEU A 1 533 ? -19.191 -9.920 28.209 1.00 77.94 533 LEU A O 1
ATOM 4052 N N . PRO A 1 534 ? -17.319 -8.859 28.815 1.00 71.38 534 PRO A N 1
ATOM 4053 C CA . PRO A 1 534 ? -16.925 -9.857 29.807 1.00 71.38 534 PRO A CA 1
ATOM 4054 C C . PRO A 1 534 ? -17.734 -9.724 31.109 1.00 71.38 534 PRO A C 1
ATOM 4056 O O . PRO A 1 534 ? -17.149 -9.607 32.181 1.00 71.38 534 PRO A O 1
ATOM 4059 N N . LEU A 1 535 ? -19.067 -9.727 31.034 1.00 74.00 535 LEU A N 1
ATOM 4060 C CA . LEU A 1 535 ? -19.923 -9.730 32.221 1.00 74.00 535 LEU A CA 1
ATOM 4061 C C . LEU A 1 535 ? -20.292 -11.158 32.591 1.00 74.00 535 LEU A C 1
ATOM 4063 O O . LEU A 1 535 ? -20.662 -11.977 31.750 1.00 74.00 535 LEU A O 1
ATOM 4067 N N . SER A 1 536 ? -20.182 -11.452 33.876 1.00 71.38 536 SER A N 1
ATOM 4068 C CA . SER A 1 536 ? -20.575 -12.727 34.446 1.00 71.38 536 SER A CA 1
ATOM 4069 C C . SER A 1 536 ? -21.086 -12.519 35.862 1.00 71.38 536 SER A C 1
ATOM 4071 O O . SER A 1 536 ? -20.675 -11.579 36.544 1.00 71.38 536 SER A O 1
ATOM 4073 N N . HIS A 1 537 ? -21.906 -13.447 36.350 1.00 70.94 537 HIS A N 1
ATOM 4074 C CA . HIS A 1 537 ? -22.303 -13.466 37.758 1.00 70.94 537 HIS A CA 1
ATOM 4075 C C . HIS A 1 537 ? -21.081 -13.479 38.703 1.00 70.94 537 HIS A C 1
ATOM 4077 O O . HIS A 1 537 ? -21.121 -12.896 39.780 1.00 70.94 537 HIS A O 1
ATOM 4083 N N . THR A 1 538 ? -19.955 -14.081 38.290 1.00 67.12 538 THR A N 1
ATOM 4084 C CA . THR A 1 538 ? -18.707 -14.103 39.080 1.00 67.12 538 THR A CA 1
ATOM 4085 C C . THR A 1 538 ? -18.003 -12.744 39.192 1.00 67.12 538 THR A C 1
ATOM 4087 O O . THR A 1 538 ? -17.110 -12.564 40.028 1.00 67.12 538 THR A O 1
ATOM 4090 N N . ASP A 1 539 ? -18.399 -11.772 38.370 1.00 66.56 539 ASP A N 1
ATOM 4091 C CA . ASP A 1 539 ? -17.892 -10.403 38.436 1.00 66.56 539 ASP A CA 1
ATOM 4092 C C . ASP A 1 539 ? -18.725 -9.495 39.347 1.00 66.56 539 ASP A C 1
ATOM 4094 O O . ASP A 1 539 ? -18.249 -8.425 39.732 1.00 66.56 539 ASP A O 1
ATOM 4098 N N . CYS A 1 540 ? -19.902 -9.953 39.773 1.00 72.50 540 CYS A N 1
ATOM 4099 C CA . CYS A 1 540 ? -20.705 -9.317 40.808 1.00 72.50 540 CYS A CA 1
ATOM 4100 C C . CYS A 1 540 ? -20.250 -9.758 42.209 1.00 72.50 540 CYS A C 1
ATOM 4102 O O . CYS A 1 540 ? -19.680 -10.834 42.403 1.00 72.50 540 CYS A O 1
ATOM 4104 N N . ILE A 1 541 ? -20.481 -8.900 43.201 1.00 77.56 541 ILE A N 1
ATOM 4105 C CA . ILE A 1 541 ? -20.241 -9.189 44.615 1.00 77.56 541 ILE A CA 1
ATOM 4106 C C . ILE A 1 541 ? -21.604 -9.476 45.258 1.00 77.56 541 ILE A C 1
ATOM 4108 O O . ILE A 1 541 ? -22.459 -8.587 45.256 1.00 77.56 541 ILE A O 1
ATOM 4112 N N . PRO A 1 542 ? -21.837 -10.685 45.796 1.00 77.31 542 PRO A N 1
ATOM 4113 C CA . PRO A 1 542 ? -23.061 -10.966 46.534 1.00 77.31 542 PRO A CA 1
ATOM 4114 C C . PRO A 1 542 ? -23.052 -10.215 47.872 1.00 77.31 542 PRO A C 1
ATOM 4116 O O . PRO A 1 542 ? -22.114 -10.349 48.659 1.00 77.31 542 PRO A O 1
ATOM 4119 N N . LEU A 1 543 ? -24.097 -9.428 48.131 1.00 75.75 543 LEU A N 1
ATOM 4120 C CA . LEU A 1 543 ? -24.320 -8.710 49.386 1.00 75.75 543 LEU A CA 1
ATOM 4121 C C . LEU A 1 543 ? -25.703 -9.089 49.937 1.00 75.75 543 LEU A C 1
ATOM 4123 O O . LEU A 1 543 ? -26.719 -8.459 49.639 1.00 75.75 543 LEU A O 1
ATOM 4127 N N . GLY A 1 544 ? -25.745 -10.165 50.726 1.00 77.06 544 GLY A N 1
ATOM 4128 C CA . GLY A 1 544 ? -27.003 -10.764 51.174 1.00 77.06 544 GLY A CA 1
ATOM 4129 C C . GLY A 1 544 ? -27.789 -11.331 49.989 1.00 77.06 544 GLY A C 1
ATOM 4130 O O . GLY A 1 544 ? -27.277 -12.176 49.261 1.00 77.06 544 GLY A O 1
ATOM 4131 N N . THR A 1 545 ? -29.018 -10.852 49.791 1.00 72.88 545 THR A N 1
ATOM 4132 C CA . THR A 1 545 ? -29.891 -11.235 48.666 1.00 72.88 545 THR A CA 1
ATOM 4133 C C . THR A 1 545 ? -29.707 -10.367 47.417 1.00 72.88 545 THR A C 1
ATOM 4135 O O . THR A 1 545 ? -30.322 -10.653 46.392 1.00 72.88 545 THR A O 1
ATOM 4138 N N . LYS A 1 546 ? -28.881 -9.312 47.481 1.00 74.19 546 LYS A N 1
ATOM 4139 C CA . LYS A 1 546 ? -28.644 -8.375 46.372 1.00 74.19 546 LYS A CA 1
ATOM 4140 C C . LYS A 1 546 ? -27.287 -8.623 45.719 1.00 74.19 546 LYS A C 1
ATOM 4142 O O . LYS A 1 546 ? -26.314 -8.966 46.394 1.00 74.19 546 LYS A O 1
ATOM 4147 N N . LEU A 1 547 ? -27.205 -8.405 44.408 1.00 80.56 547 LEU A N 1
ATOM 4148 C CA . LEU A 1 547 ? -25.939 -8.408 43.677 1.00 80.56 547 LEU A CA 1
ATOM 4149 C C . LEU A 1 547 ? -25.445 -6.982 43.481 1.00 80.56 547 LEU A C 1
ATOM 4151 O O . LEU A 1 547 ? -26.149 -6.145 42.922 1.00 80.56 547 LEU A O 1
ATOM 4155 N N . VAL A 1 548 ? -24.206 -6.729 43.894 1.00 82.44 548 VAL A N 1
ATOM 4156 C CA . VAL A 1 548 ? -23.540 -5.442 43.710 1.00 82.44 548 VAL A CA 1
ATOM 4157 C C . VAL A 1 548 ? -22.543 -5.550 42.559 1.00 82.44 548 VAL A C 1
ATOM 4159 O O . VAL A 1 548 ? -21.721 -6.466 42.488 1.00 82.44 548 VAL A O 1
ATOM 4162 N N . VAL A 1 549 ? -22.606 -4.599 41.641 1.00 80.06 549 VAL A N 1
ATOM 4163 C CA . VAL A 1 549 ? -21.743 -4.483 40.469 1.00 80.06 549 VAL A CA 1
ATOM 4164 C C . VAL A 1 549 ? -20.484 -3.693 40.826 1.00 80.06 549 VAL A C 1
ATOM 4166 O O . VAL A 1 549 ? -20.540 -2.687 41.533 1.00 80.06 549 VAL A O 1
ATOM 4169 N N . ARG A 1 550 ? -19.325 -4.152 40.339 1.00 82.12 550 ARG A N 1
ATOM 4170 C CA . ARG A 1 550 ? -18.028 -3.502 40.583 1.00 82.12 550 ARG A CA 1
ATOM 4171 C C . ARG A 1 550 ? -17.895 -2.201 39.789 1.00 82.12 550 ARG A C 1
ATOM 4173 O O . ARG A 1 550 ? -18.401 -2.080 38.676 1.00 82.12 550 ARG A O 1
ATOM 4180 N N . ALA A 1 551 ? -17.076 -1.284 40.294 1.00 79.62 551 ALA A N 1
ATOM 4181 C CA . ALA A 1 551 ? -16.727 -0.042 39.604 1.00 79.62 551 ALA A CA 1
ATOM 4182 C C . ALA A 1 551 ? -16.150 -0.244 38.183 1.00 79.62 551 ALA A C 1
ATOM 4184 O O . ALA A 1 551 ? -16.459 0.518 37.271 1.00 79.62 551 ALA A O 1
ATOM 4185 N N . SER A 1 552 ? -15.370 -1.308 37.950 1.00 76.62 552 SER A N 1
ATOM 4186 C CA . SER A 1 552 ? -14.859 -1.653 36.612 1.00 76.62 552 SER A CA 1
ATOM 4187 C C . SER A 1 552 ? -15.948 -2.002 35.605 1.00 76.62 552 SER A C 1
ATOM 4189 O O . SER A 1 552 ? -15.781 -1.769 34.413 1.00 76.62 552 SER A O 1
ATOM 4191 N N . THR A 1 553 ? -17.076 -2.533 36.072 1.00 80.56 553 THR A N 1
ATOM 4192 C CA . THR A 1 553 ? -18.224 -2.832 35.218 1.00 80.56 553 THR A CA 1
ATOM 4193 C C . THR A 1 553 ? -18.976 -1.563 34.826 1.00 80.56 553 THR A C 1
ATOM 4195 O O . THR A 1 553 ? -19.399 -1.453 33.681 1.00 80.56 553 THR A O 1
ATOM 4198 N N . LEU A 1 554 ? -19.083 -0.577 35.725 1.00 84.06 554 LEU A N 1
ATOM 4199 C CA . LEU A 1 554 ? -19.643 0.738 35.388 1.00 84.06 554 LEU A CA 1
ATOM 4200 C C . LEU A 1 554 ? -18.836 1.408 34.270 1.00 84.06 554 LEU A C 1
ATOM 4202 O O . LEU A 1 554 ? -19.409 1.839 33.270 1.00 84.06 554 LEU A O 1
ATOM 4206 N N . ALA A 1 555 ? -17.507 1.407 34.405 1.00 84.00 555 ALA A N 1
ATOM 4207 C CA . ALA A 1 555 ? -16.603 1.963 33.404 1.00 84.00 555 ALA A CA 1
ATOM 4208 C C . ALA A 1 555 ? -16.688 1.217 32.060 1.00 84.00 555 ALA A C 1
ATOM 4210 O O . ALA A 1 555 ? -16.821 1.846 31.012 1.00 84.00 555 ALA A O 1
ATOM 4211 N N . LEU A 1 556 ? -16.723 -0.121 32.091 1.00 82.19 556 LEU A N 1
ATOM 4212 C CA . LEU A 1 556 ? -16.913 -0.968 30.907 1.00 82.19 556 LEU A CA 1
ATOM 4213 C C . LEU A 1 556 ? -18.225 -0.664 30.160 1.00 82.19 556 LEU A C 1
ATOM 4215 O O . LEU A 1 556 ? -18.264 -0.709 28.931 1.00 82.19 556 LEU A O 1
ATOM 4219 N N . LEU A 1 557 ? -19.293 -0.345 30.894 1.00 84.38 557 LEU A N 1
ATOM 4220 C CA . LEU A 1 557 ? -20.589 0.036 30.329 1.00 84.38 557 LEU A CA 1
ATOM 4221 C C . LEU A 1 557 ? -20.629 1.487 29.814 1.00 84.38 557 LEU A C 1
ATOM 4223 O O . LEU A 1 557 ? -21.635 1.892 29.236 1.00 84.38 557 LEU A O 1
ATOM 4227 N N . GLY A 1 558 ? -19.540 2.248 29.966 1.00 86.12 558 GLY A N 1
ATOM 4228 C CA . GLY A 1 558 ? -19.423 3.625 29.490 1.00 86.12 558 GLY A CA 1
ATOM 4229 C C . GLY A 1 558 ? -19.904 4.676 30.491 1.00 86.12 558 GLY A C 1
ATOM 4230 O O . GLY A 1 558 ? -20.262 5.782 30.080 1.00 86.12 558 GLY A O 1
ATOM 4231 N N . TYR A 1 559 ? -19.910 4.356 31.787 1.00 87.81 559 TYR A N 1
ATOM 4232 C CA . TYR A 1 559 ? -20.258 5.294 32.852 1.00 87.81 559 TYR A CA 1
ATOM 4233 C C . TYR A 1 559 ? -19.032 5.696 33.666 1.00 87.81 559 TYR A C 1
ATOM 4235 O O . TYR A 1 559 ? -18.170 4.876 33.976 1.00 87.81 559 TYR A O 1
ATOM 4243 N N . ALA A 1 560 ? -18.989 6.966 34.049 1.00 88.00 560 ALA A N 1
ATOM 4244 C CA . ALA A 1 560 ? -17.983 7.514 34.940 1.00 88.00 560 ALA A CA 1
ATOM 4245 C C . ALA A 1 560 ? -18.635 8.050 36.215 1.00 88.00 560 ALA A C 1
ATOM 4247 O O . ALA A 1 560 ? -19.835 8.334 36.261 1.00 88.00 560 ALA A O 1
ATOM 4248 N N . VAL A 1 561 ? -17.829 8.155 37.266 1.00 88.56 561 VAL A N 1
ATOM 4249 C CA . VAL A 1 561 ? -18.305 8.415 38.620 1.00 88.56 561 VAL A CA 1
ATOM 4250 C C . VAL A 1 561 ? -17.499 9.566 39.226 1.00 88.56 561 VAL A C 1
ATOM 4252 O O . VAL A 1 561 ? -16.276 9.463 39.373 1.00 88.56 561 VAL A O 1
ATOM 4255 N N . VAL A 1 562 ? -18.180 10.661 39.568 1.00 89.12 562 VAL A N 1
ATOM 4256 C CA . VAL A 1 562 ? -17.566 11.921 40.020 1.00 89.12 562 VAL A CA 1
ATOM 4257 C C . VAL A 1 562 ? -18.116 12.378 41.371 1.00 89.12 562 VAL A C 1
ATOM 4259 O O . VAL A 1 562 ? -19.278 12.143 41.700 1.00 89.12 562 VAL A O 1
ATOM 4262 N N . GLU A 1 563 ? -17.278 13.065 42.143 1.00 87.94 563 GLU A N 1
ATOM 4263 C CA . GLU A 1 563 ? -17.637 13.690 43.424 1.00 87.94 563 GLU A CA 1
ATOM 4264 C C . GLU A 1 563 ? -17.339 15.185 43.381 1.00 87.94 563 GLU A C 1
ATOM 4266 O O . GLU A 1 563 ? -16.394 15.613 42.717 1.00 87.94 563 GLU A O 1
ATOM 4271 N N . ALA A 1 564 ? -18.135 15.987 44.089 1.00 83.19 564 ALA A N 1
ATOM 4272 C CA . ALA A 1 564 ? -17.822 17.399 44.287 1.00 83.19 564 ALA A CA 1
ATOM 4273 C C . ALA A 1 564 ? -16.610 17.534 45.225 1.00 83.19 564 ALA A C 1
ATOM 4275 O O . ALA A 1 564 ? -16.555 16.880 46.266 1.00 83.19 564 ALA A O 1
ATOM 4276 N N . GLU A 1 565 ? -15.653 18.395 44.875 1.00 75.50 565 GLU A N 1
ATOM 4277 C CA . GLU A 1 565 ? -14.399 18.569 45.625 1.00 75.50 565 GLU A CA 1
ATOM 4278 C C . GLU A 1 565 ? -14.646 18.969 47.093 1.00 75.50 565 GLU A C 1
ATOM 4280 O O . GLU A 1 565 ? -13.998 18.450 48.002 1.00 75.50 565 GLU A O 1
ATOM 4285 N N . GLU A 1 566 ? -15.670 19.790 47.338 1.00 64.19 566 GLU A N 1
ATOM 4286 C CA . GLU A 1 566 ? -16.110 20.216 48.674 1.00 64.19 566 GLU A CA 1
ATOM 4287 C C . GLU A 1 566 ? -16.494 19.031 49.583 1.00 64.19 566 GLU A C 1
ATOM 4289 O O . GLU A 1 566 ? -16.151 19.023 50.764 1.00 64.19 566 GLU A O 1
ATOM 4294 N N . ALA A 1 567 ? -17.119 17.981 49.034 1.00 57.38 567 ALA A N 1
ATOM 4295 C CA . ALA A 1 567 ? -17.516 16.791 49.794 1.00 57.38 567 ALA A CA 1
ATOM 4296 C C . ALA A 1 567 ? -16.309 15.942 50.238 1.00 57.38 567 ALA A C 1
ATOM 4298 O O . ALA A 1 567 ? -16.347 15.264 51.269 1.00 57.38 567 ALA A O 1
ATOM 4299 N N . LYS A 1 568 ? -15.202 16.009 49.489 1.00 52.34 568 LYS A N 1
ATOM 4300 C CA . LYS A 1 568 ? -13.954 15.319 49.830 1.00 52.34 568 LYS A CA 1
ATOM 4301 C C . LYS A 1 568 ? -13.252 15.997 51.011 1.00 52.34 568 LYS A C 1
ATOM 4303 O O . LYS A 1 568 ? -12.771 15.303 51.902 1.00 52.34 568 LYS A O 1
ATOM 4308 N N . VAL A 1 569 ? -13.271 17.333 51.062 1.00 46.41 569 VAL A N 1
ATOM 4309 C CA . VAL A 1 569 ? -12.658 18.146 52.134 1.00 46.41 569 VAL A CA 1
ATOM 4310 C C . VAL A 1 569 ? -13.392 17.987 53.472 1.00 46.41 569 VAL A C 1
ATOM 4312 O O . VAL A 1 569 ? -12.753 17.903 54.523 1.00 46.41 569 VAL A O 1
ATOM 4315 N N . SER A 1 570 ? -14.723 17.862 53.455 1.00 41.22 570 SER A N 1
ATOM 4316 C CA . SER A 1 570 ? -15.517 17.628 54.672 1.00 41.22 570 SER A CA 1
ATOM 4317 C C . SER A 1 570 ? -15.189 16.300 55.365 1.00 41.22 570 SER A C 1
ATOM 4319 O O . SER A 1 570 ? -15.309 16.196 56.584 1.00 41.22 570 SER A O 1
ATOM 4321 N N . THR A 1 571 ? -14.730 15.294 54.615 1.00 42.47 571 THR A N 1
ATOM 4322 C CA . THR A 1 571 ? -14.418 13.963 55.161 1.00 42.47 571 THR A CA 1
ATOM 4323 C C . THR A 1 571 ? -13.014 13.913 55.776 1.00 42.47 571 THR A C 1
ATOM 4325 O O . THR A 1 571 ? -12.803 13.237 56.782 1.00 42.47 571 THR A O 1
ATOM 4328 N N . THR A 1 572 ? -12.051 14.668 55.235 1.00 35.56 572 THR A N 1
ATOM 4329 C CA . THR A 1 572 ? -10.692 14.771 55.796 1.00 35.56 572 THR A CA 1
ATOM 4330 C C . THR A 1 572 ? -10.654 15.611 57.075 1.00 35.56 572 THR A C 1
ATOM 4332 O O . THR A 1 572 ? -10.001 15.222 58.046 1.00 35.56 572 THR A O 1
ATOM 4335 N N . ASN A 1 573 ? -11.412 16.710 57.132 1.00 29.95 573 ASN A N 1
ATOM 4336 C CA . ASN A 1 573 ? -11.425 17.609 58.294 1.00 29.95 573 ASN A CA 1
ATOM 4337 C C . ASN A 1 573 ? -12.194 17.054 59.508 1.00 29.95 573 ASN A C 1
ATOM 4339 O O . ASN A 1 573 ? -11.947 17.479 60.633 1.00 29.95 573 ASN A O 1
ATOM 4343 N N . ALA A 1 574 ? -13.064 16.055 59.325 1.00 32.62 574 ALA A N 1
ATOM 4344 C CA . ALA A 1 574 ? -13.764 15.384 60.424 1.00 32.62 574 ALA A CA 1
ATOM 4345 C C . ALA A 1 574 ? -12.869 14.415 61.230 1.00 32.62 574 ALA A C 1
ATOM 4347 O O . ALA A 1 574 ? -13.323 13.828 62.211 1.00 32.62 574 ALA A O 1
ATOM 4348 N N . SER A 1 575 ? -11.601 14.227 60.837 1.00 31.30 575 SER A N 1
ATOM 4349 C CA . SER A 1 575 ? -10.685 13.283 61.496 1.00 31.30 575 SER A CA 1
ATOM 4350 C C . SER A 1 575 ? -9.755 13.911 62.546 1.00 31.30 575 SER A C 1
ATOM 4352 O O . SER A 1 575 ? -9.044 13.178 63.231 1.00 31.30 575 SER A O 1
ATOM 4354 N N . ILE A 1 576 ? -9.797 15.237 62.743 1.00 35.16 576 ILE A N 1
ATOM 4355 C CA . ILE A 1 576 ? -8.992 15.946 63.754 1.00 35.16 576 ILE A CA 1
ATOM 4356 C C . ILE A 1 576 ? -9.845 17.016 64.452 1.00 35.16 576 ILE A C 1
ATOM 4358 O O . ILE A 1 576 ? -9.632 18.208 64.281 1.00 35.16 576 ILE A O 1
ATOM 4362 N N . GLN A 1 577 ? -10.816 16.600 65.265 1.00 26.89 577 GLN A N 1
ATOM 4363 C CA . GLN A 1 577 ? -11.281 17.409 66.396 1.00 26.89 577 GLN A CA 1
ATOM 4364 C C . GLN A 1 577 ? -11.540 16.486 67.589 1.00 26.89 577 GLN A C 1
ATOM 4366 O O . GLN A 1 577 ? -12.475 15.688 67.605 1.00 26.89 577 GLN A O 1
ATOM 4371 N N . VAL A 1 578 ? -10.659 16.575 68.586 1.00 32.94 578 VAL A N 1
ATOM 4372 C CA . VAL A 1 578 ? -10.856 15.988 69.912 1.00 32.94 578 VAL A CA 1
ATOM 4373 C C . VAL A 1 578 ? -11.784 16.928 70.676 1.00 32.94 578 VAL A C 1
ATOM 4375 O O . VAL A 1 578 ? -11.363 18.003 71.085 1.00 32.94 578 VAL A O 1
ATOM 4378 N N . MET A 1 579 ? -13.039 16.529 70.865 1.00 27.95 579 MET A N 1
ATOM 4379 C CA . MET A 1 579 ? -13.969 17.154 71.811 1.00 27.95 579 MET A CA 1
ATOM 4380 C C . MET A 1 579 ? -14.755 16.058 72.554 1.00 27.95 579 MET A C 1
ATOM 4382 O O . MET A 1 579 ? -14.960 14.970 72.001 1.00 27.95 579 MET A O 1
ATOM 4386 N N . PRO A 1 580 ? -15.131 16.281 73.828 1.00 32.69 580 PRO A N 1
ATOM 4387 C CA . PRO A 1 580 ? -15.566 15.217 74.717 1.00 32.69 580 PRO A CA 1
ATOM 4388 C C . PRO A 1 580 ? -17.022 14.791 74.483 1.00 32.69 580 PRO A C 1
ATOM 4390 O O . PRO A 1 580 ? -17.878 15.559 74.059 1.00 32.69 580 PRO A O 1
ATOM 4393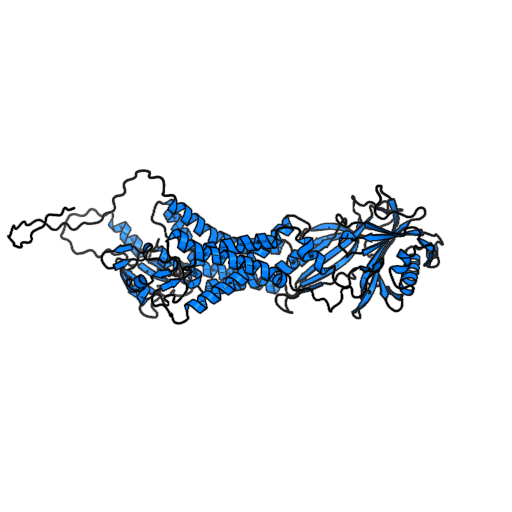 N N . LYS A 1 581 ? -17.265 13.513 74.789 1.00 37.19 581 LYS A N 1
ATOM 4394 C CA . LYS A 1 581 ? -18.530 12.759 74.748 1.00 37.19 581 LYS A CA 1
ATOM 4395 C C . LYS A 1 581 ? -19.785 13.592 75.084 1.00 37.19 581 LYS A C 1
ATOM 4397 O O . LYS A 1 581 ? -20.012 13.922 76.243 1.00 37.19 581 LYS A O 1
ATOM 4402 N N . GLN A 1 582 ? -20.678 13.736 74.105 1.00 28.78 582 GLN A N 1
ATOM 4403 C CA . GLN A 1 582 ? -22.121 13.924 74.305 1.00 28.78 582 GLN A CA 1
ATOM 4404 C C . GLN A 1 582 ? -22.919 13.097 73.268 1.00 28.78 582 GLN A C 1
ATOM 4406 O O . GLN A 1 582 ? -22.331 12.615 72.294 1.00 28.78 582 GLN A O 1
ATOM 4411 N N . PRO A 1 583 ? -24.200 12.773 73.538 1.00 32.12 583 PRO A N 1
ATOM 4412 C CA . PRO A 1 583 ? -24.855 11.581 73.005 1.00 32.12 583 PRO A CA 1
ATOM 4413 C C . PRO A 1 583 ? -25.185 11.684 71.511 1.00 32.12 583 PRO A C 1
ATOM 4415 O O . PRO A 1 583 ? -25.612 12.714 71.004 1.00 32.12 583 PRO A O 1
ATOM 4418 N N . LYS A 1 584 ? -24.982 10.556 70.823 1.00 32.38 584 LYS A N 1
ATOM 4419 C CA . LYS A 1 584 ? -25.144 10.342 69.379 1.00 32.38 584 LYS A CA 1
ATOM 4420 C C . LYS A 1 584 ? -26.479 10.869 68.830 1.00 32.38 584 LYS A C 1
ATOM 4422 O O . LYS A 1 584 ? -27.500 10.200 68.970 1.00 32.38 584 LYS A O 1
ATOM 4427 N N . GLN A 1 585 ? -26.425 11.959 68.070 1.00 28.50 585 GLN A N 1
ATOM 4428 C CA . GLN A 1 585 ? -27.254 12.113 66.872 1.00 28.50 585 GLN A CA 1
ATOM 4429 C C . GLN A 1 585 ? -26.611 11.327 65.712 1.00 28.50 585 GLN A C 1
ATOM 4431 O O . GLN A 1 585 ? -25.382 11.215 65.660 1.00 28.50 585 GLN A O 1
ATOM 4436 N N . PRO A 1 586 ? -27.401 10.728 64.803 1.00 31.30 586 PRO A N 1
ATOM 4437 C CA . PRO A 1 586 ? -26.873 9.941 63.698 1.00 31.30 586 PRO A CA 1
ATOM 4438 C C . PRO A 1 586 ? -26.249 10.879 62.659 1.00 31.30 586 PRO A C 1
ATOM 4440 O O . PRO A 1 586 ? -26.947 11.474 61.845 1.00 31.30 586 PRO A O 1
ATOM 4443 N N . THR A 1 587 ? -24.926 11.019 62.678 1.00 32.38 587 THR A N 1
ATOM 4444 C CA . THR A 1 587 ? -24.179 11.682 61.608 1.00 32.38 587 THR A CA 1
ATOM 4445 C C . THR A 1 587 ? -24.241 10.832 60.339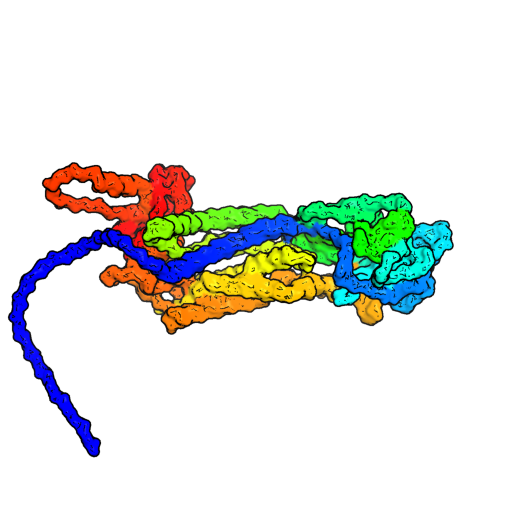 1.00 32.38 587 THR A C 1
ATOM 4447 O O . THR A 1 587 ? -23.552 9.825 60.187 1.00 32.38 587 THR A O 1
ATOM 4450 N N . THR A 1 588 ? -25.113 11.253 59.427 1.00 36.84 588 THR A N 1
ATOM 4451 C CA . THR A 1 588 ? -25.144 10.920 58.001 1.00 36.84 588 THR A CA 1
ATOM 4452 C C . THR A 1 588 ? -23.810 11.298 57.355 1.00 36.84 588 THR A C 1
ATOM 4454 O O . THR A 1 588 ? -23.583 12.457 57.024 1.00 36.84 588 THR A O 1
ATOM 4457 N N . GLY A 1 589 ? -22.909 10.328 57.216 1.00 38.69 589 GLY A N 1
ATOM 4458 C CA . GLY A 1 589 ? -21.596 10.487 56.579 1.00 38.69 589 GLY A CA 1
ATOM 4459 C C . GLY A 1 589 ? -21.426 9.617 55.334 1.00 38.69 589 GLY A C 1
ATOM 4460 O O . GLY A 1 589 ? -20.332 9.116 55.093 1.00 38.69 589 GLY A O 1
ATOM 4461 N N . ALA A 1 590 ? -22.504 9.362 54.589 1.00 45.59 590 ALA A N 1
ATOM 4462 C CA . ALA A 1 590 ? -22.445 8.610 53.341 1.00 45.59 590 ALA A CA 1
ATOM 4463 C C . ALA A 1 590 ? -22.052 9.553 52.195 1.00 45.59 590 ALA A C 1
ATOM 4465 O O . ALA A 1 590 ? -22.790 10.484 51.870 1.00 45.59 590 ALA A O 1
ATOM 4466 N N . THR A 1 591 ? -20.879 9.339 51.594 1.00 60.47 591 THR A N 1
ATOM 4467 C CA . THR A 1 591 ? -20.398 10.139 50.462 1.00 60.47 591 THR A CA 1
ATOM 4468 C C . THR A 1 591 ? -21.311 9.938 49.256 1.00 60.47 591 THR A C 1
ATOM 4470 O O . THR A 1 591 ? -21.477 8.834 48.736 1.00 60.47 591 THR A O 1
ATOM 4473 N N . THR A 1 592 ? -21.941 11.025 48.821 1.00 77.56 592 THR A N 1
ATOM 4474 C CA . THR A 1 592 ? -22.865 11.044 47.692 1.00 77.56 592 THR A CA 1
ATOM 4475 C C . THR A 1 592 ? -22.101 11.129 46.377 1.00 77.56 592 THR A C 1
ATOM 4477 O O . THR A 1 592 ? -21.443 12.138 46.118 1.00 77.56 592 THR A O 1
ATOM 4480 N N . VAL A 1 593 ? -22.209 10.103 45.535 1.00 87.00 593 VAL A N 1
ATOM 4481 C CA . VAL A 1 593 ? -21.423 10.002 44.300 1.00 87.00 593 VAL A CA 1
ATOM 4482 C C . VAL A 1 593 ? -22.316 10.157 43.069 1.00 87.00 593 VAL A C 1
ATOM 4484 O O . VAL A 1 593 ? -23.402 9.585 43.023 1.00 87.00 593 VAL A O 1
ATOM 4487 N N . LEU A 1 594 ? -21.889 10.929 42.068 1.00 89.75 594 LEU A N 1
ATOM 4488 C CA . LEU A 1 594 ? -22.671 11.230 40.862 1.00 89.75 594 LEU A CA 1
ATOM 4489 C C . LEU A 1 594 ? -22.237 10.342 39.692 1.00 89.75 594 LEU A C 1
ATOM 4491 O O . LEU A 1 594 ? -21.043 10.182 39.438 1.00 89.75 594 LEU A O 1
ATOM 4495 N N . VAL A 1 595 ? -23.204 9.806 38.946 1.00 89.06 595 VAL A N 1
ATOM 4496 C CA . VAL A 1 595 ? -22.975 8.985 37.747 1.00 89.06 595 VAL A CA 1
ATOM 4497 C C . VAL A 1 595 ? -23.214 9.823 36.495 1.00 89.06 595 VAL A C 1
ATOM 4499 O O . VAL A 1 595 ? -24.290 10.401 36.325 1.00 89.06 595 VAL A O 1
ATOM 4502 N N . ILE A 1 596 ? -22.228 9.856 35.601 1.00 90.94 596 ILE A N 1
ATOM 4503 C CA . ILE A 1 596 ? -22.255 10.577 34.320 1.00 90.94 596 ILE A CA 1
ATOM 4504 C C . ILE A 1 596 ? -21.816 9.657 33.170 1.00 90.94 596 ILE A C 1
ATOM 4506 O O . ILE A 1 596 ? -21.328 8.546 33.394 1.00 90.94 596 ILE A O 1
ATOM 4510 N N . SER A 1 597 ? -21.984 10.104 31.924 1.00 89.88 597 SER A N 1
ATOM 4511 C CA . SER A 1 597 ? -21.407 9.403 30.769 1.00 89.88 597 SER A CA 1
ATOM 4512 C C . SER A 1 597 ? -19.877 9.486 30.783 1.00 89.88 597 SER A C 1
ATOM 4514 O O . SER A 1 597 ? -19.312 10.511 31.161 1.00 89.88 597 SER A O 1
ATOM 4516 N N . MET A 1 598 ? -19.198 8.438 30.307 1.00 89.31 598 MET A N 1
ATOM 4517 C CA . MET A 1 598 ? -17.745 8.453 30.102 1.00 89.31 598 MET A CA 1
ATOM 4518 C C . MET A 1 598 ? -17.304 9.573 29.142 1.00 89.31 598 MET A C 1
ATOM 4520 O O . MET A 1 598 ? -16.240 10.153 29.337 1.00 89.31 598 MET A O 1
ATOM 4524 N N . TYR A 1 599 ? -18.132 9.924 28.151 1.00 90.19 599 TYR A N 1
ATOM 4525 C CA . TYR A 1 599 ? -17.843 11.018 27.214 1.00 90.19 599 TYR A CA 1
ATOM 4526 C C . TYR A 1 599 ? -17.841 12.398 27.881 1.00 90.19 599 TYR A C 1
ATOM 4528 O O . TYR A 1 599 ? -17.094 13.282 27.469 1.00 90.19 599 TYR A O 1
ATOM 4536 N N . ASP A 1 600 ? -18.632 12.566 28.941 1.00 91.12 600 ASP A N 1
ATOM 4537 C CA . ASP A 1 600 ? -18.751 13.829 29.669 1.00 91.12 600 ASP A CA 1
ATOM 4538 C C . ASP A 1 600 ? -17.665 13.990 30.747 1.00 91.12 600 ASP A C 1
ATOM 4540 O O . ASP A 1 600 ? -17.484 15.086 31.285 1.00 91.12 600 ASP A O 1
ATOM 4544 N N . LEU A 1 601 ? -16.934 12.917 31.081 1.00 90.81 601 LEU A N 1
ATOM 4545 C CA . LEU A 1 601 ? -15.938 12.921 32.153 1.00 90.81 601 LEU A CA 1
ATOM 4546 C C . LEU A 1 601 ? -14.861 14.003 31.976 1.00 90.81 601 LEU A C 1
ATOM 4548 O O . LEU A 1 601 ? -14.632 14.734 32.938 1.00 90.81 601 LEU A O 1
ATOM 4552 N N . PRO A 1 602 ? -14.224 14.181 30.801 1.00 90.94 602 PRO A N 1
ATOM 4553 C CA . PRO A 1 602 ? -13.206 15.218 30.644 1.00 90.94 602 PRO A CA 1
ATOM 4554 C C . PRO A 1 602 ? -13.756 16.616 30.942 1.00 90.94 602 PRO A C 1
ATOM 4556 O O . PRO A 1 602 ? -13.120 17.402 31.635 1.00 90.94 602 PRO A O 1
ATOM 4559 N N . VAL A 1 603 ? -14.977 16.900 30.480 1.00 90.38 603 VAL A N 1
ATOM 4560 C CA . VAL A 1 603 ? -15.642 18.193 30.678 1.00 90.38 603 VAL A CA 1
ATOM 4561 C C . VAL A 1 603 ? -16.081 18.387 32.126 1.00 90.38 603 VAL A C 1
ATOM 4563 O O . VAL A 1 603 ? -16.004 19.500 32.642 1.00 90.38 603 VAL A O 1
ATOM 4566 N N . ALA A 1 604 ? -16.494 17.320 32.812 1.00 88.75 604 ALA A N 1
ATOM 4567 C CA . ALA A 1 604 ? -16.850 17.368 34.226 1.00 88.75 604 ALA A CA 1
ATOM 4568 C C . ALA A 1 604 ? -15.670 17.781 35.123 1.00 88.75 604 ALA A C 1
ATOM 4570 O O . ALA A 1 604 ? -15.893 18.441 36.138 1.00 88.75 604 ALA A O 1
ATOM 4571 N N . LEU A 1 605 ? -14.441 17.428 34.735 1.00 89.69 605 LEU A N 1
ATOM 4572 C CA . LEU A 1 605 ? -13.216 17.714 35.489 1.00 89.69 605 LEU A CA 1
ATOM 4573 C C . LEU A 1 605 ? -12.622 19.103 35.206 1.00 89.69 605 LEU A C 1
ATOM 4575 O O . LEU A 1 605 ? -11.708 19.528 35.911 1.00 89.69 605 LEU A O 1
ATOM 4579 N N . LEU A 1 606 ? -13.121 19.827 34.198 1.00 88.88 606 LEU A N 1
ATOM 4580 C CA . LEU A 1 606 ? -12.648 21.178 33.903 1.00 88.88 606 LEU A CA 1
ATOM 4581 C C . LEU A 1 606 ? -13.130 22.185 34.965 1.00 88.88 606 LEU A C 1
ATOM 4583 O O . LEU A 1 606 ? -14.281 22.112 35.411 1.00 88.88 606 LEU A O 1
ATOM 4587 N N . PRO A 1 607 ? -12.295 23.180 35.329 1.00 82.75 607 PRO A N 1
ATOM 4588 C CA . PRO A 1 607 ? -12.678 24.225 36.278 1.00 82.75 607 PRO A CA 1
ATOM 4589 C C . PRO A 1 607 ? -13.807 25.112 35.737 1.00 82.75 607 PRO A C 1
ATOM 4591 O O . PRO A 1 607 ? -14.653 25.563 36.501 1.00 82.75 607 PRO A O 1
ATOM 4594 N N . ILE A 1 608 ? -13.842 25.329 34.419 1.00 83.94 608 ILE A N 1
ATOM 4595 C CA . ILE A 1 608 ? -14.909 26.039 33.711 1.00 83.94 608 ILE A CA 1
ATOM 4596 C C . ILE A 1 608 ? -15.445 25.097 32.637 1.00 83.94 608 ILE A C 1
ATOM 4598 O O . ILE A 1 608 ? -14.707 24.685 31.742 1.00 83.94 608 ILE A O 1
ATOM 4602 N N . LYS A 1 609 ? -16.727 24.733 32.737 1.00 86.25 609 LYS A N 1
ATOM 4603 C CA . LYS A 1 609 ? -17.328 23.716 31.865 1.00 86.25 609 LYS A CA 1
ATOM 4604 C C . LYS A 1 609 ? -17.973 24.360 30.631 1.00 86.25 609 LYS A C 1
ATOM 4606 O O . LYS A 1 609 ? -18.933 25.125 30.805 1.00 86.25 609 LYS A O 1
ATOM 4611 N N . PRO A 1 610 ? -17.520 24.043 29.399 1.00 85.69 610 PRO A N 1
ATOM 4612 C CA . PRO A 1 610 ? -18.105 24.593 28.173 1.00 85.69 610 PRO A CA 1
ATOM 4613 C C . PRO A 1 610 ? -19.606 24.290 28.057 1.00 85.69 610 PRO A C 1
ATOM 4615 O O . PRO A 1 610 ? -20.400 25.176 27.744 1.00 85.69 610 PRO A O 1
ATOM 4618 N N . TYR A 1 611 ? -20.032 23.083 28.427 1.00 89.81 611 TYR A N 1
ATOM 4619 C CA . TYR A 1 611 ? -21.442 22.706 28.566 1.00 89.81 611 TYR A CA 1
ATOM 4620 C C . TYR A 1 611 ? -21.707 22.092 29.945 1.00 89.81 611 TYR A C 1
ATOM 4622 O O . TYR A 1 611 ? -20.791 21.969 30.754 1.00 89.81 611 TYR A O 1
ATOM 4630 N N . ARG A 1 612 ? -22.969 21.769 30.250 1.00 87.56 612 ARG A N 1
ATOM 4631 C CA . ARG A 1 612 ? -23.368 21.134 31.513 1.00 87.56 612 ARG A CA 1
ATOM 4632 C C . ARG A 1 612 ? -23.516 19.616 31.315 1.00 87.56 612 ARG A C 1
ATOM 4634 O O . ARG A 1 612 ? -24.527 19.212 30.742 1.00 87.56 612 ARG A O 1
ATOM 4641 N N . PRO A 1 613 ? -22.548 18.786 31.761 1.00 90.12 613 PRO A N 1
ATOM 4642 C CA . PRO A 1 613 ? -22.664 17.329 31.731 1.00 90.12 613 PRO A CA 1
ATOM 4643 C C . PRO A 1 613 ? -23.965 16.830 32.339 1.00 90.12 613 PRO A C 1
ATOM 4645 O O . PRO A 1 613 ? -24.407 17.349 33.370 1.00 90.12 613 PRO A O 1
ATOM 4648 N N . ARG A 1 614 ? -24.558 15.799 31.740 1.00 89.94 614 ARG A N 1
ATOM 4649 C CA . ARG A 1 614 ? -25.814 15.238 32.240 1.00 89.94 614 ARG A CA 1
ATOM 4650 C C . ARG A 1 614 ? -25.542 14.256 33.375 1.00 89.94 614 ARG A C 1
ATOM 4652 O O . ARG A 1 614 ? -24.748 13.328 33.233 1.00 89.94 614 ARG A O 1
ATOM 4659 N N . VAL A 1 615 ? -26.261 14.423 34.481 1.00 88.88 615 VAL A N 1
ATOM 4660 C CA . VAL A 1 615 ? -26.260 13.465 35.589 1.00 88.88 615 VAL A CA 1
ATOM 4661 C C . VAL A 1 615 ? -27.285 12.384 35.282 1.00 88.88 615 VAL A C 1
ATOM 4663 O O . VAL A 1 615 ? -28.445 12.669 34.988 1.00 88.88 615 VAL A O 1
ATOM 4666 N N . LEU A 1 616 ? -26.839 11.135 35.319 1.00 86.81 616 LEU A N 1
ATOM 4667 C CA . LEU A 1 616 ? -27.681 9.967 35.079 1.00 86.81 616 LEU A CA 1
ATOM 4668 C C . LEU A 1 616 ? -28.285 9.441 36.380 1.00 86.81 616 LEU A C 1
ATOM 4670 O O . LEU A 1 616 ? -29.395 8.928 36.376 1.00 86.81 616 LEU A O 1
ATOM 4674 N N . GLY A 1 617 ? -27.578 9.586 37.497 1.00 87.50 617 GLY A N 1
ATOM 4675 C CA . GLY A 1 617 ? -28.069 9.199 38.814 1.00 87.50 617 GLY A CA 1
ATOM 4676 C C . GLY A 1 617 ? -27.067 9.491 39.915 1.00 87.50 617 GLY A C 1
ATOM 4677 O O . GLY A 1 617 ? -25.961 9.976 39.663 1.00 87.50 617 GLY A O 1
ATOM 4678 N N . THR A 1 618 ? -27.464 9.170 41.136 1.00 88.00 618 THR A N 1
ATOM 4679 C CA . THR A 1 618 ? -26.639 9.261 42.340 1.00 88.00 618 THR A CA 1
ATOM 4680 C C . THR A 1 618 ? -26.489 7.885 42.974 1.00 88.00 618 THR A C 1
ATOM 4682 O O . THR A 1 618 ? -27.387 7.049 42.899 1.00 88.00 618 THR A O 1
ATOM 4685 N N . ILE A 1 619 ? -25.333 7.640 43.585 1.00 86.12 619 ILE A N 1
ATOM 4686 C CA . ILE A 1 619 ? -25.058 6.449 44.385 1.00 86.12 619 ILE A CA 1
ATOM 4687 C C . ILE A 1 619 ? -24.905 6.899 45.838 1.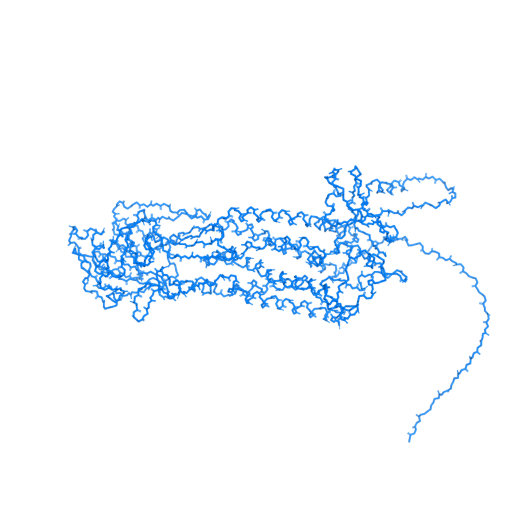00 86.12 619 ILE A C 1
ATOM 4689 O O . ILE A 1 619 ? -24.049 7.736 46.149 1.00 86.12 619 ILE A O 1
ATOM 4693 N N . HIS A 1 620 ? -25.742 6.354 46.720 1.00 84.94 620 HIS A N 1
ATOM 4694 C CA . HIS A 1 620 ? -25.685 6.549 48.173 1.00 84.94 620 HIS A CA 1
ATOM 4695 C C . HIS A 1 620 ? -25.642 5.180 48.843 1.00 84.94 620 HIS A C 1
ATOM 4697 O O . HIS A 1 620 ? -26.528 4.363 48.606 1.00 84.94 620 HIS A O 1
ATOM 4703 N N . ASP A 1 621 ? -24.598 4.901 49.629 1.00 78.50 621 ASP A N 1
ATOM 4704 C CA . ASP A 1 621 ? -24.405 3.610 50.308 1.00 78.50 621 ASP A CA 1
ATOM 4705 C C . ASP A 1 621 ? -24.641 2.398 49.386 1.00 78.50 621 ASP A C 1
ATOM 4707 O O . ASP A 1 621 ? -25.443 1.509 49.671 1.00 78.50 621 ASP A O 1
ATOM 4711 N N . TYR A 1 622 ? -23.957 2.388 48.235 1.00 78.31 622 TYR A N 1
ATOM 4712 C CA . TYR A 1 622 ? -24.081 1.379 47.168 1.00 78.31 622 TYR A CA 1
ATOM 4713 C C . TYR A 1 622 ? -25.450 1.311 46.478 1.00 78.31 622 TYR A C 1
ATOM 4715 O O . TYR A 1 622 ? -25.602 0.538 45.540 1.00 78.31 622 TYR A O 1
ATOM 4723 N N . THR A 1 623 ? -26.436 2.108 46.882 1.00 82.25 623 THR A N 1
ATOM 4724 C CA . THR A 1 623 ? -27.774 2.115 46.282 1.00 82.25 623 THR A CA 1
ATOM 4725 C C . THR A 1 623 ? -27.835 3.142 45.163 1.00 82.25 623 THR A C 1
ATOM 4727 O O . THR A 1 623 ? -27.500 4.310 45.369 1.00 82.25 623 THR A O 1
ATOM 4730 N N . TYR A 1 624 ? -28.255 2.707 43.976 1.00 85.31 624 TYR A N 1
ATOM 4731 C CA . TYR A 1 624 ? -28.454 3.592 42.837 1.00 85.31 624 TYR A CA 1
ATOM 4732 C C . TYR A 1 624 ? -29.828 4.258 42.860 1.00 85.31 624 TYR A C 1
ATOM 4734 O O . TYR A 1 624 ? -30.849 3.582 42.978 1.00 85.31 624 TYR A O 1
ATOM 4742 N N . THR A 1 625 ? -29.855 5.575 42.668 1.00 86.25 625 THR A N 1
ATOM 4743 C CA . THR A 1 625 ? -31.083 6.342 42.449 1.00 86.25 625 THR A CA 1
ATOM 4744 C C . THR A 1 625 ? -30.994 7.100 41.121 1.00 86.25 625 THR A C 1
ATOM 4746 O O . THR A 1 625 ? -30.084 7.923 40.959 1.00 86.25 625 THR A O 1
ATOM 4749 N N . PRO A 1 626 ? -31.901 6.846 40.157 1.00 85.00 626 PRO A N 1
ATOM 4750 C CA . PRO A 1 626 ? -31.892 7.533 38.870 1.00 85.00 626 PRO A CA 1
ATOM 4751 C C . PRO A 1 626 ? -32.192 9.022 39.045 1.00 85.00 626 PRO A C 1
ATOM 4753 O O . PRO A 1 626 ? -33.064 9.407 39.824 1.00 85.00 626 PRO A O 1
ATOM 4756 N N . ALA A 1 627 ? -31.475 9.867 38.306 1.00 84.94 627 ALA A N 1
ATOM 4757 C CA . ALA A 1 627 ? -31.716 11.304 38.329 1.00 84.94 627 ALA A CA 1
ATOM 4758 C C . ALA A 1 627 ? -32.902 11.669 37.414 1.00 84.94 627 ALA A C 1
ATOM 4760 O O . ALA A 1 627 ? -33.088 11.042 36.362 1.00 84.94 627 ALA A O 1
ATOM 4761 N N . PRO A 1 628 ? -33.688 12.707 37.758 1.00 84.81 628 PRO A N 1
ATOM 4762 C CA . PRO A 1 628 ? -34.693 13.258 36.857 1.00 84.81 628 PRO A CA 1
ATOM 4763 C C . PRO A 1 628 ? -34.115 13.623 35.478 1.00 84.81 628 PRO A C 1
ATOM 4765 O O . PRO A 1 628 ? -32.940 13.968 35.318 1.00 84.81 628 PRO A O 1
ATOM 4768 N N . ARG A 1 629 ? -34.950 13.566 34.434 1.00 78.12 629 ARG A N 1
ATOM 4769 C CA . ARG A 1 629 ? -34.523 13.987 33.091 1.00 78.12 629 ARG A CA 1
ATOM 4770 C C . ARG A 1 629 ? -34.125 15.467 33.119 1.00 78.12 629 ARG A C 1
ATOM 4772 O O . ARG A 1 629 ? -34.868 16.296 33.626 1.00 78.12 629 ARG A O 1
ATOM 4779 N N . GLY A 1 630 ? -32.964 15.785 32.547 1.00 78.94 630 GLY A N 1
ATOM 4780 C CA . GLY A 1 630 ? -32.442 17.154 32.493 1.00 78.94 630 GLY A CA 1
ATOM 4781 C C . GLY A 1 630 ? -31.602 17.575 33.703 1.00 78.94 630 GLY A C 1
ATOM 4782 O O . GLY A 1 630 ? -31.108 18.697 33.711 1.00 78.94 630 GLY A O 1
ATOM 4783 N N . THR A 1 631 ? -31.380 16.705 34.696 1.00 86.94 631 THR A N 1
ATOM 4784 C CA . THR A 1 631 ? -30.422 16.995 35.772 1.00 86.94 631 THR A CA 1
ATOM 4785 C C . THR A 1 631 ? -29.001 17.077 35.212 1.00 86.94 631 THR A C 1
ATOM 4787 O O . THR A 1 631 ? -28.539 16.177 34.507 1.00 86.94 631 THR A O 1
ATOM 4790 N N . THR A 1 632 ? -28.290 18.158 35.528 1.00 90.19 632 THR A N 1
ATOM 4791 C CA . THR A 1 632 ? -26.929 18.408 35.040 1.00 90.19 632 THR A CA 1
ATOM 4792 C C . THR A 1 632 ? -25.971 18.777 36.163 1.00 90.19 632 THR A C 1
ATOM 4794 O O . THR A 1 632 ? -26.401 19.281 37.199 1.00 90.19 632 THR A O 1
ATOM 4797 N N . LEU A 1 633 ? -24.669 18.589 35.935 1.00 87.56 633 LEU A N 1
ATOM 4798 C CA . LEU A 1 633 ? -23.632 19.082 36.838 1.00 87.56 633 LEU A CA 1
ATOM 4799 C C . LEU A 1 633 ? -23.640 20.612 36.913 1.00 87.56 633 LEU A C 1
ATOM 4801 O O . LEU A 1 633 ? -23.955 21.308 35.942 1.00 87.56 633 LEU A O 1
ATOM 4805 N N . ASP A 1 634 ? -23.236 21.123 38.072 1.00 84.25 634 ASP A N 1
ATOM 4806 C CA . ASP A 1 634 ? -23.072 22.552 38.288 1.00 84.25 634 ASP A CA 1
ATOM 4807 C C . ASP A 1 634 ? -21.862 23.070 37.490 1.00 84.25 634 ASP A C 1
ATOM 4809 O O . ASP A 1 634 ? -20.808 22.426 37.419 1.00 84.25 634 ASP A O 1
ATOM 4813 N N . ARG A 1 635 ? -21.997 24.240 36.858 1.00 81.75 635 ARG A N 1
ATOM 4814 C CA . ARG A 1 635 ? -20.912 24.837 36.064 1.00 81.75 635 ARG A CA 1
ATOM 4815 C C . ARG A 1 635 ? -19.762 25.302 36.944 1.00 81.75 635 ARG A C 1
ATOM 4817 O O . ARG A 1 635 ? -18.618 25.148 36.526 1.00 81.75 635 ARG A O 1
ATOM 4824 N N . THR A 1 636 ? -20.064 25.837 38.124 1.00 78.94 636 THR A N 1
ATOM 4825 C CA . THR A 1 636 ? -19.093 26.525 38.989 1.00 78.94 636 THR A CA 1
ATOM 4826 C C . THR A 1 636 ? -18.383 25.584 39.956 1.00 78.94 636 THR A C 1
ATOM 4828 O O . THR A 1 636 ? -17.246 25.845 40.338 1.00 78.94 636 THR A O 1
ATOM 4831 N N . LYS A 1 637 ? -19.014 24.463 40.326 1.00 83.38 637 LYS A N 1
ATOM 4832 C CA . LYS A 1 637 ? -18.414 23.490 41.247 1.00 83.38 637 LYS A CA 1
ATOM 4833 C C . LYS A 1 637 ? -17.310 22.687 40.583 1.00 83.38 637 LYS A C 1
ATOM 4835 O O . LYS A 1 637 ? -17.457 22.226 39.450 1.00 83.38 637 LYS A O 1
ATOM 4840 N N . ARG A 1 638 ? -16.226 22.447 41.314 1.00 85.38 638 ARG A N 1
ATOM 4841 C CA . ARG A 1 638 ? -15.179 21.518 40.888 1.00 85.38 638 ARG A CA 1
ATOM 4842 C C . ARG A 1 638 ? -15.565 20.089 41.238 1.00 85.38 638 ARG A C 1
ATOM 4844 O O . ARG A 1 638 ? -16.051 19.813 42.336 1.00 85.38 638 ARG A O 1
ATOM 4851 N N . TYR A 1 639 ? -15.344 19.195 40.284 1.00 87.75 639 TYR A N 1
ATOM 4852 C CA . TYR A 1 639 ? -15.573 17.769 40.450 1.00 87.75 639 TYR A CA 1
ATOM 4853 C C . TYR A 1 639 ? -14.265 17.016 40.274 1.00 87.75 639 TYR A C 1
ATOM 4855 O O . TYR A 1 639 ? -13.415 17.399 39.473 1.00 87.75 639 TYR A O 1
ATOM 4863 N N . VAL A 1 640 ? -14.126 15.922 41.011 1.00 86.38 640 VAL A N 1
ATOM 4864 C CA . VAL A 1 640 ? -12.965 15.040 40.949 1.00 86.38 640 VAL A CA 1
ATOM 4865 C C . VAL A 1 640 ? -13.433 13.653 40.531 1.00 86.38 640 VAL A C 1
ATOM 4867 O O . VAL A 1 640 ? -14.461 13.157 41.001 1.00 86.38 640 VAL A O 1
ATOM 4870 N N . SER A 1 641 ? -12.672 13.015 39.640 1.00 84.12 641 SER A N 1
ATOM 4871 C CA . SER A 1 641 ? -12.914 11.622 39.276 1.00 84.12 641 SER A CA 1
ATOM 4872 C C . SER A 1 641 ? -12.640 10.744 40.486 1.00 84.12 641 SER A C 1
ATOM 4874 O O . SER A 1 641 ? -11.582 10.832 41.113 1.00 84.12 641 SER A O 1
ATOM 4876 N N . THR A 1 642 ? -13.578 9.863 40.798 1.00 79.75 642 THR A N 1
ATOM 4877 C CA . THR A 1 642 ? -13.369 8.865 41.845 1.00 79.75 642 THR A CA 1
ATOM 4878 C C . THR A 1 642 ? -12.625 7.657 41.283 1.00 79.75 642 THR A C 1
ATOM 4880 O O . THR A 1 642 ? -12.589 7.434 40.071 1.00 79.75 642 THR A O 1
ATOM 4883 N N . LYS A 1 643 ? -12.084 6.819 42.174 1.00 71.38 643 LYS A N 1
ATOM 4884 C CA . LYS A 1 643 ? -11.620 5.463 41.832 1.00 71.38 643 LYS A CA 1
ATOM 4885 C C . LYS A 1 643 ? -12.798 4.502 41.572 1.00 71.38 643 LYS A C 1
ATOM 4887 O O . LYS A 1 643 ? -12.580 3.305 41.466 1.00 71.38 643 LYS A O 1
ATOM 4892 N N . GLY A 1 644 ? -14.026 5.020 41.465 1.00 72.12 644 GLY A N 1
ATOM 4893 C CA . GLY A 1 644 ? -15.265 4.283 41.259 1.00 72.12 644 GLY A CA 1
ATOM 4894 C C . GLY A 1 644 ? -15.848 3.667 42.535 1.00 72.12 644 GLY A C 1
ATOM 4895 O O . GLY A 1 644 ? -15.138 3.371 43.493 1.00 72.12 644 GLY A O 1
ATOM 4896 N N . THR A 1 645 ? -17.163 3.447 42.517 1.00 77.12 645 THR A N 1
ATOM 4897 C CA . THR A 1 645 ? -17.950 2.899 43.635 1.00 77.12 645 THR A CA 1
ATOM 4898 C C . THR A 1 645 ? -18.743 1.691 43.144 1.00 77.12 645 THR A C 1
ATOM 4900 O O . THR A 1 645 ? -19.095 1.611 41.967 1.00 77.12 645 THR A O 1
ATOM 4903 N N . CYS A 1 646 ? -18.985 0.712 44.017 1.00 80.88 646 CYS A N 1
ATOM 4904 C CA . CYS A 1 646 ? -19.830 -0.430 43.667 1.00 80.88 646 CYS A CA 1
ATOM 4905 C C . CYS A 1 646 ? -21.316 -0.026 43.709 1.00 80.88 646 CYS A C 1
ATOM 4907 O O . CYS A 1 646 ? -21.684 0.885 44.448 1.00 80.88 646 CYS A O 1
ATOM 4909 N N . VAL A 1 647 ? -22.172 -0.683 42.925 1.00 81.81 647 VAL A N 1
ATOM 4910 C CA . VAL A 1 647 ? -23.580 -0.280 42.785 1.00 81.81 647 VAL A CA 1
ATOM 4911 C C . VAL A 1 647 ? -24.539 -1.473 42.807 1.00 81.81 647 VAL A C 1
ATOM 4913 O O . VAL A 1 647 ? -24.291 -2.476 42.142 1.00 81.81 647 VAL A O 1
ATOM 4916 N N . SER A 1 648 ? -25.613 -1.384 43.591 1.00 78.06 648 SER A N 1
ATOM 4917 C CA . SER A 1 648 ? -26.671 -2.391 43.760 1.00 78.06 648 SER A CA 1
ATOM 4918 C C . SER A 1 648 ? -27.928 -2.047 42.975 1.00 78.06 648 SER A C 1
ATOM 4920 O O . SER A 1 648 ? -28.240 -0.846 42.834 1.00 78.06 648 SER A O 1
#

Radius of gyration: 37.74 Å; chains: 1; bounding box: 75×93×120 Å

Secondary structure (DSSP, 8-state):
------------------------------------PPPPHHHHHHHHHHHHHHHHHHHHHHHHHHHTTTTSSEEEEE-S--TTPPEEEEEEEEEE-TTS-EES--HHHHHSS-HHHHHHHHHHHHHHTSHHHH---EEEEEEEE-GGGT--EEEEEEESSSPPPSS-SS-EEESEEEEEEEEE-TTS-EEEEEEEEE--TT---EEEE-BTT--EEEE-TT--EEEEETTT--EEEE-TT--EEEEEE-TT-GGG-EEEEEEEEEEE-TT-SEEETTT--EEEEEEEEEEEETTHHHHHHHHHHHHHHHHHHHHHHHHHHHHHHHHHHHT-------TGGGGGT-HHHHHHHHHHTTTHHHHHHHHGGGTTSHHHHHHHHHHHHHHHHHHHHHHHHHHHHHHHSPPSSTTEEEE--HHHHHHHHHHHHHHHHHSS-HIIIIIGGGTSSPBSS-EEETTEEE--S-B-TTSPPPPHHHHHHHHHHHHHHHHHHHHHHHHHHHHS-SEEE-GGGGG-HIIIII-S---SSEE-S---GGGSEEETTEEEBPHHHHHHTTEEEEEEHHHHHHHHHTTS----------------EEEEEGGGHHHHTSSS-SS-PBEEEEEETTEEEEPPTT-B--SSS-EEE-S---B-

pLDDT: mean 80.8, std 18.45, range [22.7, 97.44]

Foldseek 3Di:
DDDDDDDDDDDDDDDDDDDDDDDDDDDPDDDDDDDDDPPPPVVVVLVVLQVVLVVLVVLLVVLVVQLVQVQLQKWKDKDQAPPPWDKDWQWFAWKQWLQLDTPPTDPQLCQFADVLLSSLNSNVQSVVQVCVVVRAMWTWTWMDTRVVLLAAWIKIFTDRDGGDDRDDPAAEATQKMKIWFWAADPVRAIWIKIWIDGFALPFDWDWDAIPPVRDTWTWGPFTWIWTQHRPRRDIDTDGQQGWFQWDWDDPPDDQWIKIKTKGKTKTQHPPASYAYPNNRTRIHIMITIMIHTHPSVVVVVVLVVLSVVLCLLCVLVVVLVVLQVVCVVVVHDGQDAHPQLLCLQSVVSLVSLLVSLSCLLSSLLSLLVPLPDPVSLVSNLSSQLSLLCNVVSVVVVVLSVLQPDAAPDPQKAFEFQRSQLSVQLSVQRSCLCRPDDSNSVRPSVSQSAAFPQATCRPNDGRHGGHHDPVDDDDRVSVVSVVSSVVSSVVSRVCRQVVCCVPPVDRMAGRPLLVQFCCSVPPLPGDGRYHRNNPDHQVQWDDDPSGTKHFQNVCVSNQKFKKAFPVLVVVVVVVPDDDDDDDDDDDPPSWGKMWIFGSSCVVQLQDQAHPDWTATQFIATPQETDGDPPPHTDDRRTHMDTDSGDIHD